Protein AF-A0A7X6WVZ7-F1 (afdb_monomer)

Foldseek 3Di:
DVVLVVVLVVLVVVLVVVLVVVLVVVVVVVVVVVVVVVQVLQVLLQVLLQVVQVVLQVVFQVVLVVCQVPVVCQVVCCVPPVLVPDDQDVQAKKKFKDFQQFTPDIPPPPLCVLRHGDRCVLVVVCVVVVVVQLVVQGKDKDFFDQDQSASATWMKIWHWHAHPPPGTGIIIIMIYHPQSSSVSSVDDPVPDQWDKWKFKPAPVDGGDTRDDDVVVCVPWDWGDWRQHPRRMIITMTIDGDPPVVPVVVSVVSVVVSVVVSVVVSVVSCVVVCVVVCPPDDDDDPDVPVVVVCVVVVVVVVVVVVVVVVVVVVVVVVVVVVVVVPPVVVVVVVVVVVVLVPCVVVLVVVLVVCVVVVVADPVCQQSNQLVQQVSCSVRQSDAKDKDADPQQKIWIWGWDNDGSRSFIWIWIQDVVLVQWIWIFHADPSRGGDPDTDTDHGHGGNCPDQVNVCCVVPVDDDDTDDD

Sequence (465 aa):
MIKALLRITLLLLLGTGLILLVEHFDAQRQARLQSEQIALQLDEIQGNLQQQFDQLVSNSEQLAGELAATPDLLHLLHWHPIIQSLSDDPAELTLSFTREYKIEAAFPVVGSEAVMGIDYFLSPEFMTSIRRAIASRGTIIDSKVTLRQTNRQGIILRTPYFSLKDGYAGLVNSAADLQIMLRKAGWVPEEAGFDLLIEAHSPQQTGLDILGDPERFRRSPEGPRVSVPENGYWELRAQPHDSAYSTARSDFIRLSGAALLALLIFYRLYKSGILAGIRSNRHGMALRTSVVLMVILPIVLLVGAVAWLSYSATQQAAERLMQQQASELAWQLRARIEAFFDVPRQAAFAVELFRNGVISPAKPEHMLSILLSQLRVQPQLTFLSMANTQGEYYAASRPPAGSDRNVRLQFATQETGRAMQVHWVGEGNQPSEQFVKGNPYFDARHTTWYQQAIKQDGMRWYPVY

Radius of gyration: 36.05 Å; Cα contacts (8 Å, |Δi|>4): 636; chains: 1; bounding box: 80×62×109 Å

Structure (mmCIF, N/CA/C/O backbone):
data_AF-A0A7X6WVZ7-F1
#
_entry.id   AF-A0A7X6WVZ7-F1
#
loop_
_atom_site.group_PDB
_atom_site.id
_atom_site.type_symbol
_atom_site.label_atom_id
_atom_site.label_alt_id
_atom_site.label_comp_id
_atom_site.label_asym_id
_atom_site.label_entity_id
_atom_site.label_seq_id
_atom_site.pdbx_PDB_ins_code
_atom_site.Cartn_x
_atom_site.Cartn_y
_atom_site.Cartn_z
_atom_site.occupancy
_atom_site.B_iso_or_equiv
_atom_site.auth_seq_id
_atom_site.auth_comp_id
_atom_site.auth_asym_id
_atom_site.auth_atom_id
_atom_site.pdbx_PDB_model_num
ATOM 1 N N . MET A 1 1 ? 45.528 -2.857 -60.763 1.00 59.94 1 MET A N 1
ATOM 2 C CA . MET A 1 1 ? 44.916 -3.766 -59.766 1.00 59.94 1 MET A CA 1
ATOM 3 C C . MET A 1 1 ? 44.960 -3.196 -58.343 1.00 59.94 1 MET A C 1
ATOM 5 O O . MET A 1 1 ? 43.898 -2.958 -57.789 1.00 59.94 1 MET A O 1
ATOM 9 N N . ILE A 1 2 ? 46.136 -2.855 -57.792 1.00 65.88 2 ILE A N 1
ATOM 10 C CA . ILE A 1 2 ? 46.304 -2.319 -56.416 1.00 65.88 2 ILE A CA 1
ATOM 11 C C . ILE A 1 2 ? 45.426 -1.086 -56.121 1.00 65.88 2 ILE A C 1
ATOM 13 O O . ILE A 1 2 ? 44.701 -1.066 -55.132 1.00 65.88 2 ILE A O 1
ATOM 17 N N . LYS A 1 3 ? 45.397 -0.089 -57.020 1.00 71.19 3 LYS A N 1
ATOM 18 C CA . LYS A 1 3 ? 44.553 1.118 -56.864 1.00 71.19 3 LYS A CA 1
ATOM 19 C C . LYS A 1 3 ? 43.045 0.819 -56.830 1.00 71.19 3 LYS A C 1
ATOM 21 O O . LYS A 1 3 ? 42.293 1.563 -56.212 1.00 71.19 3 LYS A O 1
ATOM 26 N N . ALA A 1 4 ? 42.590 -0.238 -57.509 1.00 69.12 4 ALA A N 1
ATOM 27 C CA . ALA A 1 4 ? 41.183 -0.648 -57.486 1.00 69.12 4 ALA A CA 1
ATOM 28 C C . ALA A 1 4 ? 40.841 -1.372 -56.176 1.00 69.12 4 ALA A C 1
ATOM 30 O O . ALA A 1 4 ? 39.771 -1.151 -55.622 1.00 69.12 4 ALA A O 1
ATOM 31 N N . LEU A 1 5 ? 41.785 -2.159 -55.659 1.00 65.81 5 LEU A N 1
ATOM 32 C CA . LEU A 1 5 ? 41.660 -2.896 -54.405 1.00 65.81 5 LEU A CA 1
ATOM 33 C C . LEU A 1 5 ? 41.603 -1.942 -53.205 1.00 65.81 5 LEU A C 1
ATOM 35 O O . LEU A 1 5 ? 40.654 -2.001 -52.438 1.00 65.81 5 LEU A O 1
ATOM 39 N N . LEU A 1 6 ? 42.511 -0.961 -53.145 1.00 75.31 6 LEU A N 1
ATOM 40 C CA . LEU A 1 6 ? 42.477 0.127 -52.156 1.00 75.31 6 LEU A CA 1
ATOM 41 C C . LEU A 1 6 ? 41.129 0.860 -52.131 1.00 75.31 6 LEU A C 1
ATOM 43 O O . LEU A 1 6 ? 40.607 1.157 -51.063 1.00 75.31 6 LEU A O 1
ATOM 47 N N . ARG A 1 7 ? 40.533 1.120 -53.303 1.00 78.56 7 ARG A N 1
ATOM 48 C CA . ARG A 1 7 ? 39.218 1.774 -53.401 1.00 78.56 7 ARG A CA 1
ATOM 49 C C . ARG A 1 7 ? 38.077 0.892 -52.885 1.00 78.56 7 ARG A C 1
ATOM 51 O O . ARG A 1 7 ? 37.135 1.434 -52.323 1.00 78.56 7 ARG A O 1
ATOM 58 N N . ILE A 1 8 ? 38.140 -0.428 -53.077 1.00 77.00 8 ILE A N 1
ATOM 59 C CA . ILE A 1 8 ? 37.126 -1.372 -52.577 1.00 77.00 8 ILE A CA 1
ATOM 60 C C . ILE A 1 8 ? 37.258 -1.539 -51.063 1.00 77.00 8 ILE A C 1
ATOM 62 O O . ILE A 1 8 ? 36.251 -1.468 -50.369 1.00 77.00 8 ILE A O 1
ATOM 66 N N . THR A 1 9 ? 38.480 -1.684 -50.546 1.00 76.69 9 THR A N 1
ATOM 67 C CA . THR A 1 9 ? 38.730 -1.756 -49.100 1.00 76.69 9 THR A CA 1
ATOM 68 C C . THR A 1 9 ? 38.279 -0.476 -48.402 1.00 76.69 9 THR A C 1
ATOM 70 O O . THR A 1 9 ? 37.599 -0.542 -47.384 1.00 76.69 9 THR A O 1
ATOM 73 N N . LEU A 1 10 ? 38.578 0.691 -48.984 1.00 82.69 10 LEU A N 1
ATOM 74 C CA . LEU A 1 10 ? 38.107 1.976 -48.469 1.00 82.69 10 LEU A CA 1
ATOM 75 C C . LEU A 1 10 ? 36.573 2.070 -48.487 1.00 82.69 10 LEU A C 1
ATOM 77 O O . LEU A 1 10 ? 35.982 2.534 -47.520 1.00 82.69 10 LEU A O 1
ATOM 81 N N . LEU A 1 11 ? 35.925 1.608 -49.560 1.00 83.50 11 LEU A N 1
ATOM 82 C CA . LEU A 1 11 ? 34.464 1.601 -49.676 1.00 83.50 11 LEU A CA 1
ATOM 83 C C . LEU A 1 11 ? 33.816 0.655 -48.659 1.00 83.50 11 LEU A C 1
ATOM 85 O O . LEU A 1 11 ? 32.793 1.005 -48.082 1.00 83.50 11 LEU A O 1
ATOM 89 N N . LEU A 1 12 ? 34.423 -0.505 -48.404 1.00 81.19 12 LEU A N 1
ATOM 90 C CA . LEU A 1 12 ? 33.963 -1.451 -47.391 1.00 81.19 12 LEU A CA 1
ATOM 91 C C . LEU A 1 12 ? 34.102 -0.871 -45.979 1.00 81.19 12 LEU A C 1
ATOM 93 O O . LEU A 1 12 ? 33.151 -0.945 -45.205 1.00 81.19 12 LEU A O 1
ATOM 97 N N . LEU A 1 13 ? 35.236 -0.239 -45.659 1.00 83.44 13 LEU A N 1
ATOM 98 C CA . LEU A 1 13 ? 35.447 0.413 -44.362 1.00 83.44 13 LEU A CA 1
ATOM 99 C C . LEU A 1 13 ? 34.476 1.579 -44.143 1.00 83.44 13 LEU A C 1
ATOM 101 O O . LEU A 1 13 ? 33.807 1.628 -43.114 1.00 83.44 13 LEU A O 1
ATOM 105 N N . LEU A 1 14 ? 34.347 2.481 -45.120 1.00 86.94 14 LEU A N 1
ATOM 106 C CA . LEU A 1 14 ? 33.433 3.625 -45.031 1.00 86.94 14 LEU A CA 1
ATOM 107 C C . LEU A 1 14 ? 31.967 3.188 -44.989 1.00 86.94 14 LEU A C 1
ATOM 109 O O . LEU A 1 14 ? 31.189 3.737 -44.218 1.00 86.94 14 LEU A O 1
ATOM 113 N N . GLY A 1 15 ? 31.591 2.190 -45.791 1.00 82.19 15 GLY A N 1
ATOM 114 C CA . GLY A 1 15 ? 30.233 1.659 -45.815 1.00 82.19 15 GLY A CA 1
ATOM 115 C C . GLY A 1 15 ? 29.853 0.974 -44.507 1.00 82.19 15 GLY A C 1
ATOM 116 O O . GLY A 1 15 ? 28.784 1.239 -43.972 1.00 82.19 15 GLY A O 1
ATOM 117 N N . THR A 1 16 ? 30.752 0.161 -43.947 1.00 83.75 16 THR A N 1
ATOM 118 C CA . THR A 1 16 ? 30.534 -0.478 -42.638 1.00 83.75 16 THR A CA 1
ATOM 119 C C . THR A 1 16 ? 30.442 0.571 -41.530 1.00 83.75 16 THR A C 1
ATOM 121 O O . THR A 1 16 ? 29.528 0.515 -40.712 1.00 83.75 16 THR A O 1
ATOM 124 N N . GLY A 1 17 ? 31.330 1.572 -41.536 1.00 87.06 17 GLY A N 1
ATOM 125 C CA . GLY A 1 17 ? 31.279 2.683 -40.583 1.00 87.06 17 GLY A CA 1
ATOM 126 C C . GLY A 1 17 ? 29.972 3.477 -40.663 1.00 87.06 17 GLY A C 1
ATOM 127 O O . GLY A 1 17 ? 29.396 3.807 -39.631 1.00 87.06 17 GLY A O 1
ATOM 128 N N . LEU A 1 18 ? 29.464 3.727 -41.875 1.00 89.94 18 LEU A N 1
ATOM 129 C CA . LEU A 1 18 ? 28.184 4.407 -42.077 1.00 89.94 18 LEU A CA 1
ATOM 130 C C . LEU A 1 18 ? 27.003 3.586 -41.539 1.00 89.94 18 LEU A C 1
ATOM 132 O O . LEU A 1 18 ? 26.125 4.157 -40.900 1.00 89.94 18 LEU A O 1
ATOM 136 N N . ILE A 1 19 ? 26.990 2.266 -41.757 1.00 85.88 19 ILE A N 1
ATOM 137 C CA . ILE A 1 19 ? 25.941 1.373 -41.234 1.00 85.88 19 ILE A CA 1
ATOM 138 C C . ILE A 1 19 ? 25.920 1.412 -39.702 1.00 85.88 19 ILE A C 1
ATOM 140 O O . ILE A 1 19 ? 24.859 1.616 -39.119 1.00 85.88 19 ILE A O 1
ATOM 144 N N . LEU A 1 20 ? 27.088 1.297 -39.059 1.00 86.00 20 LEU A N 1
ATOM 145 C CA . LEU A 1 20 ? 27.203 1.370 -37.597 1.00 86.00 20 LEU A CA 1
ATOM 146 C C . LEU A 1 20 ? 26.761 2.734 -37.047 1.00 86.00 20 LEU A C 1
ATOM 148 O O . LEU A 1 20 ? 26.133 2.798 -35.994 1.00 86.00 20 LEU A O 1
ATOM 152 N N . LEU A 1 21 ? 27.054 3.826 -37.762 1.00 89.69 21 LEU A N 1
ATOM 153 C CA . LEU A 1 21 ? 26.638 5.175 -37.371 1.00 89.69 21 LEU A CA 1
ATOM 154 C C . LEU A 1 21 ? 25.114 5.338 -37.462 1.00 89.69 21 LEU A C 1
ATOM 156 O O . LEU A 1 21 ? 24.499 5.844 -36.525 1.00 89.69 21 LEU A O 1
ATOM 160 N N . VAL A 1 22 ? 24.495 4.877 -38.554 1.00 87.88 22 VAL A N 1
ATOM 161 C CA . VAL A 1 22 ? 23.032 4.910 -38.727 1.00 87.88 22 VAL A CA 1
ATOM 162 C C . VAL A 1 22 ? 22.336 4.066 -37.663 1.00 87.88 22 VAL A C 1
ATOM 164 O O . VAL A 1 22 ? 21.358 4.524 -37.078 1.00 87.88 22 VAL A O 1
ATOM 167 N N . GLU A 1 23 ? 22.854 2.870 -37.377 1.00 86.44 23 GLU A N 1
ATOM 168 C CA . GLU A 1 23 ? 22.336 2.008 -36.312 1.00 86.44 23 GLU A CA 1
ATOM 169 C C . GLU A 1 23 ? 22.418 2.699 -34.944 1.00 86.44 23 GLU A C 1
ATOM 171 O O . GLU A 1 23 ? 21.427 2.750 -34.218 1.00 86.44 23 GLU A O 1
ATOM 176 N N . HIS A 1 24 ? 23.565 3.300 -34.611 1.00 86.25 24 HIS A N 1
ATOM 177 C CA . HIS A 1 24 ? 23.744 4.019 -33.351 1.00 86.25 24 HIS A CA 1
ATOM 178 C C . HIS A 1 24 ? 22.786 5.211 -33.218 1.00 86.25 24 HIS A C 1
ATOM 180 O O . HIS A 1 24 ? 22.196 5.416 -32.158 1.00 86.25 24 HIS A O 1
ATOM 186 N N . PHE A 1 25 ? 22.596 5.979 -34.294 1.00 87.88 25 PHE A N 1
ATOM 187 C CA . PHE A 1 25 ? 21.690 7.126 -34.295 1.00 87.88 25 PHE A CA 1
ATOM 188 C C . PHE A 1 25 ? 20.214 6.712 -34.199 1.00 87.88 25 PHE A C 1
ATOM 190 O O . PHE A 1 25 ? 19.453 7.348 -33.470 1.00 87.88 25 PHE A O 1
ATOM 197 N N . ASP A 1 26 ? 19.792 5.643 -34.886 1.00 86.94 26 ASP A N 1
ATOM 198 C CA . ASP A 1 26 ? 18.423 5.122 -34.753 1.00 86.94 26 ASP A CA 1
ATOM 199 C C . ASP A 1 26 ? 18.179 4.567 -33.343 1.00 86.94 26 ASP A C 1
ATOM 201 O O . ASP A 1 26 ? 17.140 4.862 -32.755 1.00 86.94 26 ASP A O 1
ATOM 205 N N . ALA A 1 27 ? 19.151 3.855 -32.762 1.00 84.31 27 ALA A N 1
ATOM 206 C CA . ALA A 1 27 ? 19.075 3.371 -31.384 1.00 84.31 27 ALA A CA 1
ATOM 207 C C . ALA A 1 27 ? 18.948 4.519 -30.370 1.00 84.31 27 ALA A C 1
ATOM 209 O O . ALA A 1 27 ? 18.058 4.490 -29.521 1.00 84.31 27 ALA A O 1
ATOM 210 N N . GLN A 1 28 ? 19.763 5.573 -30.495 1.00 85.69 28 GLN A N 1
ATOM 211 C CA . GLN A 1 28 ? 19.648 6.768 -29.652 1.00 85.69 28 GLN A CA 1
ATOM 212 C C . GLN A 1 28 ? 18.299 7.473 -29.824 1.00 85.69 28 GLN A C 1
ATOM 214 O O . GLN A 1 28 ? 17.684 7.887 -28.841 1.00 85.69 28 GLN A O 1
ATOM 219 N N . ARG A 1 29 ? 17.819 7.606 -31.066 1.00 86.88 29 ARG A N 1
ATOM 220 C CA . ARG A 1 29 ? 16.525 8.233 -31.352 1.00 86.88 29 ARG A CA 1
ATOM 221 C C . ARG A 1 29 ? 15.375 7.448 -30.727 1.00 86.88 29 ARG A C 1
ATOM 223 O O . ARG A 1 29 ? 14.475 8.066 -30.170 1.00 86.88 29 ARG A O 1
ATOM 230 N N . GLN A 1 30 ? 15.398 6.120 -30.812 1.00 84.31 30 GLN A N 1
ATOM 231 C CA . GLN A 1 30 ? 14.372 5.282 -30.192 1.00 84.31 30 GLN A CA 1
ATOM 232 C C . GLN A 1 30 ? 14.409 5.360 -28.673 1.00 84.31 30 GLN A C 1
ATOM 234 O O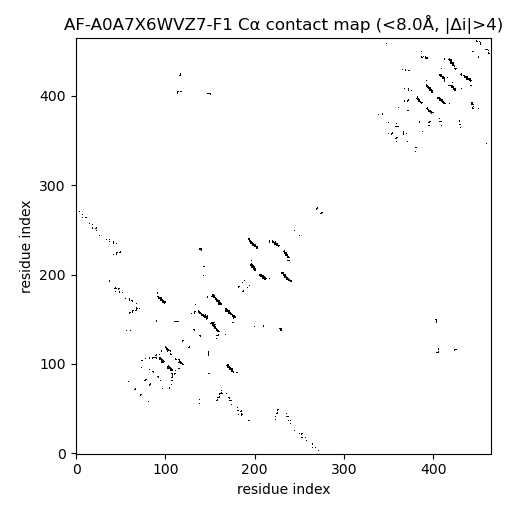 . GLN A 1 30 ? 13.361 5.576 -28.074 1.00 84.31 30 GLN A O 1
ATOM 239 N N . ALA A 1 31 ? 15.597 5.270 -28.069 1.00 83.12 31 ALA A N 1
ATOM 240 C CA . ALA A 1 31 ? 15.747 5.421 -26.625 1.00 83.12 31 ALA A CA 1
ATOM 241 C C . ALA A 1 31 ? 15.166 6.760 -26.148 1.00 83.12 31 ALA A C 1
ATOM 243 O O . ALA A 1 31 ? 14.417 6.798 -25.179 1.00 83.12 31 ALA A O 1
ATOM 244 N N . ARG A 1 32 ? 15.426 7.849 -26.885 1.00 85.31 32 ARG A N 1
ATOM 245 C CA . ARG A 1 32 ? 14.868 9.170 -26.577 1.00 85.31 32 ARG A CA 1
ATOM 246 C C . ARG A 1 32 ? 13.342 9.206 -26.669 1.00 85.31 32 ARG A C 1
ATOM 248 O O . ARG A 1 32 ? 12.706 9.694 -25.744 1.00 85.31 32 ARG A O 1
ATOM 255 N N . LEU A 1 33 ? 12.765 8.682 -27.752 1.00 86.94 33 LEU A N 1
ATOM 256 C CA . LEU A 1 33 ? 11.309 8.641 -27.930 1.00 86.94 33 LEU A CA 1
ATOM 257 C C . LEU A 1 33 ? 10.628 7.813 -26.834 1.00 86.94 33 LEU A C 1
ATOM 259 O O . LEU A 1 33 ? 9.588 8.211 -26.323 1.00 86.94 33 LEU A O 1
ATOM 263 N N . GLN A 1 34 ? 11.230 6.689 -26.448 1.00 85.56 34 GLN A N 1
ATOM 264 C CA . GLN A 1 34 ? 10.727 5.845 -25.370 1.00 85.56 34 GLN A CA 1
ATOM 265 C C . GLN A 1 34 ? 10.823 6.551 -24.013 1.00 85.56 34 GLN A C 1
ATOM 267 O O . GLN A 1 34 ? 9.859 6.534 -23.256 1.00 85.56 34 GLN A O 1
ATOM 272 N N . SER A 1 35 ? 11.940 7.223 -23.711 1.00 86.69 35 SER A N 1
ATOM 273 C CA . SER A 1 35 ? 12.065 8.028 -22.489 1.00 86.69 35 SER A CA 1
ATOM 274 C C . SER A 1 35 ? 11.058 9.180 -22.441 1.00 86.69 35 SER A C 1
ATOM 276 O O . SER A 1 35 ? 10.494 9.433 -21.384 1.00 86.69 35 SER A O 1
ATOM 278 N N . GLU A 1 36 ? 10.799 9.852 -23.566 1.00 89.19 36 GLU A N 1
ATOM 279 C CA . GLU A 1 36 ? 9.781 10.909 -23.660 1.00 89.19 36 GLU A CA 1
ATOM 280 C C . GLU A 1 36 ? 8.366 10.351 -23.422 1.00 89.19 36 GLU A C 1
ATOM 282 O O . GLU A 1 36 ? 7.591 10.947 -22.680 1.00 89.19 36 GLU A O 1
ATOM 287 N N . GLN A 1 37 ? 8.038 9.182 -23.982 1.00 90.06 37 GLN A N 1
ATOM 288 C CA . GLN A 1 37 ? 6.756 8.508 -23.731 1.00 90.06 37 GLN A CA 1
ATOM 289 C C . GLN A 1 37 ? 6.588 8.097 -22.266 1.00 90.06 37 GLN A C 1
ATOM 291 O O . GLN A 1 37 ? 5.532 8.331 -21.684 1.00 90.06 37 GLN A O 1
ATOM 296 N N . ILE A 1 38 ? 7.630 7.522 -21.663 1.00 91.75 38 ILE A N 1
ATOM 297 C CA . ILE A 1 38 ? 7.630 7.141 -20.248 1.00 91.75 38 ILE A CA 1
ATOM 298 C C . ILE A 1 38 ? 7.468 8.377 -19.359 1.00 91.75 38 ILE A C 1
ATOM 300 O O . ILE A 1 38 ? 6.709 8.327 -18.399 1.00 91.75 38 ILE A O 1
ATOM 304 N N . ALA A 1 39 ? 8.129 9.493 -19.680 1.00 92.00 39 ALA A N 1
ATOM 305 C CA . ALA A 1 39 ? 7.989 10.735 -18.922 1.00 92.00 39 ALA A CA 1
ATOM 306 C C . ALA A 1 39 ? 6.543 11.259 -18.939 1.00 92.00 39 ALA A C 1
ATOM 308 O O . ALA A 1 39 ? 6.012 11.594 -17.887 1.00 92.00 39 ALA A O 1
ATOM 309 N N . LEU A 1 40 ? 5.875 11.243 -20.100 1.00 92.88 40 LEU A N 1
ATOM 310 C CA . LEU A 1 40 ? 4.463 11.632 -20.201 1.00 92.88 40 LEU A CA 1
ATOM 311 C C . LEU A 1 40 ? 3.545 10.716 -19.378 1.00 92.88 40 LEU A C 1
ATOM 313 O O . LEU A 1 40 ? 2.637 11.203 -18.709 1.00 92.88 40 LEU A O 1
ATOM 317 N N . GLN A 1 41 ? 3.791 9.402 -19.398 1.00 93.94 41 GLN A N 1
ATOM 318 C CA . GLN A 1 41 ? 3.042 8.453 -18.567 1.00 93.94 41 GLN A CA 1
ATOM 319 C C . GLN A 1 41 ? 3.308 8.670 -17.072 1.00 93.94 41 GLN A C 1
ATOM 3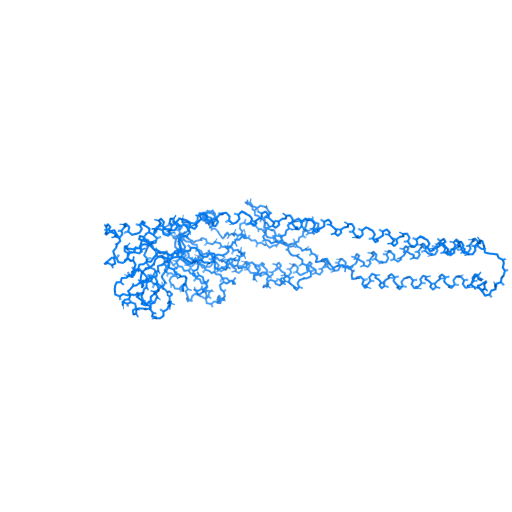21 O O . GLN A 1 41 ? 2.383 8.580 -16.270 1.00 93.94 41 GLN A O 1
ATOM 326 N N . LEU A 1 42 ? 4.548 8.980 -16.682 1.00 95.69 42 LEU A N 1
ATOM 327 C CA . LEU A 1 42 ? 4.886 9.314 -15.298 1.00 95.69 42 LEU A CA 1
ATOM 328 C C . LEU A 1 42 ? 4.202 10.598 -14.824 1.00 95.69 42 LEU A C 1
ATOM 330 O O . LEU A 1 42 ? 3.751 10.632 -13.682 1.00 95.69 42 LEU A 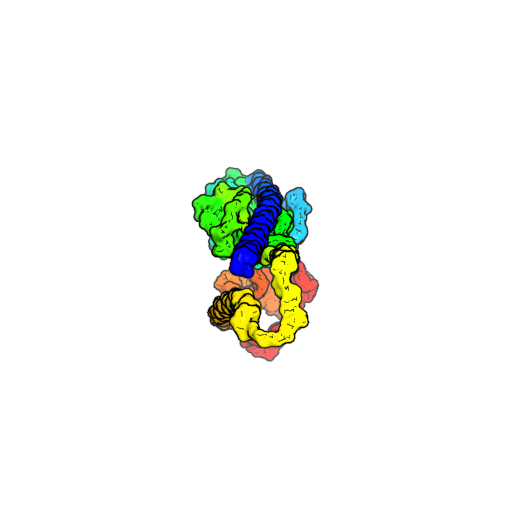O 1
ATOM 334 N N . ASP A 1 43 ? 4.102 11.622 -15.671 1.00 95.94 43 ASP A N 1
ATOM 335 C CA . ASP A 1 43 ? 3.385 12.860 -15.345 1.00 95.94 43 ASP A CA 1
ATOM 336 C C . ASP A 1 43 ? 1.880 12.601 -15.155 1.00 95.94 43 ASP A C 1
ATOM 338 O O . ASP A 1 43 ? 1.274 13.121 -14.219 1.00 95.94 43 ASP A O 1
ATOM 342 N N . GLU A 1 44 ? 1.275 11.744 -15.985 1.00 96.00 44 GLU A N 1
ATOM 343 C CA . GLU A 1 44 ? -0.121 11.316 -15.818 1.00 96.00 44 GLU A CA 1
ATOM 344 C C . GLU A 1 44 ? -0.324 10.542 -14.504 1.00 96.00 44 GLU A C 1
ATOM 346 O O . GLU A 1 44 ? -1.226 10.861 -13.723 1.00 96.00 44 GLU A O 1
ATOM 351 N N . ILE A 1 45 ? 0.554 9.575 -14.212 1.00 97.06 45 ILE A N 1
ATOM 352 C CA . ILE A 1 45 ? 0.541 8.821 -12.950 1.00 97.06 45 ILE A CA 1
ATOM 353 C C . ILE A 1 45 ? 0.708 9.768 -11.758 1.00 97.06 45 ILE A C 1
ATOM 355 O O . ILE A 1 45 ? -0.016 9.639 -10.771 1.00 97.06 45 ILE A O 1
ATOM 359 N N . GLN A 1 46 ? 1.628 10.734 -11.841 1.00 97.56 46 GLN A N 1
ATOM 360 C CA . GLN A 1 46 ? 1.850 11.728 -10.793 1.00 97.56 46 GLN A CA 1
ATOM 361 C C . GLN A 1 46 ? 0.590 12.561 -10.548 1.00 97.56 46 GLN A C 1
ATOM 363 O O . GLN A 1 46 ? 0.185 12.693 -9.393 1.00 97.56 46 GLN A O 1
ATOM 368 N N . GLY A 1 47 ? -0.054 13.070 -11.601 1.00 97.94 47 GLY A N 1
ATOM 369 C CA . GLY A 1 47 ? -1.274 13.868 -11.481 1.00 97.94 47 GLY A CA 1
ATOM 370 C C . GLY A 1 47 ? -2.424 13.081 -10.852 1.00 97.94 47 GLY A C 1
ATOM 371 O O . GLY A 1 47 ? -3.075 13.557 -9.919 1.00 97.94 47 GLY A O 1
ATOM 372 N N . ASN A 1 48 ? -2.623 11.836 -11.292 1.00 97.94 48 ASN A N 1
ATOM 373 C CA . ASN A 1 48 ? -3.660 10.960 -10.749 1.00 97.94 48 ASN A CA 1
ATOM 374 C C . ASN A 1 48 ? -3.384 10.559 -9.291 1.00 97.94 48 ASN A C 1
ATOM 376 O O . ASN A 1 48 ? -4.317 10.473 -8.490 1.00 97.94 48 ASN A O 1
ATOM 380 N N . LEU A 1 49 ? -2.123 10.307 -8.922 1.00 97.25 49 LEU A N 1
ATOM 381 C CA . LEU A 1 49 ? -1.745 10.048 -7.530 1.00 97.25 49 LEU A CA 1
ATOM 382 C C . LEU A 1 49 ? -1.942 11.288 -6.661 1.00 97.25 49 LEU A C 1
ATOM 384 O O . LEU A 1 49 ? -2.489 11.161 -5.568 1.00 97.25 49 LEU A O 1
ATOM 388 N N . GLN A 1 50 ? -1.550 12.473 -7.139 1.00 97.88 50 GLN A N 1
ATOM 389 C CA . GLN A 1 50 ? -1.735 13.726 -6.407 1.00 97.88 50 GLN A CA 1
ATOM 390 C C . GLN A 1 50 ? -3.215 13.957 -6.097 1.00 97.88 50 GLN A C 1
ATOM 392 O O . GLN A 1 50 ? -3.570 14.162 -4.940 1.00 97.88 50 GLN A O 1
ATOM 397 N N . GLN A 1 51 ? -4.090 13.814 -7.097 1.00 97.56 51 GLN A N 1
ATOM 398 C CA . GLN A 1 51 ? -5.532 13.950 -6.903 1.00 97.56 51 GLN A CA 1
ATOM 399 C C . GLN A 1 51 ? -6.079 12.934 -5.885 1.00 97.56 51 GLN A C 1
ATOM 401 O O . GLN A 1 51 ? -6.909 13.286 -5.046 1.00 97.56 51 GLN A O 1
ATOM 406 N N . GLN A 1 52 ? -5.621 11.677 -5.935 1.00 95.69 52 GLN A N 1
ATOM 407 C CA . GLN A 1 52 ? -6.018 10.659 -4.958 1.00 95.69 52 GLN A CA 1
ATOM 408 C C . GLN A 1 52 ? -5.576 11.031 -3.536 1.00 95.69 52 GLN A C 1
ATOM 410 O O . GLN A 1 52 ? -6.375 10.925 -2.606 1.00 95.69 52 GLN A O 1
ATOM 415 N N . PHE A 1 53 ? -4.334 11.489 -3.353 1.00 95.62 53 PHE A N 1
ATOM 416 C CA . PHE A 1 53 ? -3.834 11.932 -2.050 1.00 95.62 53 PHE A CA 1
ATOM 417 C C . PHE A 1 53 ? -4.606 13.133 -1.513 1.00 95.62 53 PHE A C 1
ATOM 419 O O . PHE A 1 53 ? -5.044 13.098 -0.363 1.00 95.62 53 PHE A O 1
ATOM 426 N N . ASP A 1 54 ? -4.822 14.152 -2.342 1.00 96.31 54 ASP A N 1
ATOM 427 C CA . ASP A 1 54 ? -5.542 15.367 -1.959 1.00 96.31 54 ASP A CA 1
ATOM 428 C C . ASP A 1 54 ? -6.971 15.033 -1.512 1.00 96.31 54 ASP A C 1
ATOM 430 O O . ASP A 1 54 ? -7.435 15.519 -0.478 1.00 96.31 54 ASP A O 1
ATOM 434 N N . GLN A 1 55 ? -7.647 14.130 -2.232 1.00 95.31 55 GLN A N 1
ATOM 435 C CA . GLN A 1 55 ? -8.983 13.665 -1.865 1.00 95.31 55 GLN A CA 1
ATOM 436 C C . GLN A 1 55 ? -8.987 12.902 -0.534 1.00 95.31 55 GLN A C 1
ATOM 438 O O . GLN A 1 55 ? -9.864 13.128 0.301 1.00 95.31 55 GLN A O 1
ATOM 443 N N . LEU A 1 56 ? -8.023 11.999 -0.318 1.00 95.19 56 LEU A N 1
ATOM 444 C CA . LEU A 1 56 ? -7.919 11.235 0.927 1.00 95.19 56 LEU A CA 1
ATOM 445 C C . LEU A 1 56 ? -7.641 12.142 2.129 1.00 95.19 56 LEU A C 1
ATOM 447 O O . LEU A 1 56 ? -8.275 11.977 3.173 1.00 95.19 56 LEU A O 1
ATOM 451 N N . VAL A 1 57 ? -6.726 13.104 1.987 1.00 96.44 57 VAL A N 1
ATOM 452 C CA . VAL A 1 57 ? -6.404 14.078 3.038 1.00 96.44 57 VAL A CA 1
ATOM 453 C C . VAL A 1 57 ? -7.620 14.952 3.330 1.00 96.44 57 VAL A C 1
ATOM 455 O O . VAL A 1 57 ? -8.051 15.014 4.479 1.00 96.44 57 VAL A O 1
ATOM 458 N N . SER A 1 58 ? -8.238 15.537 2.300 1.00 96.69 58 SER A N 1
ATOM 459 C CA . SER A 1 58 ? -9.406 16.408 2.458 1.00 96.69 58 SER A CA 1
ATOM 460 C C . SER A 1 58 ? -10.581 15.692 3.133 1.00 96.69 58 SER A C 1
ATOM 462 O O . SER A 1 58 ? -11.159 16.228 4.078 1.00 96.69 58 SER A O 1
ATOM 464 N N . ASN A 1 59 ? -10.886 14.453 2.726 1.00 96.50 59 ASN A N 1
ATOM 465 C CA . ASN A 1 59 ? -11.938 13.648 3.353 1.00 96.50 59 ASN A CA 1
ATOM 466 C C . ASN A 1 59 ? -11.637 13.355 4.829 1.00 96.50 59 ASN A C 1
ATOM 468 O O . ASN A 1 59 ? -12.529 13.437 5.674 1.00 96.50 59 ASN A O 1
ATOM 472 N N . SER A 1 60 ? -10.384 13.010 5.142 1.00 96.19 60 SER A N 1
ATOM 473 C CA . SER A 1 60 ? -9.964 12.680 6.510 1.00 96.19 60 SER A CA 1
ATOM 474 C C . SER A 1 60 ? -10.039 13.902 7.429 1.00 96.19 60 SER A C 1
ATOM 476 O O . SER A 1 60 ? -10.504 13.795 8.562 1.00 96.19 60 SER A O 1
ATOM 478 N N . GLU A 1 61 ? -9.635 15.072 6.931 1.00 96.38 61 GLU A N 1
ATOM 479 C CA . GLU A 1 61 ? -9.690 16.345 7.656 1.00 96.38 61 GLU A CA 1
ATOM 480 C C . GLU A 1 61 ? -11.117 16.839 7.870 1.00 96.38 61 GLU A C 1
ATOM 482 O O . GLU A 1 61 ? -11.440 17.292 8.970 1.00 96.38 61 GLU A O 1
ATOM 487 N N . GLN A 1 62 ? -11.990 16.685 6.872 1.00 96.56 62 GLN A N 1
ATOM 488 C CA . GLN A 1 62 ? -13.408 16.992 7.031 1.00 96.56 62 GLN A CA 1
ATOM 489 C C . GLN A 1 62 ? -14.030 16.135 8.143 1.00 96.56 62 GLN A C 1
ATOM 491 O O . GLN A 1 62 ? -14.612 16.674 9.085 1.00 96.56 62 GLN A O 1
ATOM 496 N N . LEU A 1 63 ? -13.853 14.812 8.080 1.00 96.50 63 LEU A N 1
ATOM 497 C CA . LEU A 1 63 ? -14.382 13.885 9.084 1.00 96.50 63 LEU A CA 1
ATOM 498 C C . LEU A 1 63 ? -13.827 14.174 10.485 1.00 96.50 63 LEU A C 1
ATOM 500 O O . LEU A 1 63 ? -14.572 14.162 11.463 1.00 96.50 63 LEU A O 1
ATOM 504 N N . ALA A 1 64 ? -12.529 14.469 10.589 1.00 95.50 64 ALA A N 1
ATOM 505 C CA . ALA A 1 64 ? -11.890 14.843 11.847 1.00 95.50 64 ALA A CA 1
ATOM 506 C C . ALA A 1 64 ? -12.484 16.138 12.430 1.00 95.50 64 ALA A C 1
ATOM 508 O O . ALA A 1 64 ? -12.736 16.212 13.633 1.00 95.50 64 ALA A O 1
ATOM 509 N N . GLY A 1 65 ? -12.745 17.143 11.588 1.00 94.94 65 GLY A N 1
ATOM 510 C CA . GLY A 1 65 ? -13.382 18.396 11.996 1.00 94.94 65 GLY A CA 1
ATOM 511 C C . GLY A 1 65 ? -14.814 18.202 12.499 1.00 94.94 65 GLY A C 1
ATOM 512 O O . GLY A 1 65 ? -15.190 18.759 13.532 1.00 94.94 65 GLY A O 1
ATOM 513 N N . GLU A 1 66 ? -15.602 17.373 11.817 1.00 94.81 66 GLU A N 1
ATOM 514 C CA . GLU A 1 66 ? -16.976 17.060 12.222 1.00 94.81 66 GLU A CA 1
ATOM 515 C C . GLU A 1 66 ? -17.025 16.260 13.536 1.00 94.81 66 GLU A C 1
ATOM 517 O O . GLU A 1 66 ? -17.813 16.585 14.429 1.00 94.81 66 GLU A O 1
ATOM 522 N N . LEU A 1 67 ? -16.128 15.282 13.712 1.00 93.56 67 LEU A N 1
ATOM 523 C CA . LEU A 1 67 ? -15.994 14.505 14.952 1.00 93.56 67 LEU A CA 1
ATOM 524 C C . LEU A 1 67 ? -15.511 15.354 16.134 1.00 93.56 67 LEU A C 1
ATOM 526 O O . LEU A 1 67 ? -15.957 15.146 17.263 1.00 93.56 67 LEU A O 1
ATOM 530 N N . ALA A 1 68 ? -14.635 16.334 15.892 1.00 92.12 68 ALA A N 1
ATOM 531 C CA . ALA A 1 68 ? -14.216 17.292 16.915 1.00 92.12 68 ALA A CA 1
ATOM 532 C C . ALA A 1 68 ? -15.389 18.152 17.417 1.00 92.12 68 ALA A C 1
ATOM 534 O O . ALA A 1 68 ? -15.449 18.488 18.602 1.00 92.12 68 ALA A O 1
ATOM 535 N N . ALA A 1 69 ? -16.322 18.503 16.525 1.00 90.94 69 ALA A N 1
ATOM 536 C CA . ALA A 1 69 ? -17.504 19.290 16.864 1.00 90.94 69 ALA A CA 1
ATOM 537 C C . ALA A 1 69 ? -18.601 18.449 17.536 1.00 90.94 69 ALA A C 1
ATOM 539 O O . ALA A 1 69 ? -19.255 18.926 18.463 1.00 90.94 69 ALA A O 1
ATOM 540 N N . THR A 1 70 ? -18.810 17.212 17.074 1.00 90.00 70 THR A N 1
ATOM 541 C CA . THR A 1 70 ? -19.871 16.314 17.556 1.00 90.00 70 THR A CA 1
ATOM 542 C C . THR A 1 70 ? -19.322 14.897 17.773 1.00 90.00 70 THR A C 1
ATOM 544 O O . THR A 1 70 ? -19.395 14.073 16.864 1.00 90.00 70 THR A O 1
ATOM 547 N N . PRO A 1 71 ? -18.809 14.564 18.974 1.00 81.81 71 PRO A N 1
ATOM 548 C CA . PRO A 1 71 ? -18.235 13.240 19.247 1.00 81.81 71 PRO A CA 1
ATOM 549 C C . PRO A 1 71 ? -19.212 12.072 19.038 1.00 81.81 71 PRO A C 1
ATOM 551 O O . PRO A 1 71 ? -18.811 10.999 18.589 1.00 81.81 71 PRO A O 1
ATOM 554 N N . ASP A 1 72 ? -20.506 12.289 19.291 1.00 85.38 72 ASP A N 1
ATOM 555 C CA . ASP A 1 72 ? -21.554 11.273 19.106 1.00 85.38 72 ASP A CA 1
ATOM 556 C C . ASP A 1 72 ? -21.783 10.903 17.628 1.00 85.38 72 ASP A C 1
ATOM 558 O O . ASP A 1 72 ? -22.392 9.870 17.332 1.00 85.38 72 ASP A O 1
ATOM 562 N N . LEU A 1 73 ? -21.248 11.698 16.687 1.00 89.31 73 LEU A N 1
ATOM 563 C CA . LEU A 1 73 ? -21.289 11.413 15.250 1.00 89.31 73 LEU A CA 1
ATOM 564 C C . LEU A 1 73 ? -20.656 10.058 14.919 1.00 89.31 73 LEU A C 1
ATOM 566 O O . LEU A 1 73 ? -21.081 9.415 13.962 1.00 89.31 73 LEU A O 1
ATOM 570 N N . LEU A 1 74 ? -19.700 9.588 15.727 1.00 86.94 74 LEU A N 1
ATOM 571 C CA . LEU A 1 74 ? -19.008 8.312 15.543 1.00 86.94 74 LEU A CA 1
ATOM 572 C C . LEU A 1 74 ? -19.975 7.128 15.356 1.00 86.94 74 LEU A C 1
ATOM 574 O O . LEU A 1 74 ? -19.761 6.285 14.487 1.00 86.94 74 LEU A O 1
ATOM 578 N N . HIS A 1 75 ? -21.083 7.098 16.104 1.00 85.88 75 HIS A N 1
ATOM 579 C CA . HIS A 1 75 ? -22.099 6.041 16.001 1.00 85.88 75 HIS A CA 1
ATOM 580 C C . HIS A 1 75 ? -23.003 6.190 14.762 1.00 85.88 75 HIS A C 1
ATOM 582 O O . HIS A 1 75 ? -23.635 5.227 14.323 1.00 85.88 75 HIS A O 1
ATOM 588 N N . LEU A 1 76 ? -23.049 7.383 14.168 1.00 88.19 76 LEU A N 1
ATOM 589 C CA . LEU A 1 76 ? -23.883 7.738 13.017 1.00 88.19 76 LEU A CA 1
ATOM 590 C C . LEU A 1 76 ? -23.102 7.789 11.693 1.00 88.19 76 LEU A C 1
ATOM 592 O O . LEU A 1 76 ? -23.707 8.006 10.644 1.00 88.19 76 LEU A O 1
ATOM 596 N N . LEU A 1 77 ? -21.788 7.529 11.711 1.00 90.69 77 LEU A N 1
ATOM 597 C CA . LEU A 1 77 ? -20.912 7.604 10.531 1.00 90.69 77 LEU A CA 1
ATOM 598 C C . LEU A 1 77 ? -21.360 6.729 9.355 1.00 90.69 77 LEU A C 1
ATOM 600 O O . LEU A 1 77 ? -21.091 7.068 8.210 1.00 90.69 77 LEU A O 1
ATOM 604 N N . HIS A 1 78 ? -22.088 5.642 9.606 1.00 87.88 78 HIS A N 1
ATOM 605 C CA . HIS A 1 78 ? -22.629 4.779 8.552 1.00 87.88 78 HIS A CA 1
ATOM 606 C C . HIS A 1 78 ? -23.605 5.499 7.595 1.00 87.88 78 HIS A C 1
ATOM 608 O O . HIS A 1 78 ? -23.810 5.040 6.473 1.00 87.88 78 HIS A O 1
ATOM 614 N N . TRP A 1 79 ? -24.179 6.638 8.004 1.00 89.06 79 TRP A N 1
ATOM 615 C CA . TRP A 1 79 ? -25.005 7.501 7.148 1.00 89.06 79 TRP A CA 1
ATOM 616 C C . TRP A 1 79 ? -24.242 8.681 6.538 1.00 89.06 79 TRP A C 1
ATOM 618 O O . TRP A 1 79 ? -24.827 9.477 5.806 1.00 89.06 79 TRP A O 1
ATOM 628 N N . HIS A 1 80 ? -22.954 8.834 6.846 1.00 94.62 80 HIS A N 1
ATOM 629 C CA . HIS A 1 80 ? -22.180 9.975 6.385 1.00 94.62 80 HIS A CA 1
ATOM 630 C C . HIS A 1 80 ? -21.893 9.865 4.872 1.00 94.62 80 HIS A C 1
ATOM 632 O O . HIS A 1 80 ? -21.458 8.800 4.426 1.00 94.62 80 HIS A O 1
ATOM 638 N N . PRO A 1 81 ? -22.055 10.935 4.065 1.00 94.12 81 PRO A N 1
ATOM 639 C CA . PRO A 1 81 ? -21.896 10.868 2.608 1.00 94.12 81 PRO A CA 1
ATOM 640 C C . PRO A 1 81 ? -20.537 10.332 2.143 1.00 94.12 81 PRO A C 1
ATOM 642 O O . PRO A 1 81 ? -20.481 9.529 1.216 1.00 94.12 81 PRO A O 1
ATOM 645 N N . ILE A 1 82 ? -19.445 10.717 2.820 1.00 95.19 82 ILE A N 1
ATOM 646 C CA . ILE A 1 82 ? -18.099 10.194 2.515 1.00 95.19 82 ILE A CA 1
ATOM 647 C C . ILE A 1 82 ? -18.057 8.677 2.721 1.00 95.19 82 ILE A C 1
ATOM 649 O O . ILE A 1 82 ? -17.538 7.971 1.862 1.00 95.19 82 ILE A O 1
ATOM 653 N N . ILE A 1 83 ? -18.647 8.170 3.810 1.00 94.81 83 ILE A N 1
ATOM 654 C CA . ILE A 1 83 ? -18.680 6.734 4.115 1.00 94.81 83 ILE A CA 1
ATOM 655 C C . ILE A 1 83 ? -19.545 5.982 3.103 1.00 94.81 83 ILE A C 1
ATOM 657 O O . ILE A 1 83 ? -19.144 4.926 2.632 1.00 94.81 83 ILE A O 1
ATOM 661 N N . GLN A 1 84 ? -20.689 6.545 2.713 1.00 92.44 84 GLN A N 1
ATOM 662 C CA . GLN A 1 84 ? -21.571 5.943 1.708 1.00 92.44 84 GLN A CA 1
ATOM 663 C C . GLN A 1 84 ? -20.983 5.943 0.293 1.00 92.44 84 GLN A C 1
ATOM 665 O O . GLN A 1 84 ? -21.406 5.148 -0.539 1.00 92.44 84 GLN A O 1
ATOM 670 N N . SER A 1 85 ? -20.032 6.835 0.011 1.00 91.19 85 SER A N 1
ATOM 671 C CA . SER A 1 85 ? -19.322 6.877 -1.271 1.00 91.19 85 SER A CA 1
ATOM 672 C C . SER A 1 85 ? -18.143 5.903 -1.358 1.00 91.19 85 SER A C 1
ATOM 674 O O . SER A 1 85 ? -17.557 5.765 -2.432 1.00 91.19 85 SER A O 1
ATOM 676 N N . LEU A 1 86 ? -17.772 5.258 -0.245 1.00 90.31 86 LEU A N 1
ATOM 677 C CA . LEU A 1 86 ? -16.692 4.278 -0.233 1.00 90.31 86 LEU A CA 1
ATOM 678 C C . LEU A 1 86 ? -17.066 3.051 -1.065 1.00 90.31 86 LEU A C 1
ATOM 680 O O . LEU A 1 86 ? -18.218 2.625 -1.108 1.00 90.31 86 LEU A O 1
ATOM 684 N N . SER A 1 87 ? -16.051 2.468 -1.693 1.00 86.88 87 SER A N 1
ATOM 685 C CA . SER A 1 87 ? -16.147 1.143 -2.293 1.00 86.88 87 SER A CA 1
ATOM 686 C C . SER A 1 87 ? -16.391 0.088 -1.212 1.00 86.88 87 SER A C 1
ATOM 688 O O . SER A 1 87 ? -15.845 0.180 -0.111 1.00 86.88 87 SER A O 1
ATOM 690 N N . ASP A 1 88 ? -17.164 -0.945 -1.549 1.00 84.94 88 ASP A N 1
ATOM 691 C CA . ASP A 1 88 ? -17.354 -2.114 -0.684 1.00 84.94 88 ASP A CA 1
ATOM 692 C C . ASP A 1 88 ? -16.080 -2.978 -0.581 1.00 84.94 88 ASP A C 1
ATOM 694 O O . ASP A 1 88 ? -16.016 -3.884 0.250 1.00 84.94 88 ASP A O 1
ATOM 698 N N . ASP A 1 89 ? -15.062 -2.724 -1.416 1.00 84.88 89 ASP A N 1
ATOM 699 C CA . ASP A 1 89 ? -13.776 -3.416 -1.342 1.00 84.88 89 ASP A CA 1
ATOM 700 C C . ASP A 1 89 ? -12.866 -2.787 -0.261 1.00 84.88 89 ASP A C 1
ATOM 702 O O . ASP A 1 89 ? -12.302 -1.707 -0.478 1.00 84.88 89 ASP A O 1
ATOM 706 N N . PRO A 1 90 ? -12.629 -3.464 0.883 1.00 79.50 90 PRO A N 1
ATOM 707 C CA . PRO A 1 90 ? -11.748 -2.966 1.946 1.00 79.50 90 PRO A CA 1
ATOM 708 C C . PRO A 1 90 ? -10.286 -2.831 1.497 1.00 79.50 90 PRO A C 1
ATOM 710 O O . PRO A 1 90 ? -9.497 -2.154 2.165 1.00 79.50 90 PRO A O 1
ATOM 713 N N . ALA A 1 91 ? -9.894 -3.499 0.403 1.00 81.44 91 ALA A N 1
ATOM 714 C CA . ALA A 1 91 ? -8.562 -3.370 -0.165 1.00 81.44 91 ALA A CA 1
ATOM 715 C C . ALA A 1 91 ? -8.365 -2.002 -0.821 1.00 81.44 91 ALA A C 1
ATOM 717 O O . ALA A 1 91 ? -7.252 -1.486 -0.825 1.00 81.44 91 ALA A O 1
ATOM 718 N N . GLU A 1 92 ? -9.426 -1.404 -1.354 1.00 89.12 92 GLU A N 1
ATOM 719 C CA . GLU A 1 92 ? -9.350 -0.113 -2.022 1.00 89.12 92 GLU A CA 1
ATOM 720 C C . GLU A 1 92 ? -9.102 1.019 -1.024 1.00 89.12 92 GLU A C 1
ATOM 722 O O . GLU A 1 92 ? -8.149 1.786 -1.172 1.00 89.12 92 GLU A O 1
ATOM 727 N N . LEU A 1 93 ? -9.947 1.105 0.003 1.00 92.56 93 LEU A N 1
ATOM 728 C CA . LEU A 1 93 ? -9.837 2.096 1.062 1.00 92.56 93 LEU A CA 1
ATOM 729 C C . LEU A 1 93 ? -10.592 1.616 2.301 1.00 92.56 93 LEU A C 1
ATOM 731 O O . LEU A 1 93 ? -11.770 1.284 2.234 1.00 92.56 93 LEU A O 1
ATOM 735 N N . THR A 1 94 ? -9.924 1.639 3.449 1.00 93.81 94 THR A N 1
ATOM 736 C CA . THR A 1 94 ? -10.555 1.472 4.758 1.00 93.81 94 THR A CA 1
ATOM 737 C C . THR A 1 94 ? -10.431 2.773 5.543 1.00 93.81 94 THR A C 1
ATOM 739 O O . THR A 1 94 ? -9.316 3.230 5.806 1.00 93.81 94 THR A O 1
ATOM 742 N N . LEU A 1 95 ? -11.560 3.342 5.966 1.00 95.75 95 LEU A N 1
ATOM 743 C CA . LEU A 1 95 ? -11.599 4.443 6.929 1.00 95.75 95 LEU A CA 1
ATOM 744 C C . LEU A 1 95 ? -11.889 3.880 8.314 1.00 95.75 95 LEU A C 1
ATOM 746 O O . LEU A 1 95 ? -12.912 3.235 8.511 1.00 95.75 95 LEU A O 1
ATOM 750 N N . SER A 1 96 ? -11.006 4.121 9.279 1.00 94.81 96 SER A N 1
ATOM 751 C CA . SER A 1 96 ? -11.192 3.693 10.667 1.00 94.81 96 SER A CA 1
ATOM 752 C C . SER A 1 96 ? -11.081 4.862 11.630 1.00 94.81 96 SER A C 1
ATOM 754 O O . SER A 1 96 ? -10.307 5.792 11.422 1.00 94.81 96 SER A O 1
ATOM 756 N N . PHE A 1 97 ? -11.867 4.799 12.692 1.00 95.50 97 PHE A N 1
ATOM 757 C CA . PHE A 1 97 ? -12.101 5.893 13.615 1.00 95.50 97 PHE A CA 1
ATOM 758 C C . PHE A 1 97 ? -11.811 5.416 15.022 1.00 95.50 97 PHE A C 1
ATOM 760 O O . PHE A 1 97 ? -12.311 4.365 15.444 1.00 95.50 97 PHE A O 1
ATOM 767 N N . THR A 1 98 ? -10.993 6.175 15.742 1.00 93.25 98 THR A N 1
ATOM 768 C CA . THR A 1 98 ? -10.639 5.835 17.117 1.00 93.25 98 THR A CA 1
ATOM 769 C C . THR A 1 98 ? -11.303 6.768 18.099 1.00 93.25 98 THR A C 1
ATOM 771 O O . THR A 1 98 ? -11.304 7.970 17.878 1.00 93.25 98 THR A O 1
ATOM 774 N N . ARG A 1 99 ? -11.771 6.233 19.226 1.00 90.88 99 ARG A N 1
ATOM 775 C CA . ARG A 1 99 ? -11.936 7.020 20.446 1.00 90.88 99 ARG A CA 1
ATOM 776 C C . ARG A 1 99 ? -10.669 6.843 21.261 1.00 90.88 99 ARG A C 1
ATOM 778 O O . ARG A 1 99 ? -10.248 5.718 21.530 1.00 90.88 99 ARG A O 1
ATOM 785 N N . GLU A 1 100 ? -10.007 7.951 21.557 1.00 89.25 100 GLU A N 1
ATOM 786 C CA . GLU A 1 100 ? -8.649 7.966 22.090 1.00 89.25 100 GLU A CA 1
ATOM 787 C C . GLU A 1 100 ? -7.712 7.071 21.250 1.00 89.25 100 GLU A C 1
ATOM 789 O O . GLU A 1 100 ? -7.390 7.398 20.105 1.00 89.25 100 GLU A O 1
ATOM 794 N N . TYR A 1 101 ? -7.285 5.926 21.784 1.00 87.25 101 TYR A N 1
ATOM 795 C CA . TYR A 1 101 ? -6.336 5.004 21.151 1.00 87.25 101 TYR A CA 1
ATOM 796 C C . TYR A 1 101 ? -6.979 3.715 20.643 1.00 87.25 101 TYR A C 1
ATOM 798 O O . TYR A 1 101 ? -6.270 2.828 20.165 1.00 87.25 101 TYR A O 1
ATOM 806 N N . LYS A 1 102 ? -8.306 3.600 20.721 1.00 88.62 102 LYS A N 1
ATOM 807 C CA . LYS A 1 102 ? -9.022 2.385 20.362 1.00 88.62 102 LYS A CA 1
ATOM 808 C C . LYS A 1 102 ? -9.919 2.589 19.153 1.00 88.62 102 LYS A C 1
ATOM 810 O O . LYS A 1 102 ? -10.708 3.524 19.122 1.00 88.62 102 LYS A O 1
ATOM 815 N N . ILE A 1 103 ? -9.835 1.685 18.181 1.00 90.62 103 ILE A N 1
ATOM 816 C CA . ILE A 1 103 ? -10.684 1.702 16.986 1.00 90.62 103 ILE A CA 1
ATOM 817 C C . ILE A 1 103 ? -12.106 1.264 17.354 1.00 90.62 103 ILE A C 1
ATOM 819 O O . ILE A 1 103 ? -12.324 0.106 17.723 1.00 90.62 103 ILE A O 1
ATOM 823 N N . GLU A 1 104 ? -13.063 2.185 17.231 1.00 89.69 104 GLU A N 1
ATOM 824 C CA . GLU A 1 104 ? -14.485 1.964 17.537 1.00 89.69 104 GLU A CA 1
ATOM 825 C C . GLU A 1 104 ? -15.345 1.763 16.289 1.00 89.69 104 GLU A C 1
ATOM 827 O O . GLU A 1 104 ? -16.369 1.088 16.366 1.00 89.69 104 GLU A O 1
ATOM 832 N N . ALA A 1 105 ? -14.932 2.312 15.144 1.00 91.25 105 ALA A N 1
ATOM 833 C CA . ALA A 1 105 ? -15.629 2.145 13.873 1.00 91.25 105 ALA A CA 1
ATOM 834 C C . ALA A 1 105 ? -14.634 1.990 12.718 1.00 91.25 105 ALA A C 1
ATOM 836 O O . ALA A 1 105 ? -13.558 2.589 12.730 1.00 91.25 105 ALA A O 1
ATOM 837 N N . ALA A 1 106 ? -14.993 1.197 11.711 1.00 92.19 106 ALA A N 1
ATOM 838 C CA . ALA A 1 106 ? -14.236 1.042 10.477 1.00 92.19 106 ALA A CA 1
ATOM 839 C C . ALA A 1 106 ? -15.186 0.731 9.321 1.00 92.19 106 ALA A C 1
ATOM 841 O O . ALA A 1 106 ? -16.167 0.006 9.499 1.00 92.19 106 ALA A O 1
ATOM 842 N N . PHE A 1 107 ? -14.887 1.294 8.155 1.00 92.06 107 PHE A N 1
ATOM 843 C CA . PHE A 1 107 ? -15.704 1.199 6.956 1.00 92.06 107 PHE A CA 1
ATOM 844 C C . PHE A 1 107 ? -14.838 0.896 5.722 1.00 92.06 107 PHE A C 1
ATOM 846 O O . PHE A 1 107 ? -13.760 1.490 5.609 1.00 92.06 107 PHE A O 1
ATOM 853 N N . PRO A 1 108 ? -15.312 0.037 4.797 1.00 90.50 108 PRO A N 1
ATOM 854 C CA . PRO A 1 108 ? -16.545 -0.758 4.899 1.00 90.50 108 PRO A CA 1
ATOM 855 C C . PRO A 1 108 ? -16.496 -1.750 6.078 1.00 90.50 108 PRO A C 1
ATOM 857 O O . PRO A 1 108 ? -15.432 -2.194 6.486 1.00 90.50 108 PRO A O 1
ATOM 860 N N . VAL A 1 109 ? -17.643 -2.051 6.700 1.00 84.50 109 VAL A N 1
ATOM 861 C CA . VAL A 1 109 ? -17.658 -2.902 7.913 1.00 84.50 109 VAL A CA 1
ATOM 862 C C . VAL A 1 109 ? -17.214 -4.328 7.578 1.00 84.50 109 VAL A C 1
ATOM 864 O O . VAL A 1 109 ? -16.457 -4.946 8.327 1.00 84.50 109 VAL A O 1
ATOM 867 N N . VAL A 1 110 ? -17.680 -4.837 6.436 1.00 79.81 110 VAL A N 1
ATOM 868 C CA . VAL A 1 110 ? -17.288 -6.144 5.906 1.00 79.81 110 VAL A CA 1
ATOM 869 C C . VAL A 1 110 ? -15.883 -6.033 5.322 1.00 79.81 110 VAL A C 1
ATOM 871 O O . VAL A 1 110 ? -15.623 -5.185 4.476 1.00 79.81 110 VAL A O 1
ATOM 874 N N . GLY A 1 111 ? -14.978 -6.898 5.771 1.00 76.12 111 GLY A N 1
ATOM 875 C CA . GLY A 1 111 ? -13.583 -6.932 5.337 1.00 76.12 111 GLY A CA 1
ATOM 876 C C . GLY A 1 111 ? -12.611 -6.060 6.146 1.00 76.12 111 GLY A C 1
ATOM 877 O O . GLY A 1 111 ? -11.397 -6.258 6.055 1.00 76.12 111 GLY A O 1
ATOM 878 N N . SER A 1 112 ? -13.106 -5.147 6.989 1.00 83.00 112 SER A N 1
ATOM 879 C CA . SER A 1 112 ? -12.286 -4.362 7.929 1.00 83.00 112 SER A CA 1
ATOM 880 C C . SER A 1 112 ? -12.315 -4.914 9.365 1.00 83.00 112 SER A C 1
ATOM 882 O O . SER A 1 112 ? -11.854 -4.261 10.307 1.00 83.00 112 SER A O 1
ATOM 884 N N . GLU A 1 113 ? -12.783 -6.150 9.567 1.00 78.12 113 GLU A N 1
ATOM 885 C CA . GLU A 1 113 ? -12.926 -6.775 10.891 1.00 78.12 113 GLU A CA 1
ATOM 886 C C . GLU A 1 113 ? -11.582 -6.943 11.610 1.00 78.12 113 GLU A C 1
ATOM 888 O O . GLU A 1 113 ? -11.535 -6.969 12.841 1.00 78.12 113 GLU A O 1
ATOM 893 N N . ALA A 1 114 ? -10.499 -7.037 10.835 1.00 78.19 114 ALA A N 1
ATOM 894 C CA . ALA A 1 114 ? -9.119 -7.135 11.301 1.00 78.19 114 ALA A CA 1
ATOM 895 C C . ALA A 1 114 ? -8.557 -5.844 11.907 1.00 78.19 114 ALA A C 1
ATOM 897 O O . ALA A 1 114 ? -7.458 -5.839 12.464 1.00 78.19 114 ALA A O 1
ATOM 898 N N . VAL A 1 115 ? -9.279 -4.735 11.766 1.00 82.88 115 VAL A N 1
ATOM 899 C CA . VAL A 1 115 ? -8.881 -3.420 12.274 1.00 82.88 115 VAL A CA 1
ATOM 900 C C . VAL A 1 115 ? -9.786 -3.006 13.438 1.00 82.88 115 VAL A C 1
ATOM 902 O O . VAL A 1 115 ? -9.333 -2.383 14.392 1.00 82.88 115 VAL A O 1
ATOM 905 N N . MET A 1 116 ? -11.045 -3.438 13.437 1.00 84.00 116 MET A N 1
ATOM 906 C CA . MET A 1 116 ? -12.001 -3.158 14.509 1.00 84.00 116 MET A CA 1
ATOM 907 C C . MET A 1 116 ? -11.535 -3.635 15.894 1.00 84.00 116 MET A C 1
ATOM 909 O O . MET A 1 116 ? -11.071 -4.765 16.065 1.00 84.00 116 MET A O 1
ATOM 913 N N . GLY A 1 117 ? -11.694 -2.772 16.904 1.00 80.56 117 GLY A N 1
ATOM 914 C CA . GLY A 1 117 ? -11.375 -3.075 18.301 1.00 80.56 117 GLY A CA 1
ATOM 915 C C . GLY A 1 117 ? -9.883 -3.084 18.644 1.00 80.56 117 GLY A C 1
ATOM 916 O O . GLY A 1 117 ? -9.539 -3.410 19.784 1.00 80.56 117 GLY A O 1
ATOM 917 N N . ILE A 1 118 ? -8.994 -2.733 17.704 1.00 82.75 118 ILE A N 1
ATOM 918 C CA . ILE A 1 118 ? -7.569 -2.547 18.002 1.00 82.75 118 ILE A CA 1
ATOM 919 C C . ILE A 1 118 ? -7.421 -1.458 19.055 1.00 82.75 118 ILE A C 1
ATOM 921 O O . ILE A 1 118 ? -7.908 -0.346 18.879 1.00 82.75 118 ILE A O 1
ATOM 925 N N . ASP A 1 119 ? -6.689 -1.790 20.111 1.00 82.81 119 ASP A N 1
ATOM 926 C CA . ASP A 1 119 ? -6.168 -0.832 21.073 1.00 82.81 119 ASP A CA 1
ATOM 927 C C . ASP A 1 119 ? -4.695 -0.567 20.745 1.00 82.81 119 ASP A C 1
ATOM 929 O O . ASP A 1 119 ? -3.841 -1.462 20.836 1.00 82.81 119 ASP A O 1
ATOM 933 N N . TYR A 1 120 ? -4.399 0.660 20.322 1.00 83.19 120 TYR A N 1
ATOM 934 C CA . TYR A 1 120 ? -3.055 1.057 19.933 1.00 83.19 120 TYR A CA 1
ATOM 935 C C . TYR A 1 120 ? -2.078 1.119 21.110 1.00 83.19 120 TYR A C 1
ATOM 937 O O . TYR A 1 120 ? -0.879 0.957 20.878 1.00 83.19 120 TYR A O 1
ATOM 945 N N . PHE A 1 121 ? -2.538 1.222 22.366 1.00 74.94 121 PHE A N 1
ATOM 946 C CA . PHE A 1 121 ? -1.639 1.078 23.520 1.00 74.94 121 PHE A CA 1
ATOM 947 C C . PHE A 1 121 ? -0.975 -0.297 23.572 1.00 74.94 121 PHE A C 1
ATOM 949 O O . PHE A 1 121 ? 0.151 -0.431 24.050 1.00 74.94 121 PHE A O 1
ATOM 956 N N . LEU A 1 122 ? -1.657 -1.319 23.053 1.00 76.00 122 LEU A N 1
ATOM 957 C CA . LEU A 1 122 ? -1.162 -2.691 23.004 1.00 76.00 122 LEU A CA 1
ATOM 958 C C . LEU A 1 122 ? -0.394 -3.002 21.712 1.00 76.00 122 LEU A C 1
ATOM 960 O O . LEU A 1 122 ? 0.044 -4.136 21.530 1.00 76.00 122 LEU A O 1
ATOM 964 N N . SER A 1 123 ? -0.231 -2.015 20.823 1.00 72.00 123 SER A N 1
ATOM 965 C CA . SER A 1 123 ? 0.440 -2.150 19.523 1.00 72.00 123 SER A CA 1
ATOM 966 C C . SER A 1 123 ? 1.536 -1.080 19.372 1.00 72.00 123 SER A C 1
ATOM 968 O O . SER A 1 123 ? 1.329 -0.063 18.694 1.00 72.00 123 SER A O 1
ATOM 970 N N . PRO A 1 124 ? 2.708 -1.265 20.020 1.00 69.31 124 PRO A N 1
ATOM 971 C CA . PRO A 1 124 ? 3.781 -0.269 20.053 1.00 69.31 124 PRO A CA 1
ATOM 972 C C . PRO A 1 124 ? 4.259 0.186 18.669 1.00 69.31 124 PRO A C 1
ATOM 974 O O . PRO A 1 124 ? 4.734 1.314 18.534 1.00 69.31 124 PRO A O 1
ATOM 977 N N . GLU A 1 125 ? 4.109 -0.656 17.644 1.00 71.44 125 GLU A N 1
ATOM 978 C CA . GLU A 1 125 ? 4.494 -0.366 16.264 1.00 71.44 125 GLU A CA 1
ATOM 979 C C . GLU A 1 125 ? 3.761 0.847 15.663 1.00 71.44 125 GLU A C 1
ATOM 981 O O . GLU A 1 125 ? 4.333 1.547 14.832 1.00 71.44 125 GLU A O 1
ATOM 986 N N . PHE A 1 126 ? 2.539 1.154 16.119 1.00 80.50 126 PHE A N 1
ATOM 987 C CA . PHE A 1 126 ? 1.757 2.302 15.635 1.00 80.50 126 PHE A CA 1
ATOM 988 C C . PHE A 1 126 ? 1.906 3.548 16.515 1.00 80.50 126 PHE A C 1
ATOM 990 O O . PHE A 1 126 ? 1.576 4.660 16.104 1.00 80.50 126 PHE A O 1
ATOM 997 N N . MET A 1 127 ? 2.420 3.408 17.737 1.00 83.19 127 MET A N 1
ATOM 998 C CA . MET A 1 127 ? 2.456 4.520 18.690 1.00 83.19 127 MET A CA 1
ATOM 999 C C . MET A 1 127 ? 3.410 5.642 18.279 1.00 83.19 127 MET A C 1
ATOM 1001 O O . MET A 1 127 ? 3.211 6.796 18.661 1.00 83.19 127 MET A O 1
ATOM 100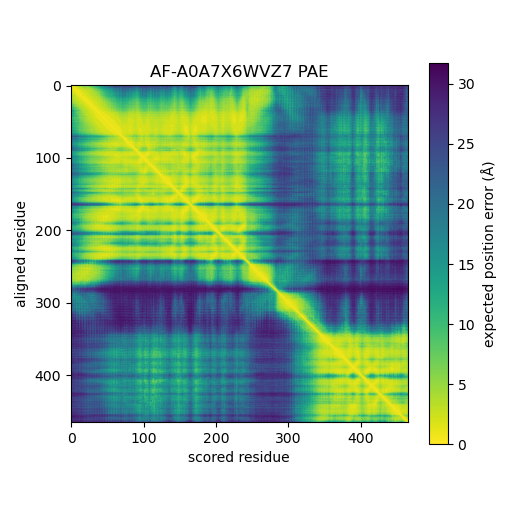5 N N . THR A 1 128 ? 4.449 5.341 17.501 1.00 83.94 128 THR A N 1
ATOM 1006 C CA . THR A 1 128 ? 5.363 6.365 16.976 1.00 83.94 128 THR A CA 1
ATOM 1007 C C . THR A 1 128 ? 4.652 7.289 15.989 1.00 83.94 128 THR A C 1
ATOM 1009 O O . THR A 1 128 ? 4.704 8.507 16.160 1.00 83.94 128 THR A O 1
ATOM 1012 N N . SER A 1 129 ? 3.921 6.734 15.018 1.00 85.62 129 SER A N 1
ATOM 1013 C CA . SER A 1 129 ? 3.154 7.521 14.048 1.00 85.62 129 SER A CA 1
ATOM 1014 C C . SER A 1 129 ? 1.993 8.264 14.712 1.00 85.62 129 SER A C 1
ATOM 1016 O O . SER A 1 129 ? 1.768 9.433 14.421 1.00 85.62 129 SER A O 1
ATOM 1018 N N . ILE A 1 130 ? 1.297 7.634 15.664 1.00 89.75 130 ILE A N 1
ATOM 1019 C CA . ILE A 1 130 ? 0.183 8.262 16.390 1.00 89.75 130 ILE A CA 1
ATOM 1020 C C . ILE A 1 130 ? 0.663 9.466 17.203 1.00 89.75 130 ILE A C 1
ATOM 1022 O O . ILE A 1 130 ? 0.094 10.548 17.095 1.00 89.75 130 ILE A O 1
ATOM 1026 N N . ARG A 1 131 ? 1.755 9.329 17.968 1.00 89.25 131 ARG A N 1
ATOM 1027 C CA . ARG A 1 131 ? 2.323 10.460 18.723 1.00 89.25 131 ARG A CA 1
ATOM 1028 C C . ARG A 1 131 ? 2.733 11.612 17.811 1.00 89.25 131 ARG A C 1
ATOM 1030 O O . ARG A 1 131 ? 2.541 12.767 18.177 1.00 89.25 131 ARG A O 1
ATOM 1037 N N . ARG A 1 132 ? 3.265 11.301 16.629 1.00 88.75 132 ARG A N 1
ATOM 1038 C CA . ARG A 1 132 ? 3.639 12.288 15.610 1.00 88.75 132 ARG A CA 1
ATOM 1039 C C . ARG A 1 132 ? 2.418 13.022 15.047 1.00 88.75 132 ARG A C 1
ATOM 1041 O O . ARG A 1 132 ? 2.452 14.247 14.945 1.00 88.75 132 ARG A O 1
ATOM 1048 N N . ALA A 1 133 ? 1.323 12.305 14.786 1.00 92.19 133 ALA A N 1
ATOM 1049 C CA . ALA A 1 133 ? 0.035 12.896 14.418 1.00 92.19 133 ALA A CA 1
ATOM 1050 C C . ALA A 1 133 ? -0.439 13.881 15.498 1.00 92.19 133 ALA A C 1
ATOM 1052 O O . ALA A 1 133 ? -0.635 15.064 15.241 1.00 92.19 133 ALA A O 1
ATOM 1053 N N . ILE A 1 134 ? -0.516 13.417 16.748 1.00 91.81 134 ILE A N 1
ATOM 1054 C CA . ILE A 1 134 ? -0.994 14.215 17.885 1.00 91.81 134 ILE A CA 1
ATOM 1055 C C . ILE A 1 134 ? -0.126 15.464 18.099 1.00 91.81 134 ILE A C 1
ATOM 1057 O O . ILE A 1 134 ? -0.658 16.551 18.327 1.00 91.81 134 ILE A O 1
ATOM 1061 N N . ALA A 1 135 ? 1.201 15.325 18.013 1.00 89.94 135 ALA A N 1
ATOM 1062 C CA . ALA A 1 135 ? 2.140 16.426 18.214 1.00 89.94 135 ALA A CA 1
ATOM 1063 C C . ALA A 1 135 ? 2.067 17.479 17.100 1.00 89.94 135 ALA A C 1
ATOM 1065 O O . ALA A 1 135 ? 2.125 18.673 17.388 1.00 89.94 135 ALA A O 1
ATOM 1066 N N . SER A 1 136 ? 1.929 17.048 15.843 1.00 90.62 136 SER A N 1
ATOM 1067 C CA . SER A 1 136 ? 1.805 17.958 14.697 1.00 90.62 136 SER A CA 1
ATOM 1068 C C . SER A 1 136 ? 0.420 18.598 14.587 1.00 90.62 136 SER A C 1
ATOM 1070 O O . SER A 1 136 ? 0.295 19.644 13.956 1.00 90.62 136 SER A O 1
ATOM 1072 N N . ARG A 1 137 ? -0.610 17.993 15.205 1.00 92.00 137 ARG A N 1
ATOM 1073 C CA . ARG A 1 137 ? -2.031 18.364 15.056 1.00 92.00 137 ARG A CA 1
ATOM 1074 C C . ARG A 1 137 ? -2.495 18.419 13.598 1.00 92.00 137 ARG A C 1
ATOM 1076 O O . ARG A 1 137 ? -3.455 19.114 13.284 1.00 92.00 137 ARG A O 1
ATOM 1083 N N . GLY A 1 138 ? -1.803 17.702 12.724 1.00 90.31 138 GLY A N 1
ATOM 1084 C CA . GLY A 1 138 ? -2.075 17.662 11.300 1.00 90.31 138 GLY A CA 1
ATOM 1085 C C . GLY A 1 138 ? -2.098 16.232 10.795 1.00 90.31 138 GLY A C 1
ATOM 1086 O O . GLY A 1 138 ? -1.747 15.288 11.511 1.00 90.31 138 GLY A O 1
ATOM 1087 N N . THR A 1 139 ? -2.522 16.087 9.547 1.00 95.19 139 THR A N 1
ATOM 1088 C CA . THR A 1 139 ? -2.475 14.805 8.857 1.00 95.19 139 THR A CA 1
ATOM 1089 C C . THR A 1 139 ? -1.020 14.376 8.671 1.00 95.19 139 THR A C 1
ATOM 1091 O O . THR A 1 139 ? -0.180 15.158 8.225 1.00 95.19 139 THR A O 1
ATOM 1094 N N . ILE A 1 140 ? -0.719 13.128 9.015 1.00 93.56 140 ILE A N 1
ATOM 1095 C CA . ILE A 1 140 ? 0.587 12.498 8.777 1.00 93.56 140 ILE A CA 1
ATOM 1096 C C . ILE A 1 140 ? 0.438 11.284 7.867 1.00 93.56 140 ILE A C 1
ATOM 1098 O O . ILE A 1 140 ? -0.666 10.757 7.707 1.00 93.56 140 ILE A O 1
ATOM 1102 N N . ILE A 1 141 ? 1.556 10.803 7.326 1.00 92.38 141 ILE A N 1
ATOM 1103 C CA . ILE A 1 141 ? 1.591 9.614 6.474 1.00 92.38 141 ILE A CA 1
ATOM 1104 C C . ILE A 1 141 ? 2.614 8.602 6.993 1.00 92.38 141 ILE A C 1
ATOM 1106 O O . ILE A 1 141 ? 3.769 8.928 7.271 1.00 92.38 141 ILE A O 1
ATOM 1110 N N . ASP A 1 142 ? 2.198 7.340 7.071 1.00 89.88 142 ASP A N 1
ATOM 1111 C CA . ASP A 1 142 ? 3.133 6.220 7.076 1.00 89.88 142 ASP A CA 1
ATOM 1112 C C . ASP A 1 142 ? 3.140 5.591 5.686 1.00 89.88 142 ASP A C 1
ATOM 1114 O O . ASP A 1 142 ? 2.165 4.972 5.245 1.00 89.88 142 ASP A O 1
ATOM 1118 N N . SER A 1 143 ? 4.261 5.781 4.996 1.00 82.94 143 SER A N 1
ATOM 1119 C CA . SER A 1 143 ? 4.517 5.192 3.687 1.00 82.94 143 SER A CA 1
ATOM 1120 C C . SER A 1 143 ? 5.117 3.797 3.884 1.00 82.94 143 SER A C 1
ATOM 1122 O O . SER A 1 143 ? 6.035 3.652 4.686 1.00 82.94 143 SER A O 1
ATOM 1124 N N . LYS A 1 144 ? 4.611 2.779 3.172 1.00 85.06 144 LYS A N 1
ATOM 1125 C CA . LYS A 1 144 ? 5.048 1.368 3.262 1.00 85.06 144 LYS A CA 1
ATOM 1126 C C . LYS A 1 144 ? 4.714 0.691 4.595 1.00 85.06 144 LYS A C 1
ATOM 1128 O O . LYS A 1 144 ? 5.580 0.331 5.393 1.00 85.06 144 LYS A O 1
ATOM 1133 N N . VAL A 1 145 ? 3.425 0.464 4.810 1.00 86.19 145 VAL A N 1
ATOM 1134 C CA . VAL A 1 145 ? 2.925 -0.350 5.921 1.00 86.19 145 VAL A CA 1
ATOM 1135 C C . VAL A 1 145 ? 2.291 -1.636 5.414 1.00 86.19 145 VAL A C 1
ATOM 1137 O O . VAL A 1 145 ? 1.690 -1.674 4.344 1.00 86.19 145 VAL A O 1
ATOM 1140 N N . THR A 1 146 ? 2.378 -2.703 6.206 1.00 85.38 146 THR A N 1
ATOM 1141 C CA . THR A 1 146 ? 1.573 -3.902 5.945 1.00 85.38 146 THR A CA 1
ATOM 1142 C C . THR A 1 146 ? 0.189 -3.699 6.543 1.00 85.38 146 THR A C 1
ATOM 1144 O O . THR A 1 146 ? 0.029 -3.634 7.762 1.00 85.38 146 THR A O 1
ATOM 1147 N N . LEU A 1 147 ? -0.806 -3.574 5.672 1.00 84.19 147 LEU A N 1
ATOM 1148 C CA . LEU A 1 147 ? -2.197 -3.370 6.044 1.00 84.19 147 LEU A CA 1
ATOM 1149 C C . LEU A 1 147 ? -2.744 -4.618 6.736 1.00 84.19 147 LEU A C 1
ATOM 1151 O O . LEU A 1 147 ? -2.674 -5.719 6.189 1.00 84.19 147 LEU A O 1
ATOM 1155 N N . ARG A 1 148 ? -3.313 -4.468 7.937 1.00 78.75 148 ARG A N 1
ATOM 1156 C CA . ARG A 1 148 ? -3.827 -5.618 8.700 1.00 78.75 148 ARG A CA 1
ATOM 1157 C C . ARG A 1 148 ? -5.054 -6.258 8.055 1.00 78.75 148 ARG A C 1
ATOM 1159 O O . ARG A 1 148 ? -5.243 -7.458 8.228 1.00 78.75 148 ARG A O 1
ATOM 1166 N N . GLN A 1 149 ? -5.834 -5.491 7.301 1.00 72.06 149 GLN A N 1
ATOM 1167 C CA . GLN A 1 149 ? -7.031 -5.963 6.611 1.00 72.06 149 GLN A CA 1
ATOM 1168 C C . GLN A 1 149 ? -6.721 -6.870 5.410 1.00 72.06 149 GLN A C 1
ATOM 1170 O O . GLN A 1 149 ? -7.374 -7.892 5.234 1.00 72.06 149 GLN A O 1
ATOM 1175 N N . THR A 1 150 ? -5.693 -6.552 4.617 1.00 75.81 150 THR A N 1
ATOM 1176 C CA . THR A 1 150 ? -5.381 -7.277 3.369 1.00 75.81 150 THR A CA 1
ATOM 1177 C C . THR A 1 150 ? -4.071 -8.057 3.404 1.00 75.81 150 THR A C 1
ATOM 1179 O O . THR A 1 150 ? -3.816 -8.851 2.500 1.00 75.81 150 THR A O 1
ATOM 1182 N N . ASN A 1 151 ? -3.222 -7.836 4.412 1.00 78.62 151 ASN A N 1
ATOM 1183 C CA . ASN A 1 151 ? -1.836 -8.309 4.469 1.00 78.62 151 ASN A CA 1
ATOM 1184 C C . ASN A 1 151 ? -0.974 -7.842 3.276 1.00 78.62 151 ASN A C 1
ATOM 1186 O O . ASN A 1 151 ? 0.008 -8.492 2.915 1.00 78.62 151 ASN A O 1
ATOM 1190 N N . ARG A 1 152 ? -1.360 -6.736 2.631 1.00 84.62 152 ARG A N 1
ATOM 1191 C CA . ARG A 1 152 ? -0.648 -6.138 1.495 1.00 84.62 152 ARG A CA 1
ATOM 1192 C C . ARG A 1 152 ? 0.070 -4.863 1.916 1.00 84.62 152 ARG A C 1
ATOM 1194 O O . ARG A 1 152 ? -0.206 -4.299 2.974 1.00 84.62 152 ARG A O 1
ATOM 1201 N N . GLN A 1 153 ? 1.015 -4.431 1.087 1.00 88.25 153 GLN A N 1
ATOM 1202 C CA . GLN A 1 153 ? 1.675 -3.143 1.268 1.00 88.25 153 GLN A CA 1
ATOM 1203 C C . GLN A 1 153 ? 0.699 -2.015 0.940 1.00 88.25 153 GLN A C 1
ATOM 1205 O O . GLN A 1 153 ? 0.011 -2.043 -0.079 1.00 88.25 153 GLN A O 1
ATOM 1210 N N . GLY A 1 154 ? 0.669 -1.012 1.798 1.00 91.75 154 GLY A N 1
ATOM 1211 C CA . GLY A 1 154 ? -0.190 0.141 1.638 1.00 91.75 154 GLY A CA 1
ATOM 1212 C C . GLY A 1 154 ? 0.356 1.360 2.347 1.00 91.75 154 GLY A C 1
ATOM 1213 O O . GLY A 1 154 ? 1.502 1.397 2.811 1.00 91.75 154 GLY A O 1
ATOM 1214 N N . ILE A 1 155 ? -0.507 2.355 2.424 1.00 93.25 155 ILE A N 1
ATOM 1215 C CA . ILE A 1 155 ? -0.277 3.594 3.148 1.00 93.25 155 ILE A CA 1
ATOM 1216 C C . ILE A 1 155 ? -1.346 3.776 4.209 1.00 93.25 155 ILE A C 1
ATOM 1218 O O . ILE A 1 155 ? -2.477 3.312 4.048 1.00 93.25 155 ILE A O 1
ATOM 1222 N N . ILE A 1 156 ? -0.988 4.470 5.286 1.00 93.62 156 ILE A N 1
ATOM 1223 C CA . ILE A 1 156 ? -1.955 4.927 6.283 1.00 93.62 156 ILE A CA 1
ATOM 1224 C C . ILE A 1 156 ? -1.759 6.422 6.496 1.00 93.62 156 ILE A C 1
ATOM 1226 O O . ILE A 1 156 ? -0.700 6.856 6.957 1.00 93.62 156 ILE A O 1
ATOM 1230 N N . LEU A 1 157 ? -2.802 7.194 6.201 1.00 95.88 157 LEU A N 1
ATOM 1231 C CA . LEU A 1 157 ? -2.925 8.577 6.645 1.00 95.88 157 LEU A CA 1
ATOM 1232 C C . LEU A 1 157 ? -3.562 8.600 8.027 1.00 95.88 157 LEU A C 1
ATOM 1234 O O . LEU A 1 157 ? -4.472 7.814 8.296 1.00 95.88 157 LEU A O 1
ATOM 1238 N N . ARG A 1 158 ? -3.092 9.488 8.904 1.00 95.69 158 ARG A N 1
ATOM 1239 C CA . ARG A 1 158 ? -3.696 9.677 10.229 1.00 95.69 158 ARG A CA 1
ATOM 1240 C C . ARG A 1 158 ? -3.946 11.141 10.487 1.00 95.69 158 ARG A C 1
ATOM 1242 O O . ARG A 1 158 ? -2.998 11.922 10.541 1.00 95.69 158 ARG A O 1
ATOM 1249 N N . THR A 1 159 ? -5.207 11.467 10.703 1.00 97.56 159 THR A N 1
ATOM 1250 C CA . THR A 1 159 ? -5.659 12.817 11.006 1.00 97.56 159 THR A CA 1
ATOM 1251 C C . THR A 1 159 ? -6.208 12.831 12.430 1.00 97.56 159 THR A C 1
ATOM 1253 O O . THR A 1 159 ? -7.237 12.204 12.695 1.00 97.56 159 THR A O 1
ATOM 1256 N N . PRO A 1 160 ? -5.517 13.475 13.386 1.00 96.69 160 PRO A N 1
ATOM 1257 C CA . PRO A 1 160 ? -5.987 13.555 14.760 1.00 96.69 160 PRO A CA 1
ATOM 1258 C C . PRO A 1 160 ? -7.136 14.555 14.870 1.00 96.69 160 PRO A C 1
ATOM 1260 O O . PRO A 1 160 ? -7.135 15.590 14.205 1.00 96.69 160 PRO A O 1
ATOM 1263 N N . TYR A 1 161 ? -8.071 14.290 15.773 1.00 95.19 161 TYR A N 1
ATOM 1264 C CA . TYR A 1 161 ? -9.090 15.254 16.159 1.00 95.19 161 TYR A CA 1
ATOM 1265 C C . TYR A 1 161 ? -9.095 15.466 17.673 1.00 95.19 161 TYR A C 1
ATOM 1267 O O . TYR A 1 161 ? -8.739 14.591 18.470 1.00 95.19 161 TYR A O 1
ATOM 1275 N N . PHE A 1 162 ? -9.458 16.682 18.068 1.00 92.75 162 PHE A N 1
ATOM 1276 C CA . PHE A 1 162 ? -9.355 17.151 19.444 1.00 92.75 162 PHE A CA 1
ATOM 1277 C C . PHE A 1 162 ? -10.718 17.649 19.918 1.00 92.75 162 PHE A C 1
ATOM 1279 O O . PHE A 1 162 ? -11.351 18.463 19.250 1.00 92.75 162 PHE A O 1
ATOM 1286 N N . SER A 1 163 ? -11.152 17.177 21.084 1.00 85.19 163 SER A N 1
ATOM 1287 C CA . SER A 1 163 ? -12.314 17.706 21.792 1.00 85.19 163 SER A CA 1
ATOM 1288 C C . SER A 1 163 ? -11.955 19.047 22.431 1.00 85.19 163 SER A C 1
ATOM 1290 O O . SER A 1 163 ? -10.871 19.218 22.994 1.00 85.19 163 SER A O 1
ATOM 1292 N N . LEU A 1 164 ? -12.898 19.990 22.405 1.00 76.12 164 LEU A N 1
ATOM 1293 C CA . LEU A 1 164 ? -12.754 21.295 23.059 1.00 76.12 164 LEU A CA 1
ATOM 1294 C C . LEU A 1 164 ? -12.612 21.193 24.589 1.00 76.12 164 LEU A C 1
ATOM 1296 O O . LEU A 1 164 ? -12.100 22.124 25.206 1.00 76.12 164 LEU A O 1
ATOM 1300 N N . LYS A 1 165 ? -13.074 20.093 25.201 1.00 72.94 165 LYS A N 1
ATOM 1301 C CA . LYS A 1 165 ? -13.024 19.880 26.657 1.00 72.94 165 LYS A CA 1
ATOM 1302 C C . LYS A 1 165 ? -11.820 19.059 27.108 1.00 72.94 165 LYS A C 1
ATOM 1304 O O . LYS A 1 165 ? -11.162 19.442 28.069 1.00 72.94 165 LYS A O 1
ATOM 1309 N N . ASP A 1 166 ? -11.529 17.969 26.403 1.00 70.38 166 ASP A N 1
ATOM 1310 C CA . ASP A 1 166 ? -10.676 16.892 26.929 1.00 70.38 166 ASP A CA 1
ATOM 1311 C C . ASP A 1 166 ? -9.335 16.757 26.185 1.00 70.38 166 ASP A C 1
ATOM 1313 O O . ASP A 1 166 ? -8.508 15.905 26.505 1.00 70.38 166 ASP A O 1
ATOM 1317 N N . GLY A 1 167 ? -9.072 17.628 25.204 1.00 85.19 167 GLY A N 1
ATOM 1318 C CA . GLY A 1 167 ? -7.852 17.573 24.405 1.00 85.19 167 GLY A CA 1
ATOM 1319 C C . GLY A 1 167 ? -7.944 16.509 23.315 1.00 85.19 167 GLY A C 1
ATOM 1320 O O . GLY A 1 167 ? -8.887 16.513 22.531 1.00 85.19 167 GLY A O 1
ATOM 1321 N N . TYR A 1 168 ? -6.937 15.644 23.187 1.00 91.25 168 TYR A N 1
ATOM 1322 C CA . TYR A 1 168 ? -6.932 14.608 22.147 1.00 91.25 168 TYR A CA 1
ATOM 1323 C C . TYR A 1 168 ? -8.130 13.666 22.317 1.00 91.25 168 TYR A C 1
ATOM 1325 O O . TYR A 1 168 ? -8.277 13.057 23.370 1.00 91.25 168 TYR A O 1
ATOM 1333 N N . ALA A 1 169 ? -8.965 13.554 21.283 1.00 91.12 169 ALA A N 1
ATOM 1334 C CA . ALA A 1 169 ? -10.194 12.764 21.331 1.00 91.12 169 ALA A CA 1
ATOM 1335 C C . ALA A 1 169 ? -10.127 11.502 20.462 1.00 91.12 169 ALA A C 1
ATOM 1337 O O . ALA A 1 169 ? -10.823 10.532 20.757 1.00 91.12 169 ALA A O 1
ATOM 1338 N N . GLY A 1 170 ? -9.288 11.488 19.423 1.00 93.44 170 GLY A N 1
ATOM 1339 C CA . GLY A 1 170 ? -9.145 10.331 18.546 1.00 93.44 170 GLY A CA 1
ATOM 1340 C C . GLY A 1 170 ? -8.453 10.634 17.221 1.00 93.44 170 GLY A C 1
ATOM 1341 O O . GLY A 1 170 ? -7.861 11.699 17.029 1.00 93.44 170 GLY A O 1
ATOM 1342 N N . LEU A 1 171 ? -8.528 9.673 16.301 1.00 95.50 171 LEU A N 1
ATOM 1343 C CA . LEU A 1 171 ? -7.941 9.716 14.963 1.00 95.50 171 LEU A CA 1
ATOM 1344 C C . LEU A 1 171 ? -8.950 9.246 13.920 1.00 95.50 171 LEU A C 1
ATOM 1346 O O . LEU A 1 171 ? -9.686 8.281 14.134 1.00 95.50 171 LEU A O 1
ATOM 1350 N N . VAL A 1 172 ? -8.884 9.874 12.753 1.00 97.19 172 VAL A N 1
ATOM 1351 C CA . VAL A 1 172 ? -9.370 9.315 11.494 1.00 97.19 172 VAL A CA 1
ATOM 1352 C C . VAL A 1 172 ? -8.167 8.703 10.784 1.00 97.19 172 VAL A C 1
ATOM 1354 O O . VAL A 1 172 ? -7.202 9.405 10.477 1.00 97.19 172 VAL A O 1
ATOM 1357 N N . ASN A 1 173 ? -8.193 7.391 10.559 1.00 96.00 173 ASN A N 1
ATOM 1358 C CA . ASN A 1 173 ? -7.153 6.684 9.822 1.00 96.00 173 ASN A CA 1
ATOM 1359 C C . ASN A 1 173 ? -7.688 6.233 8.466 1.00 96.00 173 ASN A C 1
ATOM 1361 O O . ASN A 1 173 ? -8.684 5.509 8.403 1.00 96.00 173 ASN A O 1
ATOM 1365 N N . SER A 1 174 ? -6.964 6.582 7.410 1.00 95.62 174 SER A N 1
ATOM 1366 C CA . SER A 1 174 ? -7.298 6.226 6.032 1.00 95.62 174 SER A CA 1
ATOM 1367 C C . SER A 1 174 ? -6.235 5.283 5.501 1.00 95.62 174 SER A C 1
ATOM 1369 O O . SER A 1 174 ? -5.089 5.683 5.300 1.00 95.62 174 SER A O 1
ATOM 1371 N N . ALA A 1 175 ? -6.602 4.016 5.334 1.00 94.44 175 ALA A N 1
ATOM 1372 C CA . ALA A 1 175 ? -5.703 2.949 4.925 1.00 94.44 175 ALA A CA 1
ATOM 1373 C C . ALA A 1 175 ? -6.018 2.505 3.494 1.00 94.44 175 ALA A C 1
ATOM 1375 O O . ALA A 1 175 ? -7.115 2.012 3.241 1.00 94.44 175 ALA A O 1
ATOM 1376 N N . ALA A 1 176 ? -5.059 2.651 2.582 1.00 94.12 176 ALA A N 1
ATOM 1377 C CA . ALA A 1 176 ? -5.234 2.337 1.164 1.00 94.12 176 ALA A CA 1
ATOM 1378 C C . ALA A 1 176 ? -4.131 1.397 0.662 1.00 94.12 176 ALA A C 1
ATOM 1380 O O . ALA A 1 176 ? -2.960 1.535 1.036 1.00 94.12 176 ALA A O 1
ATOM 1381 N N . ASP A 1 177 ? -4.504 0.426 -0.172 1.00 93.56 177 ASP A N 1
ATOM 1382 C CA . ASP A 1 177 ? -3.561 -0.502 -0.798 1.00 93.56 177 ASP A CA 1
ATOM 1383 C C . ASP A 1 177 ? -2.768 0.201 -1.902 1.00 93.56 177 ASP A C 1
ATOM 1385 O O . ASP A 1 177 ? -3.328 0.789 -2.832 1.00 93.56 177 ASP A O 1
ATOM 1389 N N . LEU A 1 178 ? -1.441 0.105 -1.815 1.00 93.56 178 LEU A N 1
ATOM 1390 C CA . LEU A 1 178 ? -0.539 0.800 -2.725 1.00 93.56 178 LEU A CA 1
ATOM 1391 C C . LEU A 1 178 ? -0.712 0.318 -4.171 1.00 93.56 178 LEU A C 1
ATOM 1393 O O . LEU A 1 178 ? -0.692 1.122 -5.096 1.00 93.56 178 LEU A O 1
ATOM 1397 N N . GLN A 1 179 ? -0.889 -0.986 -4.384 1.00 92.31 179 GLN A N 1
ATOM 1398 C CA . GLN A 1 179 ? -1.013 -1.547 -5.729 1.00 92.31 179 GLN A CA 1
ATOM 1399 C C . GLN A 1 179 ? -2.326 -1.124 -6.384 1.00 92.31 179 GLN A C 1
ATOM 1401 O O . GLN A 1 179 ? -2.349 -0.842 -7.579 1.00 92.31 179 GLN A O 1
ATOM 1406 N N . ILE A 1 180 ? -3.417 -1.052 -5.619 1.00 93.62 180 ILE A N 1
ATOM 1407 C CA . ILE A 1 180 ? -4.704 -0.574 -6.139 1.00 93.62 180 ILE A CA 1
ATOM 1408 C C . ILE A 1 180 ? -4.628 0.919 -6.473 1.00 93.62 180 ILE A C 1
ATOM 1410 O O . ILE A 1 180 ? -5.063 1.311 -7.557 1.00 93.62 180 ILE A O 1
ATOM 1414 N N . MET A 1 181 ? -4.020 1.734 -5.605 1.00 94.56 181 MET A N 1
ATOM 1415 C CA . MET A 1 181 ? -3.793 3.159 -5.878 1.00 94.56 181 MET A CA 1
ATOM 1416 C C . MET A 1 181 ? -2.985 3.380 -7.161 1.00 94.56 181 MET A C 1
ATOM 1418 O O . MET A 1 181 ? -3.352 4.217 -7.986 1.00 94.56 181 MET A O 1
ATOM 1422 N N . LEU A 1 182 ? -1.917 2.602 -7.364 1.00 95.12 182 LEU A N 1
ATOM 1423 C CA . LEU A 1 182 ? -1.076 2.710 -8.558 1.00 95.12 182 LEU A CA 1
ATOM 1424 C C . LEU A 1 182 ? -1.808 2.285 -9.833 1.00 95.12 182 LEU A C 1
ATOM 1426 O O . LEU A 1 182 ? -1.709 2.980 -10.843 1.00 95.12 182 LEU A O 1
ATOM 1430 N N . ARG A 1 183 ? -2.613 1.216 -9.784 1.00 94.94 183 ARG A N 1
ATOM 1431 C CA . ARG A 1 183 ? -3.454 0.821 -10.927 1.00 94.94 183 ARG A CA 1
ATOM 1432 C C . ARG A 1 183 ? -4.461 1.900 -11.288 1.00 94.94 183 ARG A C 1
ATOM 1434 O O . ARG A 1 183 ? -4.607 2.221 -12.461 1.00 94.94 183 ARG A O 1
ATOM 1441 N N . LYS A 1 184 ? -5.121 2.494 -10.290 1.00 94.38 184 LYS A N 1
ATOM 1442 C CA . LYS A 1 184 ? -6.037 3.626 -10.496 1.00 94.38 184 LYS A CA 1
ATOM 1443 C C . LYS A 1 184 ? -5.332 4.863 -11.037 1.00 94.38 184 LYS A C 1
ATOM 1445 O O . LYS A 1 184 ? -5.947 5.632 -11.766 1.00 94.38 184 LYS A O 1
ATOM 1450 N N . ALA A 1 185 ? -4.057 5.041 -10.702 1.00 95.94 185 ALA A N 1
ATOM 1451 C CA . ALA A 1 185 ? -3.238 6.107 -11.255 1.00 95.94 185 ALA A CA 1
ATOM 1452 C C . ALA A 1 185 ? -2.785 5.854 -12.704 1.00 95.94 185 ALA A C 1
ATOM 1454 O O . ALA A 1 185 ? -2.248 6.767 -13.323 1.00 95.94 185 ALA A O 1
ATOM 1455 N N . GLY A 1 186 ? -3.021 4.656 -13.250 1.00 93.62 186 GLY A N 1
ATOM 1456 C CA . GLY A 1 186 ? -2.667 4.288 -14.622 1.00 93.62 186 GLY A CA 1
ATOM 1457 C C . GLY A 1 186 ? -1.422 3.408 -14.741 1.00 93.62 186 GLY A C 1
ATOM 1458 O O . GLY A 1 186 ? -1.000 3.108 -15.854 1.00 93.62 186 GLY A O 1
ATOM 1459 N N . TRP A 1 187 ? -0.833 2.957 -13.627 1.00 95.25 187 TRP A N 1
ATOM 1460 C CA . TRP A 1 187 ? 0.302 2.035 -13.655 1.00 95.25 187 TRP A CA 1
ATOM 1461 C C . TRP A 1 187 ? -0.121 0.597 -13.348 1.00 95.25 187 TRP A C 1
ATOM 1463 O O . TRP A 1 187 ? -0.458 0.245 -12.215 1.00 95.25 187 TRP A O 1
ATOM 1473 N N . VAL A 1 188 ? -0.056 -0.256 -14.369 1.00 93.00 188 VAL A N 1
ATOM 1474 C CA . VAL A 1 188 ? -0.276 -1.702 -14.264 1.00 93.00 188 VAL A CA 1
ATOM 1475 C C . VAL A 1 188 ? 1.035 -2.402 -14.644 1.00 93.00 188 VAL A C 1
ATOM 1477 O O . VAL A 1 188 ? 1.424 -2.313 -15.806 1.00 93.00 188 VAL A O 1
ATOM 1480 N N . PRO A 1 189 ? 1.725 -3.100 -13.718 1.00 86.75 189 PRO A N 1
ATOM 1481 C CA . PRO A 1 189 ? 3.068 -3.640 -13.966 1.00 86.75 189 PRO A CA 1
ATOM 1482 C C . PRO A 1 189 ? 3.182 -4.521 -15.220 1.00 86.75 189 PRO A C 1
ATOM 1484 O O . PRO A 1 189 ? 4.193 -4.490 -15.909 1.00 86.75 189 PRO A O 1
ATOM 1487 N N . GLU A 1 190 ? 2.143 -5.308 -15.513 1.00 86.25 190 GLU A N 1
ATOM 1488 C CA . GLU A 1 190 ? 2.115 -6.255 -16.639 1.00 86.25 190 GLU A CA 1
ATOM 1489 C C . GLU A 1 190 ? 1.927 -5.568 -18.002 1.00 86.25 190 GLU A C 1
ATOM 1491 O O . GLU A 1 190 ? 2.333 -6.107 -19.030 1.00 86.25 190 GLU A O 1
ATOM 1496 N N . GLU A 1 191 ? 1.318 -4.382 -18.013 1.00 87.25 191 GLU A N 1
ATOM 1497 C CA . GLU A 1 191 ? 1.009 -3.616 -19.226 1.00 87.25 191 GLU A CA 1
ATOM 1498 C C . GLU A 1 191 ? 2.000 -2.465 -19.441 1.00 87.25 191 GLU A C 1
ATOM 1500 O O . GLU A 1 191 ? 2.205 -2.004 -20.566 1.00 87.25 191 GLU A O 1
ATOM 1505 N N . ALA A 1 192 ? 2.636 -2.002 -18.363 1.00 86.00 192 ALA A N 1
ATOM 1506 C CA . ALA A 1 192 ? 3.612 -0.933 -18.403 1.00 86.00 192 ALA A CA 1
ATOM 1507 C C . ALA A 1 192 ? 4.869 -1.375 -19.168 1.00 86.00 192 ALA A C 1
ATOM 1509 O O . ALA A 1 192 ? 5.454 -2.429 -18.929 1.00 86.00 192 ALA A O 1
ATOM 1510 N N . GLY A 1 193 ? 5.354 -0.519 -20.068 1.00 86.81 193 GLY A N 1
ATOM 1511 C CA . GLY A 1 193 ? 6.630 -0.723 -20.765 1.00 86.81 193 GLY A CA 1
ATOM 1512 C C . GLY A 1 193 ? 7.869 -0.461 -19.896 1.00 86.81 193 GLY A C 1
ATOM 1513 O O . GLY A 1 193 ? 8.975 -0.366 -20.434 1.00 86.81 193 GLY A O 1
ATOM 1514 N N . PHE A 1 194 ? 7.699 -0.282 -18.584 1.00 90.44 194 PHE A N 1
ATOM 1515 C CA . PHE A 1 194 ? 8.737 0.146 -17.654 1.00 90.44 194 PHE A CA 1
ATOM 1516 C C . PHE A 1 194 ? 8.489 -0.351 -16.223 1.00 90.44 194 PHE A C 1
ATOM 1518 O O . PHE A 1 194 ? 7.348 -0.442 -15.767 1.00 90.44 194 PHE A O 1
ATOM 1525 N N . ASP A 1 195 ? 9.586 -0.582 -15.505 1.00 91.88 195 ASP A N 1
ATOM 1526 C CA . ASP A 1 195 ? 9.615 -0.775 -14.059 1.00 91.88 195 ASP A CA 1
ATOM 1527 C C . ASP A 1 195 ? 9.493 0.590 -13.355 1.00 91.88 195 ASP A C 1
ATOM 1529 O O . ASP A 1 195 ? 10.119 1.570 -13.774 1.00 91.88 195 ASP A O 1
ATOM 1533 N N . LEU A 1 196 ? 8.728 0.655 -12.260 1.00 94.25 196 LEU A N 1
ATOM 1534 C CA . LEU A 1 196 ? 8.519 1.864 -11.454 1.00 94.25 196 LEU A CA 1
ATOM 1535 C C . LEU A 1 196 ? 9.226 1.751 -10.095 1.00 94.25 196 LEU A C 1
ATOM 1537 O O . LEU A 1 196 ? 9.082 0.753 -9.386 1.00 94.25 196 LEU A O 1
ATOM 1541 N N . LEU A 1 197 ? 9.941 2.809 -9.722 1.00 94.69 197 LEU A N 1
ATOM 1542 C CA . LEU A 1 197 ? 10.485 3.047 -8.390 1.00 94.69 197 LEU A CA 1
ATOM 1543 C C . LEU A 1 197 ? 9.739 4.223 -7.755 1.00 94.69 197 LEU A C 1
ATOM 1545 O O . LEU A 1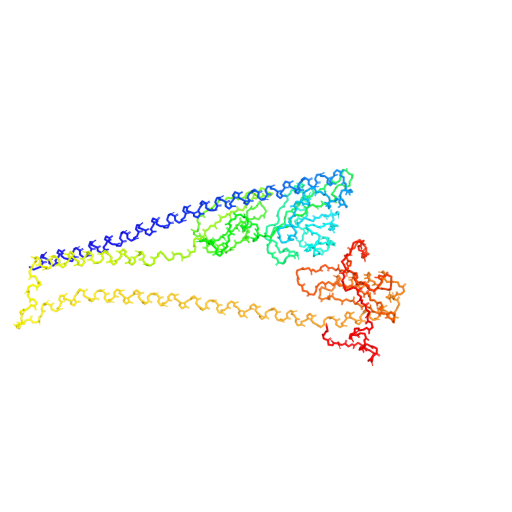 197 ? 9.502 5.239 -8.411 1.00 94.69 197 LEU A O 1
ATOM 1549 N N . ILE A 1 198 ? 9.398 4.080 -6.477 1.00 94.88 198 ILE A N 1
ATOM 1550 C CA . ILE A 1 198 ? 8.804 5.144 -5.667 1.00 94.88 198 ILE A CA 1
ATOM 1551 C C . ILE A 1 198 ? 9.640 5.303 -4.405 1.00 94.88 198 ILE A C 1
ATOM 1553 O O . ILE A 1 198 ? 9.686 4.393 -3.574 1.00 94.88 198 ILE A O 1
ATOM 1557 N N . GLU A 1 199 ? 10.256 6.469 -4.250 1.00 92.94 199 GLU A N 1
ATOM 1558 C CA . GLU A 1 199 ? 11.057 6.824 -3.077 1.00 92.94 199 GLU A CA 1
ATOM 1559 C C . GLU A 1 199 ? 10.339 7.912 -2.273 1.00 92.94 199 GLU A C 1
ATOM 1561 O O . GLU A 1 199 ? 9.973 8.960 -2.805 1.00 92.94 199 GLU A O 1
ATOM 1566 N N . ALA A 1 200 ? 10.123 7.679 -0.979 1.00 91.69 200 ALA A N 1
ATOM 1567 C CA . ALA A 1 200 ? 9.590 8.685 -0.069 1.00 91.69 200 ALA A CA 1
ATOM 1568 C C . ALA A 1 200 ? 10.708 9.531 0.544 1.00 91.69 200 ALA A C 1
ATOM 1570 O O . ALA A 1 200 ? 11.681 9.022 1.110 1.00 91.69 200 ALA A O 1
ATOM 1571 N N . HIS A 1 201 ? 10.500 10.843 0.508 1.00 89.69 201 HIS A N 1
ATOM 1572 C CA . HIS A 1 201 ? 11.345 11.842 1.137 1.00 89.69 201 HIS A CA 1
ATOM 1573 C C . HIS A 1 201 ? 10.508 12.667 2.110 1.00 89.69 201 HIS A C 1
ATOM 1575 O O . HIS A 1 201 ? 9.506 13.270 1.740 1.00 89.69 201 HIS A O 1
ATOM 1581 N N . SER A 1 202 ? 10.930 12.714 3.366 1.00 83.56 202 SER A N 1
ATOM 1582 C CA . SER A 1 202 ? 10.339 13.541 4.416 1.00 83.56 202 SER A CA 1
ATOM 1583 C C . SER A 1 202 ? 11.444 14.143 5.289 1.00 83.56 202 SER A C 1
ATOM 1585 O O . SER A 1 202 ? 12.568 13.631 5.296 1.00 83.56 202 SER A O 1
ATOM 1587 N N . PRO A 1 203 ? 11.158 15.199 6.069 1.00 75.25 203 PRO A N 1
ATOM 1588 C CA . PRO A 1 203 ? 12.143 15.783 6.979 1.00 75.25 203 PRO A CA 1
ATOM 1589 C C . PRO A 1 203 ? 12.708 14.788 8.009 1.00 75.25 203 PRO A C 1
ATOM 1591 O O . PRO A 1 203 ? 13.817 14.975 8.502 1.00 75.25 203 PRO A O 1
ATOM 1594 N N . GLN A 1 204 ? 11.947 13.744 8.353 1.00 66.38 204 GLN A N 1
ATOM 1595 C CA . GLN A 1 204 ? 12.313 12.731 9.345 1.00 66.38 204 GLN A CA 1
ATOM 1596 C C . GLN A 1 204 ? 12.941 11.475 8.722 1.00 66.38 204 GLN A C 1
ATOM 1598 O O . GLN A 1 204 ? 13.672 10.761 9.407 1.00 66.38 204 GLN A O 1
ATOM 1603 N N . GLN A 1 205 ? 12.657 11.193 7.449 1.00 67.06 205 GLN A N 1
ATOM 1604 C CA . GLN A 1 205 ? 13.141 10.024 6.715 1.00 67.06 205 GLN A CA 1
ATOM 1605 C C . GLN A 1 205 ? 13.395 10.381 5.251 1.00 67.06 205 GLN A C 1
ATOM 1607 O O . GLN A 1 205 ? 12.461 10.705 4.519 1.00 67.06 205 GLN A O 1
ATOM 1612 N N . THR A 1 206 ? 14.648 10.263 4.820 1.00 71.25 206 THR A N 1
ATOM 1613 C CA . THR A 1 206 ? 15.064 10.493 3.431 1.00 71.25 206 THR A CA 1
ATOM 1614 C C . THR A 1 206 ? 15.334 9.157 2.745 1.00 71.25 206 THR A C 1
ATOM 1616 O O . THR A 1 206 ? 16.118 8.370 3.273 1.00 71.25 206 THR A O 1
ATOM 1619 N N . GLY A 1 207 ? 14.739 8.929 1.570 1.00 73.00 207 GLY A N 1
ATOM 1620 C CA . GLY A 1 207 ? 15.032 7.758 0.736 1.00 73.00 207 GLY A CA 1
ATOM 1621 C C . GLY A 1 207 ? 14.419 6.464 1.269 1.00 73.00 207 GLY A C 1
ATOM 1622 O O . GLY A 1 207 ? 15.096 5.444 1.349 1.00 73.00 207 GLY A O 1
ATOM 1623 N N . LEU A 1 208 ? 13.156 6.508 1.706 1.00 83.56 208 LEU A N 1
ATOM 1624 C CA . LEU A 1 208 ? 12.414 5.290 2.025 1.00 83.56 208 LEU A CA 1
ATOM 1625 C C . LEU A 1 208 ? 11.867 4.680 0.730 1.00 83.56 208 LEU A C 1
ATOM 1627 O O . LEU A 1 208 ? 10.924 5.213 0.149 1.00 83.56 208 LEU A O 1
ATOM 1631 N N . ASP A 1 209 ? 12.403 3.533 0.325 1.00 88.94 209 ASP A N 1
ATOM 1632 C CA . ASP A 1 209 ? 11.931 2.817 -0.863 1.00 88.94 209 ASP A CA 1
ATOM 1633 C C . ASP A 1 209 ? 10.532 2.240 -0.620 1.00 88.94 209 ASP A C 1
ATOM 1635 O O . ASP A 1 209 ? 10.373 1.255 0.110 1.00 88.94 209 ASP A O 1
ATOM 1639 N N . ILE A 1 210 ? 9.502 2.830 -1.221 1.00 90.25 210 ILE A N 1
ATOM 1640 C CA . ILE A 1 210 ? 8.117 2.356 -1.116 1.00 90.25 210 ILE A CA 1
ATOM 1641 C C . ILE A 1 210 ? 7.890 1.189 -2.076 1.00 90.25 210 ILE A C 1
ATOM 1643 O O . ILE A 1 210 ? 7.307 0.170 -1.696 1.00 90.25 210 ILE A O 1
ATOM 1647 N N . LEU A 1 211 ? 8.373 1.339 -3.308 1.00 91.12 211 LEU A N 1
ATOM 1648 C CA . LEU A 1 211 ? 8.243 0.373 -4.392 1.00 91.12 211 LEU A CA 1
ATOM 1649 C C . LEU A 1 211 ? 9.535 0.347 -5.206 1.00 91.12 211 LEU A C 1
ATOM 1651 O O . LEU A 1 211 ? 10.085 1.405 -5.487 1.00 91.12 211 LEU A O 1
ATOM 1655 N N . GLY A 1 212 ? 9.948 -0.845 -5.638 1.00 87.56 212 GLY A N 1
ATOM 1656 C CA . GLY A 1 212 ? 11.126 -1.052 -6.481 1.00 87.56 212 GLY A CA 1
ATOM 1657 C C . GLY A 1 212 ? 12.418 -1.250 -5.684 1.00 87.56 212 GLY A C 1
ATOM 1658 O O . GLY A 1 212 ? 12.427 -1.193 -4.456 1.00 87.56 212 GLY A O 1
ATOM 1659 N N . ASP A 1 213 ? 13.499 -1.549 -6.405 1.00 85.25 213 ASP A N 1
ATOM 1660 C CA . ASP A 1 213 ? 14.853 -1.687 -5.859 1.00 85.25 213 ASP A CA 1
ATOM 1661 C C . ASP A 1 213 ? 15.699 -0.500 -6.345 1.00 85.25 213 ASP A C 1
ATOM 1663 O O . ASP A 1 213 ? 15.967 -0.427 -7.552 1.00 85.25 213 ASP A O 1
ATOM 1667 N N . PRO A 1 214 ? 16.138 0.414 -5.461 1.00 84.75 214 PRO A N 1
ATOM 1668 C CA . PRO A 1 214 ? 16.871 1.618 -5.858 1.00 84.75 214 PRO A CA 1
ATOM 1669 C C . PRO A 1 214 ? 18.164 1.294 -6.615 1.00 84.75 214 PRO A C 1
ATOM 1671 O O . PRO A 1 214 ? 18.602 2.066 -7.475 1.00 84.75 214 PRO A O 1
ATOM 1674 N N . GLU A 1 215 ? 18.757 0.117 -6.388 1.00 85.94 215 GLU A N 1
ATOM 1675 C CA . GLU A 1 215 ? 20.018 -0.256 -7.022 1.00 85.94 215 GLU A CA 1
ATOM 1676 C C . GLU A 1 215 ? 19.890 -0.466 -8.533 1.00 85.94 215 GLU A C 1
ATOM 1678 O O . GLU A 1 215 ? 20.856 -0.210 -9.265 1.00 85.94 215 GLU A O 1
ATOM 1683 N N . ARG A 1 216 ? 18.701 -0.857 -9.013 1.00 84.56 216 ARG A N 1
ATOM 1684 C CA . ARG A 1 216 ? 18.392 -0.986 -10.448 1.00 84.56 216 ARG A CA 1
ATOM 1685 C C . ARG A 1 216 ? 18.221 0.376 -11.128 1.00 84.56 216 ARG A C 1
ATOM 1687 O O . ARG A 1 216 ? 18.557 0.525 -12.304 1.00 84.56 216 ARG A O 1
ATOM 1694 N N . PHE A 1 217 ? 17.811 1.384 -10.361 1.00 87.12 217 PHE A N 1
ATOM 1695 C CA . PHE A 1 217 ? 17.444 2.719 -10.835 1.00 87.12 217 PHE A CA 1
ATOM 1696 C C . PHE A 1 217 ? 18.546 3.768 -10.643 1.00 87.12 217 PHE A C 1
ATOM 1698 O O . PHE A 1 217 ? 18.342 4.929 -10.985 1.00 87.12 217 PHE A O 1
ATOM 1705 N N . ARG A 1 218 ? 19.750 3.387 -10.189 1.00 81.56 218 ARG A N 1
ATOM 1706 C CA . ARG A 1 218 ? 20.885 4.318 -9.989 1.00 81.56 218 ARG A CA 1
ATOM 1707 C C . ARG A 1 218 ? 21.253 5.179 -11.202 1.00 81.56 218 ARG A C 1
ATOM 1709 O O . ARG A 1 218 ? 21.916 6.199 -11.046 1.00 81.56 218 ARG A O 1
ATOM 1716 N N . ARG A 1 219 ? 20.911 4.735 -12.415 1.00 81.00 219 ARG A N 1
ATOM 1717 C CA . ARG A 1 219 ? 21.175 5.454 -13.676 1.00 81.00 219 ARG A CA 1
ATOM 1718 C C . ARG A 1 219 ? 19.925 6.087 -14.284 1.00 81.00 219 ARG A C 1
ATOM 1720 O O . ARG A 1 219 ? 20.036 6.718 -15.333 1.00 81.00 219 ARG A O 1
ATOM 1727 N N . SER A 1 220 ? 18.763 5.875 -13.676 1.00 83.12 220 SER A N 1
ATOM 1728 C CA . SER A 1 220 ? 17.514 6.469 -14.133 1.00 83.12 220 SER A CA 1
ATOM 1729 C C . SER A 1 220 ? 17.509 7.965 -13.806 1.00 83.12 220 SER A C 1
ATOM 1731 O O . SER A 1 220 ? 18.068 8.366 -12.784 1.00 83.12 220 SER A O 1
ATOM 1733 N N . PRO A 1 221 ? 16.920 8.806 -14.671 1.00 84.94 221 PRO A N 1
ATOM 1734 C CA . PRO A 1 221 ? 16.770 10.228 -14.388 1.00 84.94 221 PRO A CA 1
ATOM 1735 C C . PRO A 1 221 ? 15.847 10.452 -13.182 1.00 84.94 221 PRO A C 1
ATOM 1737 O O . PRO A 1 221 ? 14.994 9.612 -12.882 1.00 84.94 221 PRO A O 1
ATOM 1740 N N . GLU A 1 222 ? 16.005 11.602 -12.521 1.00 87.44 222 GLU A N 1
ATOM 1741 C CA . GLU A 1 222 ? 14.996 12.102 -11.582 1.00 87.44 222 GLU A CA 1
ATOM 1742 C C . GLU A 1 222 ? 13.659 12.251 -12.310 1.00 87.44 222 GLU A C 1
ATOM 1744 O O . GLU A 1 222 ? 13.621 12.640 -13.483 1.00 87.44 222 GLU A O 1
ATOM 1749 N N . GLY A 1 223 ? 12.569 11.937 -11.618 1.00 90.88 223 GLY A N 1
ATOM 1750 C CA . GLY A 1 223 ? 11.231 12.040 -12.184 1.00 90.88 223 GLY A CA 1
ATOM 1751 C C . GLY A 1 223 ? 10.306 12.947 -11.377 1.00 90.88 223 GLY A C 1
ATOM 1752 O O . GLY A 1 223 ? 10.752 13.683 -10.487 1.00 90.88 223 GLY A O 1
ATOM 1753 N N . PRO A 1 224 ? 9.012 12.961 -11.730 1.00 96.12 224 PRO A N 1
ATOM 1754 C CA . PRO A 1 224 ? 8.053 13.874 -11.138 1.00 96.12 224 PRO A CA 1
ATOM 1755 C C . PRO A 1 224 ? 7.775 13.511 -9.672 1.00 96.12 224 PRO A C 1
ATOM 1757 O O . PRO A 1 224 ? 7.985 12.379 -9.225 1.00 96.12 224 PRO A O 1
ATOM 1760 N N . ARG A 1 225 ? 7.330 14.509 -8.900 1.00 96.62 225 ARG A N 1
ATOM 1761 C CA . ARG A 1 225 ? 7.165 14.408 -7.444 1.00 96.62 225 ARG A CA 1
ATOM 1762 C C . ARG A 1 225 ? 5.694 14.543 -7.055 1.00 96.62 225 ARG A C 1
ATOM 1764 O O . ARG A 1 225 ? 5.022 15.469 -7.500 1.00 96.62 225 ARG A O 1
ATOM 1771 N N . VAL A 1 226 ? 5.207 13.643 -6.207 1.00 96.75 226 VAL A N 1
ATOM 1772 C CA . VAL A 1 226 ? 3.876 13.711 -5.581 1.00 96.75 226 VAL A CA 1
ATOM 1773 C C . VAL A 1 226 ? 4.037 14.311 -4.190 1.00 96.75 226 VAL A C 1
ATOM 1775 O O . VAL A 1 226 ? 4.820 13.800 -3.393 1.00 96.75 226 VAL A O 1
ATOM 1778 N N . SER A 1 227 ? 3.325 15.388 -3.879 1.00 95.38 227 SER A N 1
ATOM 1779 C CA . SER A 1 227 ? 3.330 15.982 -2.542 1.00 95.38 227 SER A CA 1
ATOM 1780 C C . SER A 1 227 ? 2.518 15.126 -1.575 1.00 95.38 227 SER A C 1
ATOM 1782 O O . SER A 1 227 ? 1.379 14.764 -1.861 1.00 95.38 227 SER A O 1
ATOM 1784 N N . VAL A 1 228 ? 3.098 14.833 -0.411 1.00 94.00 228 VAL A N 1
ATOM 1785 C CA . VAL A 1 228 ? 2.442 14.090 0.673 1.00 94.00 228 VAL A CA 1
ATOM 1786 C C . VAL A 1 228 ? 2.479 14.908 1.972 1.00 94.00 228 VAL A C 1
ATOM 1788 O O . VAL A 1 228 ? 3.219 15.895 2.053 1.00 94.00 228 VAL A O 1
ATOM 1791 N N . PRO A 1 229 ? 1.685 14.547 3.000 1.00 92.75 229 PRO A N 1
ATOM 1792 C CA . PRO A 1 229 ? 1.698 15.259 4.276 1.00 92.75 229 PRO A CA 1
ATOM 1793 C C . PRO A 1 229 ? 3.090 15.345 4.930 1.00 92.75 229 PRO A C 1
ATOM 1795 O O . PRO A 1 229 ? 4.037 14.673 4.527 1.00 92.75 229 PRO A O 1
ATOM 1798 N N . GLU A 1 230 ? 3.212 16.185 5.962 1.00 86.56 230 GLU A N 1
ATOM 1799 C CA . GLU A 1 230 ? 4.477 16.459 6.676 1.00 86.56 230 GLU A CA 1
ATOM 1800 C C . GLU A 1 230 ? 5.565 17.139 5.822 1.00 86.56 230 GLU A C 1
ATOM 1802 O O . GLU A 1 230 ? 6.758 16.999 6.094 1.00 86.56 230 GLU A O 1
ATOM 1807 N N . ASN A 1 231 ? 5.165 17.911 4.803 1.00 87.31 231 ASN A N 1
ATOM 1808 C CA . ASN A 1 231 ? 6.071 18.519 3.817 1.00 87.31 231 ASN A CA 1
ATOM 1809 C C . ASN A 1 231 ? 6.963 17.478 3.112 1.00 87.31 231 ASN A C 1
ATOM 1811 O O . ASN A 1 231 ? 8.092 17.782 2.718 1.00 87.31 231 ASN A O 1
ATOM 1815 N N . GLY A 1 232 ? 6.472 16.243 2.999 1.00 91.38 232 GLY A N 1
ATOM 1816 C CA . GLY A 1 232 ? 7.138 15.173 2.279 1.00 91.38 232 GLY A CA 1
ATOM 1817 C C . GLY A 1 232 ? 6.770 15.155 0.799 1.00 91.38 232 GLY A C 1
ATOM 1818 O O . GLY A 1 232 ? 5.825 15.804 0.346 1.00 91.38 232 GLY A O 1
ATOM 1819 N N . TYR A 1 233 ? 7.509 14.363 0.033 1.00 94.06 233 TYR A N 1
ATOM 1820 C CA . TYR A 1 233 ? 7.150 14.027 -1.336 1.00 94.06 233 TYR A CA 1
ATOM 1821 C C . TYR A 1 233 ? 7.548 12.594 -1.677 1.00 94.06 233 TYR A C 1
ATOM 1823 O O . TYR A 1 233 ? 8.483 12.035 -1.100 1.00 94.06 233 TYR A O 1
ATOM 1831 N N . TRP A 1 234 ? 6.832 12.001 -2.624 1.00 95.06 234 TRP A N 1
ATOM 1832 C CA . TRP A 1 234 ? 7.234 10.770 -3.289 1.00 95.06 234 TRP A CA 1
ATOM 1833 C C . TRP A 1 234 ? 7.853 11.117 -4.635 1.00 95.06 234 TRP A C 1
ATOM 1835 O O . TRP A 1 234 ? 7.237 11.820 -5.433 1.00 95.06 234 TRP A O 1
ATOM 1845 N N . GLU A 1 235 ? 9.066 10.645 -4.887 1.00 94.94 235 GLU A N 1
ATOM 1846 C CA . GLU A 1 235 ? 9.713 10.748 -6.189 1.00 94.94 235 GLU A CA 1
ATOM 1847 C C . GLU A 1 235 ? 9.409 9.492 -7.008 1.00 94.94 235 GLU A C 1
ATOM 1849 O O . GLU A 1 235 ? 9.623 8.371 -6.540 1.00 94.94 235 GLU A O 1
ATOM 1854 N N . LEU A 1 236 ? 8.897 9.683 -8.225 1.00 95.62 236 LEU A N 1
ATOM 1855 C CA . LEU A 1 236 ? 8.603 8.595 -9.152 1.00 95.62 236 LEU A CA 1
ATOM 1856 C C . LEU A 1 236 ? 9.739 8.480 -10.162 1.00 95.62 236 LEU A C 1
ATOM 1858 O O . LEU A 1 236 ? 10.011 9.433 -10.886 1.00 95.62 236 LEU A O 1
ATOM 1862 N N . ARG A 1 237 ? 10.375 7.313 -10.268 1.00 94.31 237 ARG A N 1
ATOM 1863 C CA . ARG A 1 237 ? 11.363 7.038 -11.322 1.00 94.31 237 ARG A CA 1
ATOM 1864 C C . ARG A 1 237 ? 10.943 5.829 -12.130 1.00 94.31 237 ARG A C 1
ATOM 1866 O O . ARG A 1 237 ? 10.466 4.842 -11.585 1.00 94.31 237 ARG A O 1
ATOM 1873 N N . ALA A 1 238 ? 11.178 5.885 -13.433 1.00 92.62 238 ALA A N 1
ATOM 1874 C CA . ALA A 1 238 ? 10.943 4.758 -14.319 1.00 92.62 238 ALA A CA 1
ATOM 1875 C C . ALA A 1 238 ? 12.254 4.251 -14.907 1.00 92.62 238 ALA A C 1
ATOM 1877 O O . ALA A 1 238 ? 13.168 5.019 -15.218 1.00 92.62 238 ALA A O 1
ATOM 1878 N N . GLN A 1 239 ? 12.319 2.943 -15.096 1.00 89.50 239 GLN A N 1
ATOM 1879 C CA . GLN A 1 239 ? 13.333 2.296 -15.900 1.00 89.50 239 GLN A CA 1
ATOM 1880 C C . GLN A 1 239 ? 12.601 1.533 -16.998 1.00 89.50 239 GLN A C 1
ATOM 1882 O O . GLN A 1 239 ? 11.796 0.665 -16.667 1.00 89.50 239 GLN A O 1
ATOM 1887 N N . PRO A 1 240 ? 12.824 1.839 -18.290 1.00 87.50 240 PRO A N 1
ATOM 1888 C CA . PRO A 1 240 ? 12.231 1.038 -19.350 1.00 87.50 240 PRO A CA 1
ATOM 1889 C C . PRO A 1 240 ? 12.589 -0.424 -19.103 1.00 87.50 240 PRO A C 1
ATOM 1891 O O . PRO A 1 240 ? 13.729 -0.724 -18.729 1.00 87.50 240 PRO A O 1
ATOM 1894 N N . HIS A 1 241 ? 11.636 -1.330 -19.327 1.00 84.88 241 HIS A N 1
ATOM 1895 C CA . HIS A 1 241 ? 11.993 -2.736 -19.459 1.00 84.88 241 HIS A CA 1
ATOM 1896 C C . HIS A 1 241 ? 13.114 -2.832 -20.493 1.00 84.88 241 HIS A C 1
ATOM 1898 O O . HIS A 1 241 ? 13.182 -1.974 -21.377 1.00 84.88 241 HIS A O 1
ATOM 1904 N N . ASP A 1 242 ? 13.990 -3.834 -20.384 1.00 68.00 242 ASP A N 1
ATOM 1905 C CA . ASP A 1 242 ? 15.017 -4.106 -21.393 1.00 68.00 242 ASP A CA 1
ATOM 1906 C C . ASP A 1 242 ? 14.315 -4.412 -22.728 1.00 68.00 242 ASP A C 1
ATOM 1908 O O . ASP A 1 242 ? 14.139 -5.554 -23.153 1.00 68.00 242 ASP A O 1
ATOM 1912 N N . SER A 1 243 ? 13.868 -3.367 -23.418 1.00 54.69 243 SER A N 1
ATOM 1913 C CA . SER A 1 243 ? 13.493 -3.403 -24.803 1.00 54.69 243 SER A CA 1
ATOM 1914 C C . SER A 1 243 ? 14.830 -3.496 -25.488 1.00 54.69 243 SER A C 1
ATOM 1916 O O . SER A 1 243 ? 15.441 -2.482 -25.830 1.00 54.69 243 SER A O 1
ATOM 1918 N N . ALA A 1 244 ? 15.322 -4.731 -25.609 1.00 52.78 244 ALA A N 1
ATOM 1919 C CA . ALA A 1 244 ? 16.321 -5.078 -26.589 1.00 52.78 244 ALA A CA 1
ATOM 1920 C C . ALA A 1 244 ? 15.882 -4.361 -27.861 1.00 52.78 244 ALA A C 1
ATOM 1922 O O . ALA A 1 244 ? 14.855 -4.727 -28.439 1.00 52.78 244 ALA A O 1
ATOM 1923 N N . TYR A 1 245 ? 16.569 -3.262 -28.194 1.00 58.81 245 TYR A N 1
ATOM 1924 C CA . TYR A 1 245 ? 16.320 -2.467 -29.388 1.00 58.81 245 TYR A CA 1
ATOM 1925 C C . TYR A 1 245 ? 16.002 -3.455 -30.495 1.00 58.81 245 TYR A C 1
ATOM 1927 O O . TYR A 1 245 ? 16.841 -4.332 -30.722 1.00 58.81 245 TYR A O 1
ATOM 1935 N N . SER A 1 246 ? 14.769 -3.419 -31.033 1.00 63.19 246 SER A N 1
ATOM 1936 C CA . SER A 1 246 ? 14.186 -4.611 -31.663 1.00 63.19 246 SER A CA 1
ATOM 1937 C C . SER A 1 246 ? 15.223 -5.209 -32.600 1.00 63.19 246 SER A C 1
ATOM 1939 O O . SER A 1 246 ? 15.644 -4.532 -33.547 1.00 63.19 246 SER A O 1
ATOM 1941 N N . THR A 1 247 ? 15.702 -6.417 -32.291 1.00 66.94 247 THR A N 1
ATOM 1942 C CA . THR A 1 247 ? 16.797 -7.036 -33.049 1.00 66.94 247 THR A CA 1
ATOM 1943 C C . THR A 1 247 ? 16.438 -7.045 -34.527 1.00 66.94 247 THR A C 1
ATOM 1945 O O . THR A 1 247 ? 17.254 -6.667 -35.349 1.00 66.94 247 THR A O 1
ATOM 1948 N N . ALA A 1 248 ? 15.155 -7.240 -34.842 1.00 71.62 248 ALA A N 1
ATOM 1949 C CA . ALA A 1 248 ? 14.580 -7.092 -36.172 1.00 71.62 248 ALA A CA 1
ATOM 1950 C C . ALA A 1 248 ? 14.903 -5.764 -36.891 1.00 71.62 248 ALA A C 1
ATOM 1952 O O . ALA A 1 248 ? 15.198 -5.785 -38.082 1.00 71.62 248 ALA A O 1
ATOM 1953 N N . ARG A 1 249 ? 14.857 -4.604 -36.218 1.00 75.81 249 ARG A N 1
ATOM 1954 C CA . ARG A 1 249 ? 15.154 -3.297 -36.836 1.00 75.81 249 ARG A CA 1
ATOM 1955 C C . ARG A 1 249 ? 16.653 -3.038 -36.956 1.00 75.81 249 ARG A C 1
ATOM 1957 O O . ARG A 1 249 ? 17.075 -2.554 -38.004 1.00 75.81 249 ARG A O 1
ATOM 1964 N N . SER A 1 250 ? 17.445 -3.422 -35.950 1.00 78.00 250 SER A N 1
ATOM 1965 C CA . SER A 1 250 ? 18.917 -3.452 -36.058 1.00 78.00 250 SER A CA 1
ATOM 1966 C C . SER A 1 250 ? 19.345 -4.323 -37.238 1.00 78.00 250 SER A C 1
ATOM 1968 O O . SER A 1 250 ? 20.059 -3.873 -38.133 1.00 78.00 250 SER A O 1
ATOM 1970 N N . ASP A 1 251 ? 18.824 -5.546 -37.293 1.00 78.81 251 ASP A N 1
ATOM 1971 C CA . ASP A 1 251 ? 19.115 -6.529 -38.324 1.00 78.81 251 ASP A CA 1
ATOM 1972 C C . ASP A 1 251 ? 18.621 -6.051 -39.685 1.00 78.81 251 ASP A C 1
ATOM 1974 O O . ASP A 1 251 ? 19.328 -6.211 -40.674 1.00 78.81 251 ASP A O 1
ATOM 1978 N N . PHE A 1 252 ? 17.469 -5.381 -39.765 1.00 80.19 252 PHE A N 1
ATOM 1979 C CA . PHE A 1 252 ? 17.003 -4.777 -41.010 1.00 80.19 252 PHE A CA 1
ATOM 1980 C C . PHE A 1 252 ? 17.945 -3.671 -41.505 1.00 80.19 252 PHE A C 1
ATOM 1982 O O . PHE A 1 252 ? 18.292 -3.655 -42.689 1.00 80.19 252 PHE A O 1
ATOM 1989 N N . ILE A 1 253 ? 18.409 -2.772 -40.627 1.00 81.56 253 ILE A N 1
ATOM 1990 C CA . ILE A 1 253 ? 19.396 -1.730 -40.972 1.00 81.56 253 ILE A CA 1
ATOM 1991 C C . ILE A 1 253 ? 20.709 -2.380 -41.433 1.00 81.56 253 ILE A C 1
ATOM 1993 O O . ILE A 1 253 ? 21.257 -2.002 -42.472 1.00 81.56 253 ILE A O 1
ATOM 1997 N N . ARG A 1 254 ? 21.182 -3.408 -40.720 1.00 82.75 254 ARG A N 1
ATOM 1998 C CA . ARG A 1 254 ? 22.407 -4.148 -41.055 1.00 82.75 254 ARG A CA 1
ATOM 1999 C C . ARG A 1 254 ? 22.289 -4.896 -42.380 1.00 82.75 254 ARG A C 1
ATOM 2001 O O . ARG A 1 254 ? 23.183 -4.775 -43.211 1.00 82.75 254 ARG A O 1
ATOM 2008 N N . LEU A 1 255 ? 21.203 -5.635 -42.610 1.00 83.69 255 LEU A N 1
ATOM 2009 C CA . LEU A 1 255 ? 20.979 -6.437 -43.818 1.00 83.69 255 LEU A CA 1
ATOM 2010 C C . LEU A 1 255 ? 20.748 -5.559 -45.047 1.00 83.69 255 LEU A C 1
ATOM 2012 O O . LEU A 1 255 ? 21.350 -5.811 -46.089 1.00 83.69 255 LEU A O 1
ATOM 2016 N N . SER A 1 256 ? 19.927 -4.511 -44.935 1.00 81.88 256 SER A N 1
ATOM 2017 C CA . SER A 1 256 ? 19.703 -3.567 -46.037 1.00 81.88 256 SER A CA 1
ATOM 2018 C C . SER A 1 256 ? 20.979 -2.790 -46.378 1.00 81.88 256 SER A C 1
ATOM 2020 O O . SER A 1 256 ? 21.345 -2.690 -47.553 1.00 81.88 256 SER A O 1
ATOM 2022 N N . GLY A 1 257 ? 21.719 -2.334 -45.362 1.00 81.19 257 GLY A N 1
ATOM 2023 C CA . GLY A 1 257 ? 23.022 -1.694 -45.521 1.00 81.19 257 GLY A CA 1
ATOM 2024 C C . GLY A 1 257 ? 24.067 -2.621 -46.144 1.00 81.19 257 GLY A C 1
ATOM 2025 O O . GLY A 1 257 ? 24.744 -2.237 -47.100 1.00 81.19 257 GLY A O 1
ATOM 2026 N N . ALA A 1 258 ? 24.170 -3.862 -45.662 1.00 81.50 258 ALA A N 1
ATOM 2027 C CA . ALA A 1 258 ? 25.097 -4.865 -46.181 1.00 81.50 258 ALA A CA 1
ATOM 2028 C C . ALA A 1 258 ? 24.748 -5.288 -47.615 1.00 81.50 258 ALA A C 1
ATOM 2030 O O . ALA A 1 258 ? 25.652 -5.422 -48.439 1.00 81.50 258 ALA A O 1
ATOM 2031 N N . ALA A 1 259 ? 23.463 -5.445 -47.948 1.00 77.94 259 ALA A N 1
ATOM 2032 C CA . ALA A 1 259 ? 23.013 -5.749 -49.305 1.00 77.94 259 ALA A CA 1
ATOM 2033 C C . ALA A 1 259 ? 23.366 -4.617 -50.280 1.00 77.94 259 ALA A C 1
ATOM 2035 O O . ALA A 1 259 ? 23.893 -4.870 -51.366 1.00 77.94 259 ALA A O 1
ATOM 2036 N N . LEU A 1 260 ? 23.153 -3.360 -49.878 1.00 82.06 260 LEU A N 1
ATOM 2037 C CA . LEU A 1 260 ? 23.516 -2.192 -50.678 1.00 82.06 260 LEU A CA 1
ATOM 2038 C C . LEU A 1 260 ? 25.040 -2.065 -50.840 1.00 82.06 260 LEU A C 1
ATOM 2040 O O . LEU A 1 260 ? 25.527 -1.799 -51.941 1.00 82.06 260 LEU A O 1
ATOM 2044 N N . LEU A 1 261 ? 25.810 -2.338 -49.783 1.00 84.25 261 LEU A N 1
ATOM 2045 C CA . LEU A 1 261 ? 27.272 -2.383 -49.837 1.00 84.25 261 LEU A CA 1
ATOM 2046 C C . LEU A 1 261 ? 27.771 -3.498 -50.766 1.00 84.25 261 LEU A C 1
ATOM 2048 O O . LEU A 1 261 ? 28.656 -3.263 -51.590 1.00 84.25 261 LEU A O 1
ATOM 2052 N N . ALA A 1 262 ? 27.180 -4.691 -50.679 1.00 76.38 262 ALA A N 1
ATOM 2053 C CA . ALA A 1 262 ? 27.499 -5.825 -51.536 1.00 76.38 262 ALA A CA 1
ATOM 2054 C C . ALA A 1 262 ? 27.196 -5.516 -53.008 1.00 76.38 262 ALA A C 1
ATOM 2056 O O . ALA A 1 262 ? 28.035 -5.792 -53.865 1.00 76.38 262 ALA A O 1
ATOM 2057 N N . LEU A 1 263 ? 26.064 -4.866 -53.305 1.00 80.88 263 LEU A N 1
ATOM 2058 C CA . LEU A 1 263 ? 25.725 -4.388 -54.649 1.00 80.88 263 LEU A CA 1
ATOM 2059 C C . LEU A 1 263 ? 26.747 -3.366 -55.169 1.00 80.88 263 LEU A C 1
ATOM 2061 O O . LEU A 1 263 ? 27.195 -3.472 -56.312 1.00 80.88 263 LEU A O 1
ATOM 2065 N N . LEU A 1 264 ? 27.176 -2.411 -54.337 1.00 82.25 264 LEU A N 1
ATOM 2066 C CA . LEU A 1 264 ? 28.193 -1.417 -54.705 1.00 82.25 264 LEU A CA 1
ATOM 2067 C C . LEU A 1 264 ? 29.569 -2.051 -54.952 1.00 82.25 264 LEU A C 1
ATOM 2069 O O . LEU A 1 264 ? 30.251 -1.694 -55.919 1.00 82.25 264 LEU A O 1
ATOM 2073 N N . ILE A 1 265 ? 29.977 -3.003 -54.110 1.00 81.69 265 ILE A N 1
ATOM 2074 C CA . ILE A 1 265 ? 31.221 -3.761 -54.278 1.00 81.69 265 ILE A CA 1
ATOM 2075 C C . ILE A 1 265 ? 31.140 -4.615 -55.544 1.00 81.69 265 ILE A C 1
ATOM 2077 O O . ILE A 1 265 ? 32.064 -4.574 -56.356 1.00 81.69 265 ILE A O 1
ATOM 2081 N N . PHE A 1 266 ? 30.032 -5.322 -55.770 1.00 77.31 266 PHE A N 1
ATOM 2082 C CA . PHE A 1 266 ? 29.810 -6.129 -56.967 1.00 77.31 266 PHE A CA 1
ATOM 2083 C C . PHE A 1 266 ? 29.872 -5.276 -58.238 1.00 77.31 266 PHE A C 1
ATOM 2085 O O . PHE A 1 266 ? 30.617 -5.600 -59.161 1.00 77.31 266 PHE A O 1
ATOM 2092 N N . TYR A 1 267 ? 29.185 -4.132 -58.263 1.00 80.12 267 TYR A N 1
ATOM 2093 C CA . TYR A 1 267 ? 29.244 -3.185 -59.376 1.00 80.12 267 TYR A CA 1
ATOM 2094 C C . TYR A 1 267 ? 30.676 -2.682 -59.633 1.00 80.12 267 TYR A C 1
ATOM 2096 O O . TYR A 1 267 ? 31.130 -2.618 -60.780 1.00 80.12 267 TYR A O 1
ATOM 2104 N N . ARG A 1 268 ? 31.440 -2.378 -58.574 1.00 81.19 268 ARG A N 1
ATOM 2105 C CA . ARG A 1 268 ? 32.855 -1.977 -58.683 1.00 81.19 268 ARG A CA 1
ATOM 2106 C C . ARG A 1 268 ? 33.756 -3.108 -59.181 1.00 81.19 268 ARG A C 1
ATOM 2108 O O . ARG A 1 268 ? 34.649 -2.852 -59.992 1.00 81.19 268 ARG A O 1
ATOM 2115 N N . LEU A 1 269 ? 33.532 -4.342 -58.739 1.00 76.75 269 LEU A N 1
ATOM 2116 C CA . LEU A 1 269 ? 34.245 -5.532 -59.210 1.00 76.75 269 LEU A CA 1
ATOM 2117 C C . LEU A 1 269 ? 33.916 -5.842 -60.678 1.00 76.75 269 LEU A C 1
ATOM 2119 O O . LEU A 1 269 ? 34.809 -6.216 -61.440 1.00 76.75 269 LEU A O 1
ATOM 2123 N N . TYR A 1 270 ? 32.660 -5.638 -61.090 1.00 74.25 270 TYR A N 1
ATOM 2124 C CA . TYR A 1 270 ? 32.192 -5.863 -62.457 1.00 74.25 270 TYR A CA 1
ATOM 2125 C C . TYR A 1 270 ? 32.838 -4.856 -63.408 1.00 74.25 270 TYR A C 1
ATOM 2127 O O . TYR A 1 270 ? 33.506 -5.233 -64.369 1.00 74.25 270 TYR A O 1
ATOM 2135 N N . LYS A 1 271 ? 32.761 -3.564 -63.063 1.00 78.12 271 LYS A N 1
ATOM 2136 C CA . LYS A 1 271 ? 33.350 -2.473 -63.852 1.00 78.12 271 LYS A CA 1
ATOM 2137 C C . LYS A 1 271 ? 34.883 -2.516 -63.910 1.00 78.12 271 LYS A C 1
ATOM 2139 O O . LYS A 1 271 ? 35.469 -1.991 -64.850 1.00 78.12 271 LYS A O 1
ATOM 2144 N N . SER A 1 272 ? 35.548 -3.118 -62.922 1.00 74.06 272 SER A N 1
ATOM 2145 C CA . SER A 1 272 ? 37.014 -3.263 -62.906 1.00 74.06 272 SER A CA 1
ATOM 2146 C C . SER A 1 272 ? 37.532 -4.511 -63.635 1.00 74.06 272 SER A C 1
ATOM 2148 O O . SER A 1 272 ? 38.745 -4.711 -63.683 1.00 74.06 272 SER A O 1
ATOM 2150 N N . GLY A 1 273 ? 36.648 -5.338 -64.211 1.00 66.75 273 GLY A N 1
ATOM 2151 C CA . GLY A 1 273 ? 37.019 -6.518 -65.004 1.00 66.75 273 GLY A CA 1
ATOM 2152 C C . GLY A 1 273 ? 37.513 -7.717 -64.185 1.00 66.75 273 GLY A C 1
ATOM 2153 O O . GLY A 1 273 ? 37.918 -8.725 -64.758 1.00 66.75 273 GLY A O 1
ATOM 2154 N N . ILE A 1 274 ? 37.460 -7.645 -62.850 1.00 65.50 274 ILE A N 1
ATOM 2155 C CA . ILE A 1 274 ? 37.947 -8.700 -61.943 1.00 65.50 274 ILE A CA 1
ATOM 2156 C C . ILE A 1 274 ? 37.045 -9.947 -62.015 1.00 65.50 274 ILE A C 1
ATOM 2158 O O . ILE A 1 274 ? 37.542 -11.072 -61.979 1.00 65.50 274 ILE A O 1
ATOM 2162 N N . LEU A 1 275 ? 35.733 -9.754 -62.194 1.00 59.94 275 LEU A N 1
ATOM 2163 C CA . LEU A 1 275 ? 34.742 -10.834 -62.331 1.00 59.94 275 LEU A CA 1
ATOM 2164 C C . LEU A 1 275 ? 34.831 -11.589 -63.673 1.00 59.94 275 LEU A C 1
ATOM 2166 O O . LEU A 1 275 ? 34.520 -12.777 -63.725 1.00 59.94 275 LEU A O 1
ATOM 2170 N N . ALA A 1 276 ? 35.314 -10.952 -64.746 1.00 57.78 276 ALA A N 1
ATOM 2171 C CA . ALA A 1 276 ? 35.429 -11.576 -66.072 1.00 57.78 276 ALA A CA 1
ATOM 2172 C C . ALA A 1 276 ? 36.484 -12.704 -66.126 1.00 57.78 276 ALA A C 1
ATOM 2174 O O . ALA A 1 276 ? 36.431 -13.578 -66.988 1.00 57.78 276 ALA A O 1
ATOM 2175 N N . GLY A 1 277 ? 37.428 -12.720 -65.178 1.00 51.91 277 GLY A N 1
ATOM 2176 C CA . GLY A 1 277 ? 38.516 -13.697 -65.104 1.00 51.91 277 GLY A CA 1
ATOM 2177 C C . GLY A 1 277 ? 38.193 -15.004 -64.372 1.00 51.91 277 GLY A C 1
ATOM 2178 O O . GLY A 1 277 ? 39.081 -15.850 -64.285 1.00 51.91 277 GLY A O 1
ATOM 2179 N N . ILE A 1 278 ? 36.977 -15.174 -63.834 1.00 51.72 278 ILE A N 1
ATOM 2180 C CA . ILE A 1 278 ? 36.551 -16.380 -63.088 1.00 51.72 278 ILE A CA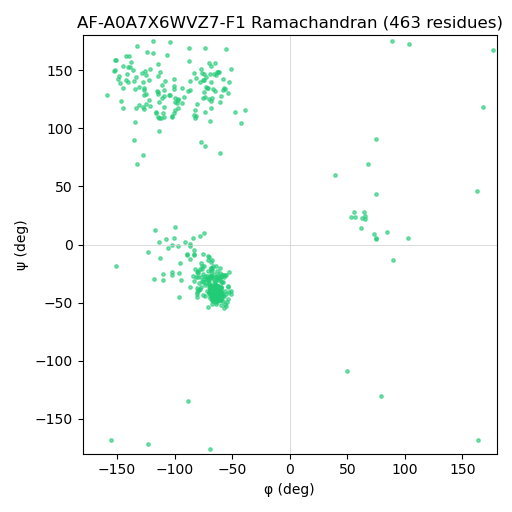 1
ATOM 2181 C C . ILE A 1 278 ? 36.203 -17.543 -64.037 1.00 51.72 278 ILE A C 1
ATOM 2183 O O . ILE A 1 278 ? 36.272 -18.705 -63.650 1.00 51.72 278 ILE A O 1
ATOM 2187 N N . ARG A 1 279 ? 35.901 -17.254 -65.310 1.00 51.25 279 ARG A N 1
ATOM 2188 C CA . ARG A 1 279 ? 35.505 -18.262 -66.310 1.00 51.25 279 ARG A CA 1
ATOM 2189 C C . ARG A 1 279 ? 36.677 -18.883 -67.091 1.00 51.25 279 ARG A C 1
ATOM 2191 O O . ARG A 1 279 ? 36.463 -19.837 -67.830 1.00 51.25 279 ARG A O 1
ATOM 2198 N N . SER A 1 280 ? 37.905 -18.379 -66.938 1.00 48.00 280 SER A N 1
ATOM 2199 C CA . SER A 1 280 ? 39.080 -18.896 -67.656 1.00 48.00 280 SER A CA 1
ATOM 2200 C C . SER A 1 280 ? 40.016 -19.635 -66.705 1.00 48.00 280 SER A C 1
ATOM 2202 O O . SER A 1 280 ? 40.654 -19.039 -65.836 1.00 48.00 280 SER A O 1
ATOM 2204 N N . ASN A 1 281 ? 40.068 -20.954 -66.872 1.00 47.84 281 ASN A N 1
ATOM 2205 C CA . ASN A 1 281 ? 40.941 -21.850 -66.135 1.00 47.84 281 ASN A CA 1
ATOM 2206 C C . ASN A 1 281 ? 42.189 -22.139 -66.978 1.00 47.84 281 ASN A C 1
ATOM 2208 O O . ASN A 1 281 ? 42.043 -22.619 -68.102 1.00 47.84 281 ASN A O 1
ATOM 2212 N N . ARG A 1 282 ? 43.384 -21.899 -66.420 1.00 50.47 282 ARG A N 1
ATOM 2213 C CA . ARG A 1 282 ? 44.496 -22.870 -66.309 1.00 50.47 282 ARG A CA 1
ATOM 2214 C C . ARG A 1 282 ? 45.801 -22.162 -65.894 1.00 50.47 282 ARG A C 1
ATOM 2216 O O . ARG A 1 282 ? 46.340 -21.357 -66.636 1.00 50.47 282 ARG A O 1
ATOM 2223 N N . HIS A 1 283 ? 46.295 -22.572 -64.721 1.00 48.50 283 HIS A N 1
ATOM 2224 C CA . HIS A 1 283 ? 47.654 -22.420 -64.171 1.00 48.50 283 HIS A CA 1
ATOM 2225 C C . HIS A 1 283 ? 48.059 -21.027 -63.645 1.00 48.50 283 HIS A C 1
ATOM 2227 O O . HIS A 1 283 ? 48.609 -20.194 -64.354 1.00 48.50 283 HIS A O 1
ATOM 2233 N N . GLY A 1 284 ? 47.817 -20.814 -62.341 1.00 46.78 284 GLY A N 1
ATOM 2234 C CA . GLY A 1 284 ? 48.299 -19.651 -61.581 1.00 46.78 284 GLY A CA 1
ATOM 2235 C C . GLY A 1 284 ? 47.561 -19.407 -60.254 1.00 46.78 284 GLY A C 1
ATOM 2236 O O . GLY A 1 284 ? 47.131 -18.286 -59.982 1.00 46.78 284 GLY A O 1
ATOM 2237 N N . MET A 1 285 ? 47.345 -20.443 -59.437 1.00 54.62 285 MET A N 1
ATOM 2238 C CA . MET A 1 285 ? 46.788 -20.307 -58.080 1.00 54.62 285 MET A CA 1
ATOM 2239 C C . MET A 1 285 ? 47.879 -19.803 -57.121 1.00 54.62 285 MET A C 1
ATOM 2241 O O . MET A 1 285 ? 48.584 -20.607 -56.531 1.00 54.62 285 MET A O 1
ATOM 2245 N N . ALA A 1 286 ? 48.058 -18.488 -56.969 1.00 56.91 286 ALA A N 1
ATOM 2246 C CA . ALA A 1 286 ? 48.910 -17.958 -55.885 1.00 56.91 286 ALA A CA 1
ATOM 2247 C C . ALA A 1 286 ? 48.522 -16.562 -55.367 1.00 56.91 286 ALA A C 1
ATOM 2249 O O . ALA A 1 286 ? 48.895 -16.198 -54.257 1.00 56.91 286 ALA A O 1
ATOM 2250 N N . LEU A 1 287 ? 47.746 -15.776 -56.124 1.00 52.72 287 LEU A N 1
ATOM 2251 C CA . LEU A 1 287 ? 47.338 -14.428 -55.695 1.00 52.72 287 LEU A CA 1
ATOM 2252 C C . LEU A 1 287 ? 45.819 -14.276 -55.532 1.00 52.72 287 LEU A C 1
ATOM 2254 O O . LEU A 1 287 ? 45.357 -13.489 -54.717 1.00 52.72 287 LEU A O 1
ATOM 2258 N N . ARG A 1 288 ? 45.023 -15.034 -56.297 1.00 53.78 288 ARG A N 1
ATOM 2259 C CA . ARG A 1 288 ? 43.557 -14.880 -56.354 1.00 53.78 288 ARG A CA 1
ATOM 2260 C C . ARG A 1 288 ? 42.820 -15.545 -55.186 1.00 53.78 288 ARG A C 1
ATOM 2262 O O . ARG A 1 288 ? 41.913 -14.935 -54.633 1.00 53.78 288 ARG A O 1
ATOM 2269 N N . THR A 1 289 ? 43.216 -16.754 -54.787 1.00 56.50 289 THR A N 1
ATOM 2270 C CA . THR A 1 289 ? 42.692 -17.448 -53.592 1.00 56.50 289 THR A CA 1
ATOM 2271 C C . THR A 1 289 ? 43.089 -16.726 -52.305 1.00 56.50 289 THR A C 1
ATOM 2273 O O . THR A 1 289 ? 42.269 -16.585 -51.405 1.00 56.50 289 THR A O 1
ATOM 2276 N N . SER A 1 290 ? 44.299 -16.170 -52.265 1.00 55.94 290 SER A N 1
ATOM 2277 C CA . SER A 1 290 ? 44.832 -15.365 -51.159 1.00 55.94 290 SER A CA 1
ATOM 2278 C C . SER A 1 290 ? 43.984 -14.113 -50.889 1.00 55.94 290 SER A C 1
ATOM 2280 O O . SER A 1 290 ? 43.760 -13.756 -49.738 1.00 55.94 290 SER A O 1
ATOM 2282 N N . VAL A 1 291 ? 43.449 -13.479 -51.942 1.00 58.44 291 VAL A N 1
ATOM 2283 C CA . VAL A 1 291 ? 42.583 -12.288 -51.840 1.00 58.44 291 VAL A CA 1
ATOM 2284 C C . VAL A 1 291 ? 41.216 -12.616 -51.241 1.00 58.44 291 VAL A C 1
ATOM 2286 O O . VAL A 1 291 ? 40.724 -11.866 -50.403 1.00 58.44 291 VAL A O 1
ATOM 2289 N N . VAL A 1 292 ? 40.606 -13.735 -51.638 1.00 61.94 292 VAL A N 1
ATOM 2290 C CA . VAL A 1 292 ? 39.321 -14.172 -51.065 1.00 61.94 292 VAL A CA 1
ATOM 2291 C C . VAL A 1 292 ? 39.505 -14.569 -49.599 1.00 61.94 292 VAL A C 1
ATOM 2293 O O . VAL A 1 292 ? 38.718 -14.161 -48.747 1.00 61.94 292 VAL A O 1
ATOM 2296 N N . LEU A 1 293 ? 40.594 -15.277 -49.287 1.00 61.81 293 LEU A N 1
ATOM 2297 C CA . LEU A 1 293 ? 40.936 -15.658 -47.919 1.00 61.81 293 LEU A CA 1
ATOM 2298 C C . LEU A 1 293 ? 41.163 -14.429 -47.018 1.00 61.81 293 LEU A C 1
ATOM 2300 O O . LEU A 1 293 ? 40.674 -14.402 -45.895 1.00 61.81 293 LEU A O 1
ATOM 2304 N N . MET A 1 294 ? 41.833 -13.386 -47.524 1.00 58.25 294 MET A N 1
ATOM 2305 C CA . MET A 1 294 ? 42.110 -12.146 -46.784 1.00 58.25 294 MET A CA 1
ATOM 2306 C C . MET A 1 294 ? 40.842 -11.363 -46.406 1.00 58.25 294 MET A C 1
ATOM 2308 O O . MET A 1 294 ? 40.846 -10.648 -45.409 1.00 58.25 294 MET A O 1
ATOM 2312 N N . VAL A 1 295 ? 39.760 -11.493 -47.178 1.00 61.72 295 VAL A N 1
ATOM 2313 C CA . VAL A 1 295 ? 38.478 -10.832 -46.883 1.00 61.72 295 VAL A CA 1
ATOM 2314 C C . VAL A 1 295 ? 37.609 -11.675 -45.948 1.00 61.72 295 VAL A C 1
ATOM 2316 O O . VAL A 1 295 ? 36.938 -11.123 -45.082 1.00 61.72 295 VAL A O 1
ATOM 2319 N N . ILE A 1 296 ? 37.634 -13.004 -46.079 1.00 67.12 296 ILE A N 1
ATOM 2320 C CA . ILE A 1 296 ? 36.795 -13.906 -45.271 1.00 67.12 296 ILE A CA 1
ATOM 2321 C C . ILE A 1 296 ? 37.354 -14.092 -43.852 1.00 67.12 296 ILE A C 1
ATOM 2323 O O . ILE A 1 296 ? 36.590 -14.120 -42.889 1.00 67.12 296 ILE A O 1
ATOM 2327 N N . LEU A 1 297 ? 38.678 -14.173 -43.702 1.00 66.25 297 LEU A N 1
ATOM 2328 C CA . LEU A 1 297 ? 39.343 -14.390 -42.413 1.00 66.25 297 LEU A CA 1
ATOM 2329 C C . LEU A 1 297 ? 38.951 -13.373 -41.312 1.00 66.25 297 LEU A C 1
ATOM 2331 O O . LEU A 1 297 ? 38.592 -13.813 -40.218 1.00 66.25 297 LEU A O 1
ATOM 2335 N N . PRO A 1 298 ? 38.963 -12.042 -41.546 1.00 64.94 298 PRO A N 1
ATOM 2336 C CA . PRO A 1 298 ? 38.582 -11.078 -40.512 1.00 64.94 298 PRO A CA 1
ATOM 2337 C C . PRO A 1 298 ? 37.099 -11.165 -40.125 1.00 64.94 298 PRO A C 1
ATOM 2339 O O . PRO A 1 298 ? 36.762 -10.898 -38.975 1.00 64.94 298 PRO A O 1
ATOM 2342 N N . ILE A 1 299 ? 36.220 -11.585 -41.043 1.00 69.00 299 ILE A N 1
ATOM 2343 C CA . ILE A 1 299 ? 34.785 -11.754 -40.763 1.00 69.00 299 ILE A CA 1
ATOM 2344 C C . ILE A 1 299 ? 34.575 -12.908 -39.772 1.00 69.00 299 ILE A C 1
ATOM 2346 O O . ILE A 1 299 ? 33.855 -12.754 -38.789 1.00 69.00 299 ILE A O 1
ATOM 2350 N N . VAL A 1 300 ? 35.247 -14.043 -39.986 1.00 71.06 300 VAL A N 1
ATOM 2351 C CA . VAL A 1 300 ? 35.135 -15.226 -39.111 1.00 71.06 300 VAL A CA 1
ATOM 2352 C C . VAL A 1 300 ? 35.674 -14.946 -37.704 1.00 71.06 300 VAL A C 1
ATOM 2354 O O . VAL A 1 300 ? 35.046 -15.329 -36.717 1.00 71.06 300 VAL A O 1
ATOM 2357 N N . LEU A 1 301 ? 36.803 -14.240 -37.597 1.00 69.88 301 LEU A N 1
ATOM 2358 C CA . LEU A 1 301 ? 37.397 -13.875 -36.305 1.00 69.88 301 LEU A CA 1
ATOM 2359 C C . LEU A 1 301 ? 36.481 -12.973 -35.467 1.00 69.88 301 LEU A C 1
ATOM 2361 O O . LEU A 1 301 ? 36.364 -13.164 -34.258 1.00 69.88 301 LEU A O 1
ATOM 2365 N N . LEU A 1 302 ? 35.809 -12.016 -36.108 1.00 64.00 302 LEU A N 1
ATOM 2366 C CA . LEU A 1 302 ? 34.931 -11.069 -35.426 1.00 64.00 302 LEU A CA 1
ATOM 2367 C C . LEU A 1 302 ? 33.663 -11.763 -34.901 1.00 64.00 302 LEU A C 1
ATOM 2369 O O . LEU A 1 302 ? 33.278 -11.548 -33.754 1.00 64.00 302 LEU A O 1
ATOM 2373 N N . VAL A 1 303 ? 33.078 -12.671 -35.692 1.00 70.62 303 VAL A N 1
ATOM 2374 C CA . VAL A 1 303 ? 31.931 -13.495 -35.267 1.00 70.62 303 VAL A CA 1
ATOM 2375 C C . VAL A 1 303 ? 32.293 -14.389 -34.074 1.00 70.62 303 VAL A C 1
ATOM 2377 O O . VAL A 1 303 ? 31.528 -14.467 -33.114 1.00 70.62 303 VAL A O 1
ATOM 2380 N N . GLY A 1 304 ? 33.474 -15.017 -34.091 1.00 73.75 304 GLY A N 1
ATOM 2381 C CA . GLY A 1 304 ? 33.941 -15.855 -32.982 1.00 73.75 304 GLY A CA 1
ATOM 2382 C C . GLY A 1 304 ? 34.126 -15.085 -31.668 1.00 73.75 304 GLY A C 1
ATOM 2383 O O . GLY A 1 304 ? 33.732 -15.568 -30.608 1.00 73.75 304 GLY A O 1
ATOM 2384 N N . ALA A 1 305 ? 34.668 -13.865 -31.730 1.00 71.44 305 ALA A N 1
ATOM 2385 C CA . ALA A 1 305 ? 34.863 -13.022 -30.550 1.00 71.44 305 ALA A CA 1
ATOM 2386 C C . ALA A 1 305 ? 33.533 -12.580 -29.913 1.00 71.44 305 ALA A C 1
ATOM 2388 O O . ALA A 1 305 ? 33.391 -12.612 -28.689 1.00 71.44 305 ALA A O 1
ATOM 2389 N N . VAL A 1 306 ? 32.544 -12.217 -30.740 1.00 65.31 306 VAL A N 1
ATOM 2390 C CA . VAL A 1 306 ? 31.201 -11.830 -30.275 1.00 65.31 306 VAL A CA 1
ATOM 2391 C C . VAL A 1 306 ? 30.495 -13.005 -29.589 1.00 65.31 306 VAL A C 1
ATOM 2393 O O . VAL A 1 306 ? 29.927 -12.831 -28.511 1.00 65.31 306 VAL A O 1
ATOM 2396 N N . ALA A 1 307 ? 30.579 -14.212 -30.159 1.00 66.06 307 ALA A N 1
ATOM 2397 C CA . ALA A 1 307 ? 29.972 -15.410 -29.574 1.00 66.06 307 ALA A CA 1
ATOM 2398 C C . ALA A 1 307 ? 30.573 -15.770 -28.202 1.00 66.06 307 ALA A C 1
ATOM 2400 O O . ALA A 1 307 ? 29.851 -16.151 -27.281 1.00 66.06 307 ALA A O 1
ATOM 2401 N N . TRP A 1 308 ? 31.889 -15.612 -28.042 1.00 77.19 308 TRP A N 1
ATOM 2402 C CA . TRP A 1 308 ? 32.577 -15.932 -26.791 1.00 77.19 308 TRP A CA 1
ATOM 2403 C C . TRP A 1 308 ? 32.205 -14.987 -25.638 1.00 77.19 308 TRP A C 1
ATOM 2405 O O . TRP A 1 308 ? 31.948 -15.448 -24.525 1.00 77.19 308 TRP A O 1
ATOM 2415 N N . LEU A 1 309 ? 32.117 -13.680 -25.907 1.00 68.00 309 LEU A N 1
ATOM 2416 C CA . LEU A 1 309 ? 31.725 -12.674 -24.910 1.00 68.00 309 LEU A CA 1
ATOM 2417 C C . LEU A 1 309 ? 30.280 -12.852 -24.425 1.00 68.00 309 LEU A C 1
ATOM 2419 O O . LEU A 1 309 ? 29.985 -12.613 -23.258 1.00 68.00 309 LEU A O 1
ATOM 2423 N N . SER A 1 310 ? 29.381 -13.295 -25.306 1.00 63.25 310 SER A N 1
ATOM 2424 C CA . SER A 1 310 ? 27.985 -13.547 -24.944 1.00 63.25 310 SER A CA 1
ATOM 2425 C C . SER A 1 310 ? 27.841 -14.721 -23.970 1.00 63.25 310 SER A C 1
ATOM 2427 O O . SER A 1 310 ? 27.058 -14.628 -23.030 1.00 63.25 310 SER A O 1
ATOM 2429 N N . TYR A 1 311 ? 28.614 -15.795 -24.157 1.00 71.69 311 TYR A N 1
ATOM 2430 C CA . TYR A 1 311 ? 28.538 -16.999 -23.323 1.00 71.69 311 TYR A CA 1
ATOM 2431 C C . TYR A 1 311 ? 29.047 -16.775 -21.889 1.00 71.69 311 TYR A C 1
ATOM 2433 O O . TYR A 1 311 ? 28.485 -17.307 -20.930 1.00 71.69 311 TYR A O 1
ATOM 2441 N N . SER A 1 312 ? 30.101 -15.972 -21.718 1.00 66.44 312 SER A N 1
ATOM 2442 C CA . SER A 1 312 ? 30.690 -15.713 -20.398 1.00 66.44 312 SER A CA 1
ATOM 2443 C C . SER A 1 312 ? 29.806 -14.838 -19.500 1.00 66.44 312 SER A C 1
ATOM 2445 O O . SER A 1 312 ? 29.823 -15.008 -18.281 1.00 66.44 312 SER A O 1
ATOM 2447 N N . ALA A 1 313 ? 28.987 -13.958 -20.084 1.00 61.16 313 ALA A N 1
ATOM 2448 C CA . ALA A 1 313 ? 28.057 -13.104 -19.346 1.00 61.16 313 ALA A CA 1
ATOM 2449 C C . ALA A 1 313 ? 26.885 -13.887 -18.716 1.00 61.16 313 ALA A C 1
ATOM 2451 O O . ALA A 1 313 ? 26.396 -13.515 -17.651 1.00 61.16 313 ALA A O 1
ATOM 2452 N N . THR A 1 314 ? 26.445 -14.988 -19.334 1.00 56.09 314 THR A N 1
ATOM 2453 C CA . THR A 1 314 ? 25.248 -15.736 -18.903 1.00 56.09 314 THR A CA 1
ATOM 2454 C C . THR A 1 314 ? 25.488 -16.600 -17.660 1.00 56.09 314 THR A C 1
ATOM 2456 O O . THR A 1 314 ? 24.584 -16.769 -16.845 1.00 56.09 314 THR A O 1
ATOM 2459 N N . GLN A 1 315 ? 26.702 -17.128 -17.467 1.00 59.25 315 GLN A N 1
ATOM 2460 C CA . GLN A 1 315 ? 26.994 -18.029 -16.340 1.00 59.25 315 GLN A CA 1
ATOM 2461 C C . GLN A 1 315 ? 27.055 -17.310 -14.981 1.00 59.25 315 GLN A C 1
ATOM 2463 O O . GLN A 1 315 ? 26.612 -17.856 -13.975 1.00 59.25 315 GLN A O 1
ATOM 2468 N N . GLN A 1 316 ? 27.506 -16.053 -14.949 1.00 54.12 316 GLN A N 1
ATOM 2469 C CA . GLN A 1 316 ? 27.655 -15.282 -13.705 1.00 54.12 316 GLN A CA 1
ATOM 2470 C C . GLN A 1 316 ? 26.314 -14.869 -13.070 1.00 54.12 316 GLN A C 1
ATOM 2472 O O . GLN A 1 316 ? 26.254 -14.603 -11.868 1.00 54.12 316 GLN A O 1
ATOM 2477 N N . ALA A 1 317 ? 25.235 -14.812 -13.857 1.00 53.84 317 ALA A N 1
ATOM 2478 C CA . ALA A 1 317 ? 23.898 -14.464 -13.375 1.00 53.84 317 ALA A CA 1
ATOM 2479 C C . ALA A 1 317 ? 23.195 -15.645 -12.676 1.00 53.84 317 ALA A C 1
ATOM 2481 O O . ALA A 1 317 ? 22.462 -15.443 -11.709 1.00 53.84 317 ALA A O 1
ATOM 2482 N N . ALA A 1 318 ? 23.451 -16.879 -13.123 1.00 54.97 318 ALA A N 1
ATOM 2483 C CA . ALA A 1 318 ? 22.799 -18.080 -12.600 1.00 54.97 318 ALA A CA 1
ATOM 2484 C C . ALA A 1 318 ? 23.314 -18.487 -11.205 1.00 54.97 318 ALA A C 1
ATOM 2486 O O . ALA A 1 318 ? 22.535 -18.927 -10.362 1.00 54.97 318 ALA A O 1
ATOM 2487 N N . GLU A 1 319 ? 24.607 -18.288 -10.929 1.00 57.06 319 GLU A N 1
ATOM 2488 C CA . GLU A 1 319 ? 25.224 -18.669 -9.648 1.00 57.06 319 GLU A CA 1
ATOM 2489 C C . GLU A 1 319 ? 24.754 -17.804 -8.464 1.00 57.06 319 GLU A C 1
ATOM 2491 O O . GLU A 1 319 ? 24.667 -18.290 -7.336 1.00 57.06 319 GLU A O 1
ATOM 2496 N N . ARG A 1 320 ? 24.380 -16.539 -8.707 1.00 55.44 320 ARG A N 1
ATOM 2497 C CA . ARG A 1 320 ? 23.928 -15.602 -7.658 1.00 55.44 320 ARG A CA 1
ATOM 2498 C C . ARG A 1 320 ? 22.506 -15.887 -7.163 1.00 55.44 320 ARG A C 1
ATOM 2500 O O . ARG A 1 320 ? 22.228 -15.708 -5.981 1.00 55.44 320 ARG A O 1
ATOM 2507 N N . LEU A 1 321 ? 21.635 -16.390 -8.037 1.00 56.84 321 LEU A N 1
ATOM 2508 C CA . LEU A 1 321 ? 20.239 -16.721 -7.719 1.00 56.84 321 LEU A CA 1
ATOM 2509 C C . LEU A 1 321 ? 20.105 -17.946 -6.798 1.00 56.84 321 LEU A C 1
ATOM 2511 O O . LEU A 1 321 ? 19.220 -17.983 -5.946 1.00 56.84 321 LEU A O 1
ATOM 2515 N N . MET A 1 322 ? 20.996 -18.935 -6.924 1.00 52.75 322 MET A N 1
ATOM 2516 C CA . MET A 1 322 ? 20.918 -20.178 -6.139 1.00 52.75 322 MET A CA 1
ATOM 2517 C C . MET A 1 322 ? 21.399 -20.024 -4.688 1.00 52.75 322 MET A C 1
ATOM 2519 O O . MET A 1 322 ? 20.922 -20.740 -3.809 1.00 52.75 322 MET A O 1
ATOM 2523 N N . GLN A 1 323 ? 22.314 -19.091 -4.406 1.00 56.44 323 GLN A N 1
ATOM 2524 C CA . GLN A 1 323 ? 22.862 -18.910 -3.055 1.00 56.44 323 GLN A CA 1
ATOM 2525 C C . GLN A 1 323 ? 21.941 -18.118 -2.109 1.00 56.44 323 GLN A C 1
ATOM 2527 O O . GLN A 1 323 ? 22.022 -18.317 -0.899 1.00 56.44 323 GLN A O 1
ATOM 2532 N N . GLN A 1 324 ? 21.040 -17.269 -2.623 1.00 48.38 324 GLN A N 1
ATOM 2533 C CA . GLN A 1 324 ? 20.143 -16.452 -1.787 1.00 48.38 324 GLN A CA 1
ATOM 2534 C C . GLN A 1 324 ? 18.915 -17.212 -1.247 1.00 48.38 324 GLN A C 1
ATOM 2536 O O . GLN A 1 324 ? 18.448 -16.892 -0.161 1.00 48.38 324 GLN A O 1
ATOM 2541 N N . GLN A 1 325 ? 18.416 -18.253 -1.925 1.00 53.28 325 GLN A N 1
ATOM 2542 C CA . GLN A 1 325 ? 17.184 -18.948 -1.500 1.00 53.28 325 GLN A CA 1
ATOM 2543 C C . GLN A 1 325 ? 17.383 -19.971 -0.364 1.00 53.28 325 GLN A C 1
ATOM 2545 O O . GLN A 1 325 ? 16.442 -20.291 0.362 1.00 53.28 325 GLN A O 1
ATOM 2550 N N . ALA A 1 326 ? 18.595 -20.503 -0.186 1.00 56.06 326 ALA A N 1
ATOM 2551 C CA . ALA A 1 326 ? 18.839 -21.612 0.742 1.00 56.06 326 ALA A CA 1
ATOM 2552 C C . ALA A 1 326 ? 18.996 -21.180 2.214 1.00 56.06 326 ALA A C 1
ATOM 2554 O O . ALA A 1 326 ? 18.699 -21.960 3.121 1.00 56.06 326 ALA A O 1
ATOM 2555 N N . SER A 1 327 ? 19.453 -19.952 2.473 1.00 47.31 327 SER A N 1
ATOM 2556 C CA . SER A 1 327 ? 19.713 -19.452 3.831 1.00 47.31 327 SER A CA 1
ATOM 2557 C C . SER A 1 327 ? 18.457 -18.916 4.532 1.00 47.31 327 SER A C 1
ATOM 2559 O O . SER A 1 327 ? 18.335 -19.077 5.747 1.00 47.31 327 SER A O 1
ATOM 2561 N N . GLU A 1 328 ? 17.490 -18.362 3.792 1.00 51.81 328 GLU A N 1
ATOM 2562 C CA . GLU A 1 328 ? 16.223 -17.863 4.357 1.00 51.81 328 GLU A CA 1
ATOM 2563 C C . GLU A 1 328 ? 15.299 -18.989 4.853 1.00 51.81 328 GLU A C 1
ATOM 2565 O O . GLU A 1 328 ? 14.675 -18.868 5.912 1.00 51.81 328 GLU A O 1
ATOM 2570 N N . LEU A 1 329 ? 15.261 -20.129 4.153 1.00 54.69 329 LEU A N 1
ATOM 2571 C CA . LEU A 1 329 ? 14.398 -21.267 4.504 1.00 54.69 329 LEU A CA 1
ATOM 2572 C C . LEU A 1 329 ? 14.783 -21.933 5.839 1.00 54.69 329 LEU A C 1
ATOM 2574 O O . LEU A 1 329 ? 13.919 -22.434 6.562 1.00 54.69 329 LEU A O 1
ATOM 2578 N N . ALA A 1 330 ? 16.068 -21.921 6.204 1.00 56.69 330 ALA A N 1
ATOM 2579 C CA . ALA A 1 330 ? 16.568 -22.599 7.401 1.00 56.69 330 ALA A CA 1
ATOM 2580 C C . ALA A 1 330 ? 16.215 -21.869 8.714 1.00 56.69 330 ALA A C 1
ATOM 2582 O O . ALA A 1 330 ? 16.038 -22.513 9.752 1.00 56.69 330 ALA A O 1
ATOM 2583 N N . TRP A 1 331 ? 16.080 -20.538 8.684 1.00 52.69 331 TRP A N 1
ATOM 2584 C CA . TRP A 1 331 ? 15.777 -19.738 9.878 1.00 52.69 331 TRP A CA 1
ATOM 2585 C C . TRP A 1 331 ? 14.279 -19.766 10.228 1.00 52.69 331 TRP A C 1
ATOM 2587 O O . TRP A 1 331 ? 13.917 -19.896 11.399 1.00 52.69 331 TRP A O 1
ATOM 2597 N N . GLN A 1 332 ? 13.398 -19.768 9.217 1.00 51.38 332 GLN A N 1
ATOM 2598 C CA . GLN A 1 332 ? 11.944 -19.870 9.413 1.00 51.38 332 GLN A CA 1
ATOM 2599 C C . GLN A 1 332 ? 11.500 -21.216 10.009 1.00 51.38 332 GLN A C 1
ATOM 2601 O O . GLN A 1 332 ? 10.531 -21.265 10.771 1.00 51.38 332 GLN A O 1
ATOM 2606 N N . LEU A 1 333 ? 12.206 -22.309 9.705 1.00 53.78 333 LEU A N 1
ATOM 2607 C CA . LEU A 1 333 ? 11.829 -23.643 10.177 1.00 53.78 333 LEU A CA 1
ATOM 2608 C C . LEU A 1 333 ? 12.049 -23.820 11.692 1.00 53.78 333 LEU A C 1
ATOM 2610 O O . LEU A 1 333 ? 11.268 -24.501 12.353 1.00 53.78 333 LEU A O 1
ATOM 2614 N N . ARG A 1 334 ? 13.078 -23.175 12.261 1.00 53.78 334 ARG A N 1
ATOM 2615 C CA . ARG A 1 334 ? 13.470 -23.330 13.676 1.00 53.78 334 ARG A CA 1
ATOM 2616 C C . ARG A 1 334 ? 12.519 -22.602 14.632 1.00 53.78 334 ARG A C 1
ATOM 2618 O O . ARG A 1 334 ? 12.073 -23.193 15.610 1.00 53.78 334 ARG A O 1
ATOM 2625 N N . ALA A 1 335 ? 12.126 -21.372 14.291 1.00 55.44 335 ALA A N 1
ATOM 2626 C CA . ALA A 1 335 ? 11.191 -20.566 15.086 1.00 55.44 335 ALA A CA 1
ATOM 2627 C C . ALA A 1 335 ? 9.785 -21.193 15.186 1.00 55.44 335 ALA A C 1
ATOM 2629 O O . ALA A 1 335 ? 9.070 -20.994 16.166 1.00 55.44 335 ALA A O 1
ATOM 2630 N N . ARG A 1 336 ? 9.382 -21.981 14.180 1.00 57.47 336 ARG A N 1
ATOM 2631 C CA . ARG A 1 336 ? 8.056 -22.612 14.136 1.00 57.47 336 ARG A CA 1
ATOM 2632 C C . ARG A 1 336 ? 7.951 -23.875 15.000 1.00 57.47 336 ARG A C 1
ATOM 2634 O O . ARG A 1 336 ? 6.847 -24.234 15.397 1.00 57.47 336 ARG A O 1
ATOM 2641 N N . ILE A 1 337 ? 9.077 -24.525 15.304 1.00 60.16 337 ILE A N 1
ATOM 2642 C CA . ILE A 1 337 ? 9.127 -25.755 16.110 1.00 60.16 337 ILE A CA 1
ATOM 2643 C C . ILE A 1 337 ? 9.035 -25.441 17.608 1.00 60.16 337 ILE A C 1
ATOM 2645 O O . ILE A 1 337 ? 8.301 -26.121 18.318 1.00 60.16 337 ILE A O 1
ATOM 2649 N N . GLU A 1 338 ? 9.710 -24.394 18.092 1.00 60.31 338 GLU A N 1
ATOM 2650 C CA . GLU A 1 338 ? 9.645 -23.992 19.510 1.00 60.31 338 GLU A CA 1
ATOM 2651 C C . GLU A 1 338 ? 8.235 -23.530 19.907 1.00 60.31 338 GLU A C 1
ATOM 2653 O O . GLU A 1 338 ? 7.726 -23.913 20.959 1.00 60.31 338 GLU A O 1
ATOM 2658 N N . ALA A 1 339 ? 7.559 -22.816 19.003 1.00 60.47 339 ALA A N 1
ATOM 2659 C CA . ALA A 1 339 ? 6.197 -22.325 19.187 1.00 60.47 339 ALA A CA 1
ATOM 2660 C C . ALA A 1 339 ? 5.150 -23.419 19.474 1.00 60.47 339 ALA A C 1
ATOM 2662 O O . ALA A 1 339 ? 4.162 -23.217 20.179 1.00 60.47 339 ALA A O 1
ATOM 2663 N N . PHE A 1 340 ? 5.357 -24.608 18.908 1.00 61.19 340 PHE A N 1
ATOM 2664 C CA . PHE A 1 340 ? 4.413 -25.716 19.005 1.00 61.19 340 PHE A CA 1
ATOM 2665 C C . PHE A 1 340 ? 4.325 -26.298 20.429 1.00 61.19 340 PHE A C 1
ATOM 2667 O O . PHE A 1 340 ? 3.284 -26.824 20.825 1.00 61.19 340 PHE A O 1
ATOM 2674 N N . PHE A 1 341 ? 5.394 -26.180 21.224 1.00 63.16 341 PHE A N 1
ATOM 2675 C CA . PHE A 1 341 ? 5.489 -26.819 22.541 1.00 63.16 341 PHE A CA 1
ATOM 2676 C C . PHE A 1 341 ? 4.952 -25.975 23.708 1.00 63.16 341 PHE A C 1
ATOM 2678 O O . PHE A 1 341 ? 4.769 -26.512 24.803 1.00 63.16 341 PHE A O 1
ATOM 2685 N N . ASP A 1 342 ? 4.623 -24.698 23.496 1.00 66.88 342 ASP A N 1
ATOM 2686 C CA . ASP A 1 342 ? 4.072 -23.828 24.547 1.00 66.88 342 ASP A CA 1
ATOM 2687 C C . ASP A 1 342 ? 2.553 -23.990 24.755 1.00 66.88 342 ASP A C 1
ATOM 2689 O O . ASP A 1 342 ? 2.031 -23.700 25.837 1.00 66.88 342 ASP A O 1
ATOM 2693 N N . VAL A 1 343 ? 1.829 -24.508 23.757 1.00 68.31 343 VAL A N 1
ATOM 2694 C CA . VAL A 1 343 ? 0.358 -24.639 23.782 1.00 68.31 343 VAL A CA 1
ATOM 2695 C C . VAL A 1 343 ? -0.159 -25.586 24.886 1.00 68.31 343 VAL A C 1
ATOM 2697 O O . VAL A 1 343 ? -1.071 -25.188 25.617 1.00 68.31 343 VAL A O 1
ATOM 2700 N N . PRO A 1 344 ? 0.406 -26.793 25.111 1.00 70.50 344 PRO A N 1
ATOM 2701 C CA . PRO A 1 344 ? -0.055 -27.687 26.183 1.00 70.50 344 PRO A CA 1
ATOM 2702 C C . PRO A 1 344 ? 0.048 -27.080 27.588 1.00 70.50 344 PRO A C 1
ATOM 2704 O O . PRO A 1 344 ? -0.784 -27.359 28.453 1.00 70.50 344 PRO A O 1
ATOM 2707 N N . ARG A 1 345 ? 1.046 -26.216 27.821 1.00 75.88 345 ARG A N 1
ATOM 2708 C CA . ARG A 1 345 ? 1.260 -25.558 29.118 1.00 75.88 345 ARG A CA 1
ATOM 2709 C C . ARG A 1 345 ? 0.137 -24.573 29.442 1.00 75.88 345 ARG A C 1
ATOM 2711 O O . ARG A 1 345 ? -0.318 -24.521 30.581 1.00 75.88 345 ARG A O 1
ATOM 2718 N N . GLN A 1 346 ? -0.340 -23.842 28.435 1.00 75.94 346 GLN A N 1
ATOM 2719 C CA . GLN A 1 346 ? -1.475 -22.924 28.566 1.00 75.94 346 GLN A CA 1
ATOM 2720 C C . GLN A 1 346 ? -2.773 -23.676 28.886 1.00 75.94 346 GLN A C 1
ATOM 2722 O O . GLN A 1 346 ? -3.506 -23.297 29.798 1.00 75.94 346 GLN A O 1
ATOM 2727 N N . ALA A 1 347 ? -3.030 -24.794 28.198 1.00 76.94 347 ALA A N 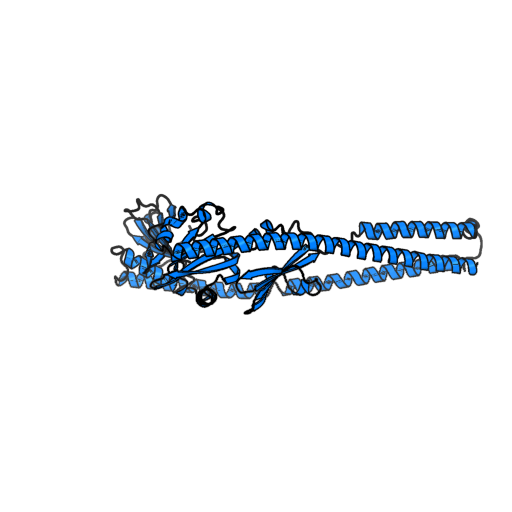1
ATOM 2728 C CA . ALA A 1 347 ? -4.200 -25.624 28.475 1.00 76.94 347 ALA A CA 1
ATOM 2729 C C . ALA A 1 347 ? -4.188 -26.187 29.910 1.00 76.94 347 ALA A C 1
ATOM 2731 O O . ALA A 1 347 ? -5.223 -26.200 30.573 1.00 76.94 347 ALA A O 1
ATOM 2732 N N . ALA A 1 348 ? -3.021 -26.604 30.419 1.00 82.56 348 ALA A N 1
ATOM 2733 C CA . ALA A 1 348 ? -2.876 -27.063 31.803 1.00 82.56 348 ALA A CA 1
ATOM 2734 C C . ALA A 1 348 ? -3.240 -25.973 32.819 1.00 82.56 348 ALA A C 1
ATOM 2736 O O . ALA A 1 348 ? -3.963 -26.234 33.780 1.00 82.56 348 ALA A O 1
ATOM 2737 N N . PHE A 1 349 ? -2.780 -24.744 32.579 1.00 86.00 349 PHE A N 1
ATOM 2738 C CA . PHE A 1 349 ? -3.067 -23.606 33.443 1.00 86.00 349 PHE A CA 1
ATOM 2739 C C . PHE A 1 349 ? -4.565 -23.268 33.483 1.00 86.00 349 PHE A C 1
ATOM 2741 O O . PHE A 1 349 ? -5.126 -23.088 34.562 1.00 86.00 349 PHE A O 1
ATOM 2748 N N . ALA A 1 350 ? -5.247 -23.266 32.334 1.00 85.12 350 ALA A N 1
ATOM 2749 C CA . ALA A 1 350 ? -6.690 -23.030 32.281 1.00 85.12 350 ALA A CA 1
ATOM 2750 C C . ALA A 1 350 ? -7.496 -24.093 33.058 1.00 85.12 350 ALA A C 1
ATOM 2752 O O . ALA A 1 350 ? -8.473 -23.759 33.731 1.00 85.12 350 ALA A O 1
ATOM 2753 N N . VAL A 1 351 ? -7.067 -25.361 33.018 1.00 86.44 351 VAL A N 1
ATOM 2754 C CA . VAL A 1 351 ? -7.682 -26.447 33.804 1.00 86.44 351 VAL A CA 1
ATOM 2755 C C . VAL A 1 351 ? -7.502 -26.222 35.308 1.00 86.44 351 VAL A C 1
ATOM 2757 O O . VAL A 1 351 ? -8.448 -26.425 36.067 1.00 86.44 351 VAL A O 1
ATOM 2760 N N . GLU A 1 352 ? -6.329 -25.766 35.753 1.00 88.94 352 GLU A N 1
ATOM 2761 C CA . GLU A 1 352 ? -6.092 -25.403 37.158 1.00 88.94 352 GLU A CA 1
ATOM 2762 C C . GLU A 1 352 ? -6.981 -24.238 37.611 1.00 88.94 352 GLU A C 1
ATOM 2764 O O . GLU A 1 352 ? -7.598 -24.299 38.676 1.00 88.94 352 GLU A O 1
ATOM 2769 N N . LEU A 1 353 ? -7.125 -23.196 36.789 1.00 90.75 353 LEU A N 1
ATOM 2770 C CA . LEU A 1 353 ? -8.025 -22.078 37.093 1.00 90.75 353 LEU A CA 1
ATOM 2771 C C . LEU A 1 353 ? -9.486 -22.528 37.226 1.00 90.75 353 LEU A C 1
ATOM 2773 O O . LEU A 1 353 ? -10.211 -22.029 38.089 1.00 90.75 353 LEU A O 1
ATOM 2777 N N . PHE A 1 354 ? -9.917 -23.484 36.403 1.00 89.19 354 PHE A N 1
ATOM 2778 C CA . PHE A 1 354 ? -11.248 -24.075 36.500 1.00 89.19 354 PHE A CA 1
ATOM 2779 C C . PHE A 1 354 ? -11.422 -24.900 37.783 1.00 89.19 354 PHE A C 1
ATOM 2781 O O . PHE A 1 354 ? -12.395 -24.715 38.513 1.00 89.19 354 PHE A O 1
ATOM 2788 N N . ARG A 1 355 ? -10.457 -25.773 38.107 1.00 88.69 355 ARG A N 1
ATOM 2789 C CA . ARG A 1 355 ? -10.485 -26.606 39.325 1.00 88.69 355 ARG A CA 1
ATOM 2790 C C . ARG A 1 355 ? -10.531 -25.777 40.605 1.00 88.69 355 ARG A C 1
ATOM 2792 O O . ARG A 1 355 ? -11.223 -26.153 41.545 1.00 88.69 355 ARG A O 1
ATOM 2799 N N . ASN A 1 356 ? -9.844 -24.639 40.615 1.00 92.00 356 ASN A N 1
ATOM 2800 C CA . ASN A 1 356 ? -9.811 -23.717 41.748 1.00 92.00 356 ASN A CA 1
ATOM 2801 C C . ASN A 1 356 ? -11.003 -22.737 41.776 1.00 92.00 356 ASN A C 1
ATOM 2803 O O . ASN A 1 356 ? -11.035 -21.831 42.606 1.00 92.00 356 ASN A O 1
ATOM 2807 N N . GLY A 1 357 ? -11.982 -22.889 40.875 1.00 89.44 357 GLY A N 1
ATOM 2808 C CA . GLY A 1 357 ? -13.202 -22.076 40.837 1.00 89.44 357 GLY A CA 1
ATOM 2809 C C . GLY A 1 357 ? -13.008 -20.637 40.345 1.00 89.44 357 GLY A C 1
ATOM 2810 O O . GLY A 1 357 ? -13.943 -19.841 40.419 1.00 89.44 357 GLY A O 1
ATOM 2811 N N . VAL A 1 358 ? -11.820 -20.297 39.834 1.00 89.19 358 VAL A N 1
ATOM 2812 C CA . VAL A 1 358 ? -11.514 -18.975 39.263 1.00 89.19 358 VAL A CA 1
ATOM 2813 C C . VAL A 1 358 ? -12.251 -18.793 37.937 1.00 89.19 358 VAL A C 1
ATOM 2815 O O . VAL A 1 358 ? -12.831 -17.741 37.680 1.00 89.19 358 VAL A O 1
ATOM 2818 N N . ILE A 1 359 ? -12.273 -19.844 37.115 1.00 89.88 359 ILE A N 1
ATOM 2819 C CA . ILE A 1 359 ? -13.063 -19.905 35.885 1.00 89.88 359 ILE A CA 1
ATOM 2820 C C . ILE A 1 359 ? -14.293 -20.782 36.131 1.00 89.88 359 ILE A C 1
ATOM 2822 O O . ILE A 1 359 ? -14.163 -21.912 36.594 1.00 89.88 359 ILE A O 1
ATOM 2826 N N . SER A 1 360 ? -15.488 -20.284 35.798 1.00 88.19 360 SER A N 1
ATOM 2827 C CA . SER A 1 360 ? -16.740 -21.032 35.958 1.00 88.19 360 SER A CA 1
ATOM 2828 C C . SER A 1 360 ? -17.767 -20.683 34.873 1.00 88.19 360 SER A C 1
ATOM 2830 O O . SER A 1 360 ? -17.958 -19.499 34.587 1.00 88.19 360 SER A O 1
ATOM 2832 N N . PRO A 1 361 ? -18.497 -21.675 34.322 1.00 84.31 361 PRO A N 1
ATOM 2833 C CA . PRO A 1 361 ? -19.567 -21.446 33.353 1.00 84.31 361 PRO A CA 1
ATOM 2834 C C . PRO A 1 361 ? -20.758 -20.702 33.964 1.00 84.31 361 PRO A C 1
ATOM 2836 O O . PRO A 1 361 ? -21.536 -20.112 33.231 1.00 84.31 361 PRO A O 1
ATOM 2839 N N . ALA A 1 362 ? -20.891 -20.681 35.295 1.00 87.06 362 ALA A N 1
ATOM 2840 C CA . ALA A 1 362 ? -21.920 -19.895 35.973 1.00 87.06 362 ALA A CA 1
ATOM 2841 C C . ALA A 1 362 ? -21.659 -18.375 35.908 1.00 87.06 362 ALA A C 1
ATOM 2843 O O . ALA A 1 362 ? -22.539 -17.591 36.249 1.00 87.06 362 ALA A O 1
ATOM 2844 N N . LYS A 1 363 ? -20.445 -17.954 35.518 1.00 89.94 363 LYS A N 1
ATOM 2845 C CA . LYS A 1 363 ? -20.043 -16.548 35.344 1.00 89.94 363 LYS A CA 1
ATOM 2846 C C . LYS A 1 363 ? -19.317 -16.380 33.999 1.00 89.94 363 LYS A C 1
ATOM 2848 O O . LYS A 1 363 ? -18.097 -16.176 33.988 1.00 89.94 363 LYS A O 1
ATOM 2853 N N . PRO A 1 364 ? -20.037 -16.495 32.869 1.00 88.56 364 PRO A N 1
ATOM 2854 C CA . PRO A 1 364 ? -19.429 -16.593 31.544 1.00 88.56 364 PRO A CA 1
ATOM 2855 C C . PRO A 1 364 ? -18.614 -15.354 31.162 1.00 88.56 364 PRO A C 1
ATOM 2857 O O . PRO A 1 364 ? -17.527 -15.506 30.616 1.00 88.56 364 PRO A O 1
ATOM 2860 N N . GLU A 1 365 ? -19.060 -14.148 31.521 1.00 87.56 365 GLU A N 1
ATOM 2861 C CA . GLU A 1 365 ? -18.324 -12.903 31.248 1.00 87.56 365 GLU A CA 1
ATOM 2862 C C . GLU A 1 365 ? -16.939 -12.886 31.911 1.00 87.56 365 GLU A C 1
ATOM 2864 O O . GLU A 1 365 ? -15.926 -12.599 31.271 1.00 87.56 365 GLU A O 1
ATOM 2869 N N . HIS A 1 366 ? -16.867 -13.265 33.191 1.00 89.12 366 HIS A N 1
ATOM 2870 C CA . HIS A 1 366 ? -15.602 -13.311 33.924 1.00 89.12 366 HIS A CA 1
ATOM 2871 C C . HIS A 1 366 ? -14.676 -14.399 33.362 1.00 89.12 366 HIS A C 1
ATOM 2873 O O . HIS A 1 366 ? -13.489 -14.155 33.146 1.00 89.12 366 HIS A O 1
ATOM 2879 N N . MET A 1 367 ? -15.225 -15.580 33.058 1.00 90.75 367 MET A N 1
ATOM 2880 C CA . MET A 1 367 ? -14.488 -16.647 32.380 1.00 90.75 367 MET A CA 1
ATOM 2881 C C . MET A 1 367 ? -13.895 -16.159 31.055 1.00 90.75 367 MET A C 1
ATOM 2883 O O . MET A 1 367 ? -12.694 -16.303 30.833 1.00 90.75 367 MET A O 1
ATOM 2887 N N . LEU A 1 368 ? -14.718 -15.567 30.189 1.00 91.19 368 LEU A N 1
ATOM 2888 C CA . LEU A 1 368 ? -14.306 -15.074 28.879 1.00 91.19 368 LEU A CA 1
ATOM 2889 C C . LEU A 1 368 ? -13.212 -14.006 28.990 1.00 91.19 368 LEU A C 1
ATOM 2891 O O . LEU A 1 368 ? -12.221 -14.093 28.268 1.00 91.19 368 LEU A O 1
ATOM 2895 N N . SER A 1 369 ? -13.323 -13.069 29.936 1.00 88.88 369 SER A N 1
ATOM 2896 C CA . SER A 1 369 ? -12.289 -12.055 30.193 1.00 88.88 369 SER A CA 1
ATOM 2897 C C . SER A 1 369 ? -10.936 -12.671 30.588 1.00 88.88 369 SER A C 1
ATOM 2899 O O . SER A 1 369 ? -9.880 -12.242 30.105 1.00 88.88 369 SER A O 1
ATOM 2901 N N . ILE A 1 370 ? -10.940 -13.737 31.399 1.00 89.62 370 ILE A N 1
ATOM 2902 C CA . ILE A 1 370 ? -9.720 -14.466 31.782 1.00 89.62 370 ILE A CA 1
ATOM 2903 C C . ILE A 1 370 ? -9.125 -15.229 30.590 1.00 89.62 370 ILE A C 1
ATOM 2905 O O . ILE A 1 370 ? -7.913 -15.166 30.365 1.00 89.62 370 ILE A O 1
ATOM 2909 N N . LEU A 1 371 ? -9.950 -15.946 29.817 1.00 90.62 371 LEU A N 1
ATOM 2910 C CA . LEU A 1 371 ? -9.490 -16.662 28.618 1.00 90.62 371 LEU A CA 1
ATOM 2911 C C . LEU A 1 371 ? -8.885 -15.686 27.601 1.00 90.62 371 LEU A C 1
ATOM 2913 O O . LEU A 1 371 ? -7.826 -15.941 27.028 1.00 90.62 371 LEU A O 1
ATOM 2917 N N . LEU A 1 372 ? -9.519 -14.529 27.425 1.00 90.38 372 LEU A N 1
ATOM 2918 C CA . LEU A 1 372 ? -9.046 -13.475 26.543 1.00 90.38 372 LEU A CA 1
ATOM 2919 C C . LEU A 1 372 ? -7.716 -12.875 27.009 1.00 90.38 372 LEU A C 1
ATOM 2921 O O . LEU A 1 372 ? -6.820 -12.650 26.196 1.00 90.38 372 LEU A O 1
ATOM 2925 N N . SER A 1 373 ? -7.561 -12.654 28.316 1.00 87.88 373 SER A N 1
ATOM 2926 C CA . SER A 1 373 ? -6.312 -12.146 28.894 1.00 87.88 373 SER A CA 1
ATOM 2927 C C . SER A 1 373 ? -5.144 -13.106 28.649 1.00 87.88 373 SER A C 1
ATOM 2929 O O . SER A 1 373 ? -4.050 -12.660 28.310 1.00 87.88 373 SER A O 1
ATOM 2931 N N . GLN A 1 374 ? -5.380 -14.420 28.717 1.00 86.88 374 GLN A N 1
ATOM 2932 C CA . GLN A 1 374 ? -4.364 -15.420 28.371 1.00 86.88 374 GLN A CA 1
ATOM 2933 C C . GLN A 1 374 ? -3.945 -15.329 26.894 1.00 86.88 374 GLN A C 1
ATOM 2935 O O . GLN A 1 374 ? -2.749 -15.337 26.599 1.00 86.88 374 GLN A O 1
ATOM 2940 N N . LEU A 1 375 ? -4.896 -15.150 25.967 1.00 86.56 375 LEU A N 1
ATOM 2941 C CA . LEU A 1 375 ? -4.585 -14.943 24.543 1.00 86.56 375 LEU A CA 1
ATOM 2942 C C . LEU A 1 375 ? -3.772 -13.666 24.283 1.00 86.56 375 LEU A C 1
ATOM 2944 O O . LEU A 1 375 ? -2.924 -13.650 23.391 1.00 86.56 375 LEU A O 1
ATOM 2948 N N . ARG A 1 376 ? -4.013 -12.586 25.039 1.00 84.25 376 ARG A N 1
ATOM 2949 C CA . ARG A 1 376 ? -3.240 -11.339 24.900 1.00 84.25 376 ARG A CA 1
ATOM 2950 C C . ARG A 1 376 ? -1.775 -11.524 25.302 1.00 84.25 376 ARG A C 1
ATOM 2952 O O . ARG A 1 376 ? -0.906 -10.913 24.687 1.00 84.25 376 ARG A O 1
ATOM 2959 N N . VAL A 1 377 ? -1.508 -12.367 26.300 1.00 82.56 377 VAL A N 1
ATOM 2960 C CA . VAL A 1 377 ? -0.154 -12.612 26.825 1.00 82.56 377 VAL A CA 1
ATOM 2961 C C . VAL A 1 377 ? 0.611 -13.659 26.009 1.00 82.56 377 VAL A C 1
ATOM 2963 O O . VAL A 1 377 ? 1.836 -13.593 25.961 1.00 82.56 377 VAL A O 1
ATOM 2966 N N . GLN A 1 378 ? -0.073 -14.598 25.343 1.00 80.75 378 GLN A N 1
ATOM 2967 C CA . GLN A 1 378 ? 0.565 -15.648 24.539 1.00 80.75 378 GLN A CA 1
ATOM 2968 C C . GLN A 1 378 ? 0.265 -15.486 23.037 1.00 80.75 378 GLN A C 1
ATOM 2970 O O . GLN A 1 378 ? -0.766 -15.966 22.559 1.00 80.75 378 GLN A O 1
ATOM 2975 N N . PRO A 1 379 ? 1.169 -14.871 22.244 1.00 73.00 379 PRO A N 1
ATOM 2976 C CA . PRO A 1 379 ? 0.897 -14.532 20.852 1.00 73.00 379 PRO A CA 1
ATOM 2977 C C . PRO A 1 379 ? 0.559 -15.715 19.939 1.00 73.00 379 PRO A C 1
ATOM 2979 O O . PRO A 1 379 ? -0.140 -15.528 18.943 1.00 73.00 379 PRO A O 1
ATOM 2982 N N . GLN A 1 380 ? 1.067 -16.905 20.265 1.00 75.88 380 GLN A N 1
ATOM 2983 C CA . GLN A 1 380 ? 0.928 -18.121 19.460 1.00 75.88 380 GLN A CA 1
ATOM 2984 C C . GLN A 1 380 ? -0.362 -18.899 19.745 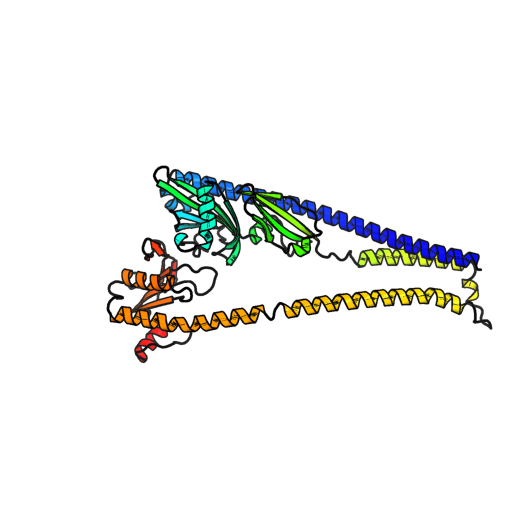1.00 75.88 380 GLN A C 1
ATOM 2986 O O . GLN A 1 380 ? -0.719 -19.801 18.988 1.00 75.88 380 GLN A O 1
ATOM 2991 N N . LEU A 1 381 ? -1.070 -18.558 20.823 1.00 80.00 381 LEU A N 1
ATOM 2992 C CA . LEU A 1 381 ? -2.320 -19.202 21.190 1.00 80.00 381 LEU A CA 1
ATOM 2993 C C . LEU A 1 381 ? -3.462 -18.589 20.378 1.00 80.00 381 LEU A C 1
ATOM 2995 O O . LEU A 1 381 ? -3.755 -17.400 20.489 1.00 80.00 381 LEU A O 1
ATOM 2999 N N . THR A 1 382 ? -4.093 -19.403 19.536 1.00 84.81 382 THR A N 1
ATOM 3000 C CA . THR A 1 382 ? -5.145 -18.935 18.624 1.00 84.81 382 THR A CA 1
ATOM 3001 C C . THR A 1 382 ? -6.542 -19.107 19.198 1.00 84.81 382 THR A C 1
ATOM 3003 O O . THR A 1 382 ? -7.414 -18.300 18.905 1.00 84.81 382 THR A O 1
ATOM 3006 N N . PHE A 1 383 ? -6.761 -20.116 20.040 1.00 88.12 383 PHE A N 1
ATOM 3007 C CA . PHE A 1 383 ? -8.055 -20.397 20.655 1.00 88.12 383 PHE A CA 1
ATOM 3008 C C . PHE A 1 383 ? -7.885 -20.925 22.080 1.00 88.12 383 PHE A C 1
ATOM 3010 O O . PHE A 1 383 ? -7.110 -21.849 22.325 1.00 88.12 383 PHE A O 1
ATOM 3017 N N . LEU A 1 384 ? -8.683 -20.385 22.998 1.00 90.56 384 LEU A N 1
ATOM 3018 C CA . LEU A 1 384 ? -9.018 -21.000 24.277 1.00 90.56 384 LEU A CA 1
ATOM 3019 C C . LEU A 1 384 ? -10.534 -21.072 24.367 1.00 90.56 384 LEU A C 1
ATOM 3021 O O . LEU A 1 384 ? -11.211 -20.049 24.292 1.00 90.56 384 LEU A O 1
ATOM 3025 N N . SER A 1 385 ? -11.065 -22.280 24.520 1.00 91.75 385 SER A N 1
ATOM 3026 C CA . SER A 1 385 ? -12.507 -22.499 24.518 1.00 91.75 385 SER A CA 1
ATOM 3027 C C . SER A 1 385 ? -12.943 -23.481 25.589 1.00 91.75 385 SER A C 1
ATOM 3029 O O . SER A 1 385 ? -12.154 -24.295 26.070 1.00 91.75 385 SER A O 1
ATOM 3031 N N . MET A 1 386 ? -14.211 -23.375 25.956 1.00 91.38 386 MET A N 1
ATOM 3032 C CA . MET A 1 386 ? -14.868 -24.164 26.977 1.00 91.38 386 MET A CA 1
ATOM 3033 C C . MET A 1 386 ? -16.278 -24.501 26.500 1.00 91.38 386 MET A C 1
ATOM 3035 O O . MET A 1 386 ? -16.961 -23.664 25.908 1.00 91.38 386 MET A O 1
ATOM 3039 N N . ALA A 1 387 ? -16.712 -25.731 26.757 1.00 92.62 387 ALA A N 1
ATOM 3040 C CA . ALA A 1 387 ? -18.100 -26.125 26.578 1.00 92.62 387 ALA A CA 1
ATOM 3041 C C . ALA A 1 387 ? -18.641 -26.787 27.830 1.00 92.62 387 ALA A C 1
ATOM 3043 O O . ALA A 1 387 ? -17.919 -27.484 28.546 1.00 92.62 387 ALA A O 1
ATOM 3044 N N . ASN A 1 388 ? -19.933 -26.591 28.059 1.00 91.25 388 ASN A N 1
ATOM 3045 C CA . ASN A 1 388 ? -20.637 -27.177 29.187 1.00 91.25 388 ASN A CA 1
ATOM 3046 C C . ASN A 1 388 ? -21.506 -28.374 28.759 1.00 91.25 388 ASN A C 1
ATOM 3048 O O . ASN A 1 388 ? -21.646 -28.713 27.582 1.00 91.25 388 ASN A O 1
ATOM 3052 N N . THR A 1 389 ? -22.102 -29.051 29.739 1.00 91.62 389 THR A 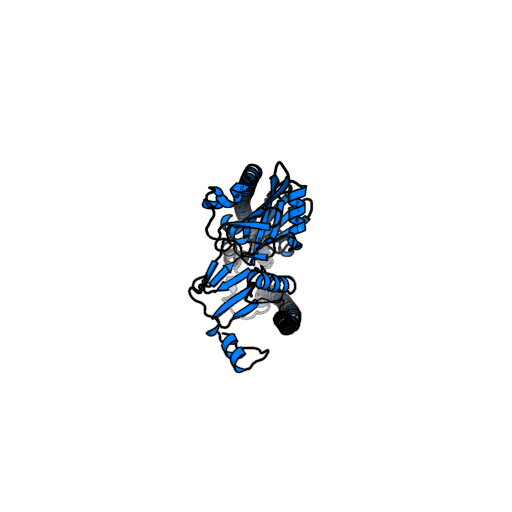N 1
ATOM 3053 C CA . THR A 1 389 ? -22.984 -30.213 29.526 1.00 91.62 389 THR A CA 1
ATOM 3054 C C . THR A 1 389 ? -24.312 -29.861 28.855 1.00 91.62 389 THR A C 1
ATOM 3056 O O . THR A 1 389 ? -24.990 -30.741 28.322 1.00 91.62 389 THR A O 1
ATOM 3059 N N . GLN A 1 390 ? -24.668 -28.577 28.821 1.00 93.12 390 GLN A N 1
ATOM 3060 C CA . GLN A 1 390 ? -25.850 -28.074 28.129 1.00 93.12 390 GLN A CA 1
ATOM 3061 C C . GLN A 1 390 ? -25.607 -27.840 26.629 1.00 93.12 390 GLN A C 1
ATOM 3063 O O . GLN A 1 390 ? -26.552 -27.544 25.897 1.00 93.12 390 GLN A O 1
ATOM 3068 N N . GLY A 1 391 ? -24.369 -28.024 26.155 1.00 92.38 391 GLY A N 1
ATOM 3069 C CA . GLY A 1 391 ? -23.976 -27.835 24.758 1.00 92.38 391 GLY A CA 1
ATOM 3070 C C . GLY A 1 391 ? -23.645 -26.398 24.383 1.00 92.38 391 GLY A C 1
ATOM 3071 O O . GLY A 1 391 ? -23.478 -26.116 23.198 1.00 92.38 391 GLY A O 1
ATOM 3072 N N . GLU A 1 392 ? -23.531 -25.514 25.371 1.00 94.81 392 GLU A N 1
ATOM 3073 C CA . GLU A 1 392 ? -23.100 -24.139 25.156 1.00 94.81 392 GLU A CA 1
ATOM 3074 C C . GLU A 1 392 ? -21.590 -24.075 24.960 1.00 94.81 392 GLU A C 1
ATOM 3076 O O . GLU A 1 392 ? -20.835 -24.896 25.492 1.00 94.81 392 GLU A O 1
ATOM 3081 N N . TYR A 1 393 ? -21.166 -23.080 24.193 1.00 95.06 393 TYR A N 1
ATOM 3082 C CA . TYR A 1 393 ? -19.787 -22.853 23.802 1.00 95.06 393 TYR A CA 1
ATOM 3083 C C . TYR A 1 393 ? -19.368 -21.431 24.138 1.00 95.06 393 TYR A C 1
ATOM 3085 O O . TYR A 1 393 ? -20.086 -20.485 23.817 1.00 95.06 393 TYR A O 1
ATOM 3093 N N . TYR A 1 394 ? -18.178 -21.297 24.717 1.00 94.06 394 TYR A N 1
ATOM 3094 C CA . TYR A 1 394 ? -17.536 -20.028 25.031 1.00 94.06 394 TYR A CA 1
ATOM 3095 C C . TYR A 1 394 ? -16.080 -20.088 24.593 1.00 94.06 394 TYR A C 1
ATOM 3097 O O . TYR A 1 394 ? -15.380 -21.056 24.895 1.00 94.06 394 TYR A O 1
ATOM 3105 N N . ALA A 1 395 ? -15.594 -19.056 23.917 1.00 93.19 395 ALA A N 1
ATOM 3106 C CA . ALA A 1 395 ? -14.212 -18.991 23.488 1.00 93.19 395 ALA A CA 1
ATOM 3107 C C . ALA A 1 395 ? -13.665 -17.570 23.449 1.00 93.19 395 ALA A C 1
ATOM 3109 O O . ALA A 1 395 ? -14.338 -16.619 23.059 1.00 93.19 395 ALA A O 1
ATOM 3110 N N . ALA A 1 396 ? -12.385 -17.468 23.784 1.00 93.00 396 ALA A N 1
ATOM 3111 C CA . ALA A 1 396 ? -11.531 -16.383 23.350 1.00 93.00 396 ALA A CA 1
ATOM 3112 C C . ALA A 1 396 ? -10.679 -16.890 22.186 1.00 93.00 396 ALA A C 1
ATOM 3114 O O . ALA A 1 396 ? -10.121 -17.989 22.227 1.00 93.00 396 ALA A O 1
ATOM 3115 N N . SER A 1 397 ? -10.591 -16.093 21.132 1.00 91.06 397 SER A N 1
ATOM 3116 C CA . SER A 1 397 ? -9.961 -16.507 19.881 1.00 91.06 397 SER A CA 1
ATOM 3117 C C . SER A 1 397 ? -9.180 -15.374 19.239 1.00 91.06 397 SER A C 1
ATOM 3119 O O . SER A 1 397 ? -9.416 -14.205 19.525 1.00 91.06 397 SER A O 1
ATOM 3121 N N . ARG A 1 398 ? -8.284 -15.722 18.327 1.00 87.44 398 ARG A N 1
ATOM 3122 C CA . ARG A 1 398 ? -7.764 -14.845 17.283 1.00 87.44 398 ARG A CA 1
ATOM 3123 C C . ARG A 1 398 ? -7.658 -15.637 15.982 1.00 87.44 398 ARG A C 1
ATOM 3125 O O . ARG A 1 398 ? -7.485 -16.859 16.044 1.00 87.44 398 ARG A O 1
ATOM 3132 N N . PRO A 1 399 ? -7.752 -14.989 14.813 1.00 79.69 399 PRO A N 1
ATOM 3133 C CA . PRO A 1 399 ? -7.615 -15.684 13.540 1.00 79.69 399 PRO A CA 1
ATOM 3134 C C . PRO A 1 399 ? -6.301 -16.487 13.467 1.00 79.69 399 PRO A C 1
ATOM 3136 O O . PRO A 1 399 ? -5.238 -15.957 13.797 1.00 79.69 399 PRO A O 1
ATOM 3139 N N . PRO A 1 400 ? -6.348 -17.776 13.076 1.00 65.38 400 PRO A N 1
ATOM 3140 C CA . PRO A 1 400 ? -5.162 -18.633 13.035 1.00 65.38 400 PRO A CA 1
ATOM 3141 C C . PRO A 1 400 ? -4.257 -18.353 11.826 1.00 65.38 400 PRO A C 1
ATOM 3143 O O . PRO A 1 400 ? -3.105 -18.783 11.805 1.00 65.38 400 PRO A O 1
ATOM 3146 N N . ALA A 1 401 ? -4.777 -17.653 10.817 1.00 56.47 401 ALA A N 1
ATOM 3147 C CA . ALA A 1 401 ? -4.077 -17.260 9.605 1.00 56.47 401 ALA A CA 1
ATOM 3148 C C . ALA A 1 401 ? -4.490 -15.837 9.203 1.00 56.47 401 ALA A C 1
ATOM 3150 O O . ALA A 1 401 ? -5.604 -15.406 9.499 1.00 56.47 401 ALA A O 1
ATOM 3151 N N . GLY A 1 402 ? -3.591 -15.135 8.511 1.00 55.09 402 GLY A N 1
ATOM 3152 C CA . GLY A 1 402 ? -3.760 -13.732 8.130 1.00 55.09 402 GLY A CA 1
ATOM 3153 C C . GLY A 1 402 ? -2.936 -12.771 8.992 1.00 55.09 402 GLY A C 1
ATOM 3154 O O . GLY A 1 402 ? -2.284 -13.163 9.961 1.00 55.09 402 GLY A O 1
ATOM 3155 N N . SER A 1 403 ? -2.934 -11.500 8.600 1.00 51.38 403 SER A N 1
ATOM 3156 C CA . SER A 1 403 ? -2.320 -10.393 9.347 1.00 51.38 403 SER A CA 1
ATOM 3157 C C . SER A 1 403 ? -3.120 -9.982 10.580 1.00 51.38 403 SER A C 1
ATOM 3159 O O . SER A 1 403 ? -2.572 -9.333 11.473 1.00 51.38 403 SER A O 1
ATOM 3161 N N . ASP A 1 404 ? -4.400 -10.354 10.642 1.00 66.62 404 ASP A N 1
ATOM 3162 C CA . ASP A 1 404 ? -5.243 -10.094 11.799 1.00 66.62 404 ASP A CA 1
ATOM 3163 C C . ASP A 1 404 ? -4.790 -10.925 13.003 1.00 66.62 404 ASP A C 1
ATOM 3165 O O . ASP A 1 404 ? -4.843 -12.155 12.997 1.00 66.62 404 ASP A O 1
ATOM 3169 N N . ARG A 1 405 ? -4.367 -10.237 14.064 1.00 70.50 405 ARG A N 1
ATOM 3170 C CA . ARG A 1 405 ? -4.038 -10.851 15.357 1.00 70.50 405 ARG A CA 1
ATOM 3171 C C . ARG A 1 405 ? -4.941 -10.362 16.480 1.00 70.50 405 ARG A C 1
ATOM 3173 O O . ARG A 1 405 ? -4.639 -10.595 17.655 1.00 70.50 405 ARG A O 1
ATOM 3180 N N . ASN A 1 406 ? -6.035 -9.688 16.158 1.00 78.06 406 ASN A N 1
ATOM 3181 C CA . ASN A 1 406 ? -6.940 -9.163 17.160 1.00 78.06 406 ASN A CA 1
ATOM 3182 C C . ASN A 1 406 ? -7.643 -10.308 17.872 1.00 78.06 406 ASN A C 1
ATOM 3184 O O . ASN A 1 406 ? -8.011 -11.329 17.286 1.00 78.06 406 ASN A O 1
ATOM 3188 N N . VAL A 1 407 ? -7.788 -10.129 19.178 1.00 87.44 407 VAL A N 1
ATOM 3189 C CA . VAL A 1 407 ? -8.515 -11.073 20.009 1.00 87.44 407 VAL A CA 1
ATOM 3190 C C . VAL A 1 407 ? -10.015 -10.800 19.892 1.00 87.44 407 VAL A C 1
ATOM 3192 O O . VAL A 1 407 ? -10.440 -9.652 19.774 1.00 87.44 407 VAL A O 1
ATOM 3195 N N . ARG A 1 408 ? -10.810 -11.864 19.896 1.00 90.00 408 ARG A N 1
ATOM 3196 C CA . ARG A 1 408 ? -12.261 -11.871 19.698 1.00 90.00 408 ARG A CA 1
ATOM 3197 C C . ARG A 1 408 ? -12.903 -12.795 20.721 1.00 90.00 408 ARG A C 1
ATOM 3199 O O . ARG A 1 408 ? -12.304 -13.805 21.106 1.00 90.00 408 ARG A O 1
ATOM 3206 N N . LEU A 1 409 ? -14.131 -12.484 21.107 1.00 92.75 409 LEU A N 1
ATOM 3207 C CA . LEU A 1 409 ? -14.962 -13.347 21.938 1.00 92.75 409 LEU A CA 1
ATOM 3208 C C . LEU A 1 409 ? -15.957 -14.084 21.049 1.00 92.75 409 LEU A C 1
ATOM 3210 O O . LEU A 1 409 ? -16.536 -13.495 20.143 1.00 92.75 409 LEU A O 1
ATOM 3214 N N . GLN A 1 410 ? -16.136 -15.378 21.282 1.00 92.75 410 GLN A N 1
ATOM 3215 C CA . GLN A 1 410 ? -17.098 -16.189 20.548 1.00 92.75 410 GLN A CA 1
ATOM 3216 C C . GLN A 1 410 ? -17.945 -16.981 21.523 1.00 92.75 410 GLN A C 1
ATOM 3218 O O . GLN A 1 410 ? -17.414 -17.577 22.462 1.00 92.75 410 GLN A O 1
ATOM 3223 N N . PHE A 1 411 ? -19.249 -17.024 21.295 1.00 94.06 411 PHE A N 1
ATOM 3224 C CA . PHE A 1 411 ? -20.117 -17.896 22.067 1.00 94.06 411 PHE A CA 1
ATOM 3225 C C . PHE A 1 411 ? -21.352 -18.324 21.280 1.00 94.06 411 PHE A C 1
ATOM 3227 O O . PHE A 1 411 ? -21.846 -17.624 20.397 1.00 94.06 411 PHE A O 1
ATOM 3234 N N . ALA A 1 412 ? -21.826 -19.520 21.615 1.00 95.19 412 ALA A N 1
ATOM 3235 C CA . ALA A 1 412 ? -23.082 -20.087 21.151 1.00 95.19 412 ALA A CA 1
ATOM 3236 C C . ALA A 1 412 ? -23.778 -20.691 22.371 1.00 95.19 412 ALA A C 1
ATOM 3238 O O . ALA A 1 412 ? -23.353 -21.726 22.887 1.00 95.19 412 ALA A O 1
ATOM 3239 N N . THR A 1 413 ? -24.810 -20.015 22.863 1.00 94.31 413 THR A N 1
ATOM 3240 C CA . THR A 1 413 ? -25.519 -20.361 24.102 1.00 94.31 413 THR A CA 1
ATOM 3241 C C . THR A 1 413 ? -26.977 -20.678 23.798 1.00 94.31 413 THR A C 1
ATOM 3243 O O . THR A 1 413 ? -27.433 -20.553 22.659 1.00 94.31 413 THR A O 1
ATOM 3246 N N . GLN A 1 414 ? -27.744 -21.104 24.799 1.00 92.56 414 GLN A N 1
ATOM 3247 C CA . GLN A 1 414 ? -29.193 -21.231 24.616 1.00 92.56 414 GLN A CA 1
ATOM 3248 C C . GLN A 1 414 ? -29.851 -19.866 24.356 1.00 92.56 414 GLN A C 1
ATOM 3250 O O . GLN A 1 414 ? -30.761 -19.778 23.534 1.00 92.56 414 GLN A O 1
ATOM 3255 N N . GLU A 1 415 ? -29.340 -18.802 24.983 1.00 90.75 415 GLU A N 1
ATOM 3256 C CA . GLU A 1 415 ? -29.823 -17.423 24.815 1.00 90.75 415 GLU A CA 1
ATOM 3257 C C . GLU A 1 415 ? -29.601 -16.897 23.394 1.00 90.75 415 GLU A C 1
ATOM 3259 O O . GLU A 1 415 ? -30.470 -16.228 22.840 1.00 90.75 415 GLU A O 1
ATOM 3264 N N . THR A 1 416 ? -28.488 -17.265 22.750 1.00 89.38 416 THR A N 1
ATOM 3265 C CA . THR A 1 416 ? -28.243 -16.912 21.342 1.00 89.38 416 THR A CA 1
ATOM 3266 C C . THR A 1 416 ? -29.021 -17.792 20.356 1.00 89.38 416 THR A C 1
ATOM 3268 O O . THR A 1 416 ? -28.772 -17.738 19.150 1.00 89.38 416 THR A O 1
ATOM 3271 N N . GLY A 1 417 ? -29.932 -18.652 20.834 1.00 91.56 417 GLY A N 1
ATOM 3272 C CA . GLY A 1 417 ? -30.607 -19.654 20.007 1.00 91.56 417 GLY A CA 1
ATOM 3273 C C . GLY A 1 417 ? -29.636 -20.681 19.420 1.00 91.56 417 GLY A C 1
ATOM 3274 O O . GLY A 1 417 ? -29.923 -21.281 18.386 1.00 91.56 417 GLY A O 1
ATOM 3275 N N . ARG A 1 418 ? -28.469 -20.858 20.056 1.00 93.00 418 ARG A N 1
ATOM 3276 C CA . ARG A 1 418 ? -27.328 -21.660 19.590 1.00 93.00 418 ARG A CA 1
ATOM 3277 C C . ARG A 1 418 ? -26.705 -21.178 18.283 1.00 93.00 418 ARG A C 1
ATOM 3279 O O . ARG A 1 418 ? -25.893 -21.896 17.704 1.00 93.00 418 ARG A O 1
ATOM 3286 N N . ALA A 1 419 ? -27.019 -19.969 17.831 1.00 93.56 419 ALA A N 1
ATOM 3287 C CA . ALA A 1 419 ? -26.261 -19.337 16.765 1.00 93.56 419 ALA A CA 1
ATOM 3288 C C . ALA A 1 419 ? -24.900 -18.886 17.308 1.00 93.56 419 ALA A C 1
ATOM 3290 O O . ALA A 1 419 ? -24.817 -18.310 18.397 1.00 93.56 419 ALA A O 1
ATOM 3291 N N . MET A 1 420 ? -23.840 -19.142 16.542 1.00 92.75 420 MET A N 1
ATOM 3292 C CA . MET A 1 420 ? -22.502 -18.659 16.866 1.00 92.75 420 MET A CA 1
ATOM 3293 C C . MET A 1 420 ? -22.443 -17.148 16.673 1.00 92.75 420 MET A C 1
ATOM 3295 O O . MET A 1 420 ? -22.725 -16.648 15.581 1.00 92.75 420 MET A O 1
ATOM 3299 N N . GLN A 1 421 ? -22.037 -16.434 17.716 1.00 92.75 421 GLN A N 1
ATOM 3300 C CA . GLN A 1 421 ? -21.806 -14.997 17.677 1.00 92.75 421 GLN A CA 1
ATOM 3301 C C . GLN A 1 421 ? -20.322 -14.727 17.900 1.00 92.75 421 GLN A C 1
ATOM 3303 O O . GLN A 1 421 ? -19.723 -15.256 18.836 1.00 92.75 421 GLN A O 1
ATOM 3308 N N . VAL A 1 422 ? -19.724 -13.930 17.018 1.00 89.62 422 VAL A N 1
ATOM 3309 C CA . VAL A 1 422 ? -18.327 -13.499 17.102 1.00 89.62 422 VAL A CA 1
ATOM 3310 C C . VAL A 1 422 ? -18.314 -12.006 17.393 1.00 89.62 422 VAL A C 1
ATOM 3312 O O . VAL A 1 422 ? -18.660 -11.196 16.535 1.00 89.62 422 VAL A O 1
ATOM 3315 N N . HIS A 1 423 ? -17.915 -11.659 18.608 1.00 89.38 423 HIS A N 1
ATOM 3316 C CA . HIS A 1 423 ? -17.824 -10.297 19.108 1.00 89.38 423 HIS A CA 1
ATOM 3317 C C . HIS A 1 423 ? -16.378 -9.806 19.056 1.00 89.38 423 HIS A C 1
ATOM 3319 O O . HIS A 1 423 ? -15.427 -10.537 19.365 1.00 89.38 423 HIS A O 1
ATOM 3325 N N . TRP A 1 424 ? -16.215 -8.530 18.725 1.00 84.50 424 TRP A N 1
ATOM 3326 C CA . TRP A 1 424 ? -14.979 -7.813 19.006 1.00 84.50 424 TRP A CA 1
ATOM 3327 C C . TRP A 1 424 ? -14.888 -7.514 20.500 1.00 84.50 424 TRP A C 1
ATOM 3329 O O . TRP A 1 424 ? -15.840 -7.700 21.261 1.00 84.50 424 TRP A O 1
ATOM 3339 N N . VAL A 1 425 ? -13.714 -7.071 20.938 1.00 84.12 425 VAL A N 1
ATOM 3340 C CA . VAL A 1 425 ? -13.464 -6.814 22.354 1.00 84.12 425 VAL A CA 1
ATOM 3341 C C . VAL A 1 425 ? -13.590 -5.321 22.650 1.00 84.12 425 VAL A C 1
ATOM 3343 O O . VAL A 1 425 ? -12.809 -4.496 22.174 1.00 84.12 425 VAL A O 1
ATOM 3346 N N . GLY A 1 426 ? -14.584 -4.992 23.470 1.00 69.38 426 GLY A N 1
ATOM 3347 C CA . GLY A 1 426 ? -14.877 -3.702 24.090 1.00 69.38 426 GLY A CA 1
ATOM 3348 C C . GLY A 1 426 ? -13.859 -3.284 25.162 1.00 69.38 426 GLY A C 1
ATOM 3349 O O . GLY A 1 426 ? -12.795 -3.887 25.315 1.00 69.38 426 GLY A O 1
ATOM 3350 N N . GLU A 1 427 ? -14.108 -2.159 25.831 1.00 62.31 427 GLU A N 1
ATOM 3351 C CA . GLU A 1 427 ? -13.304 -1.769 26.997 1.00 62.31 427 GLU A CA 1
ATOM 3352 C C . GLU A 1 427 ? -13.430 -2.824 28.108 1.00 62.31 427 GLU A C 1
ATOM 3354 O O . GLU A 1 427 ? -14.440 -3.520 28.217 1.00 62.31 427 GLU A O 1
ATOM 3359 N N . GLY A 1 428 ? -12.372 -3.012 28.904 1.00 67.62 428 GLY A N 1
ATOM 3360 C CA . GLY A 1 428 ? -12.401 -3.951 30.034 1.00 67.62 428 GLY A CA 1
ATOM 3361 C C . GLY A 1 428 ? -12.551 -5.437 29.667 1.00 67.62 428 GLY A C 1
ATOM 3362 O O . GLY A 1 428 ? -12.972 -6.220 30.513 1.00 67.62 428 GLY A O 1
ATOM 3363 N N . ASN A 1 429 ? -12.197 -5.840 28.437 1.00 78.00 429 ASN A N 1
ATOM 3364 C CA . ASN A 1 429 ? -12.326 -7.216 27.924 1.00 78.00 429 ASN A CA 1
ATOM 3365 C C . ASN A 1 429 ? -13.775 -7.736 27.788 1.00 78.00 429 ASN A C 1
ATOM 3367 O O . ASN A 1 429 ? -13.995 -8.947 27.792 1.00 78.00 429 ASN A O 1
ATOM 3371 N N . GLN A 1 430 ? -14.746 -6.836 27.636 1.00 81.19 430 GLN A N 1
ATOM 3372 C CA . GLN A 1 430 ? -16.153 -7.179 27.405 1.00 81.19 430 GLN A CA 1
ATOM 3373 C C . GLN A 1 430 ? -16.469 -7.373 25.910 1.00 81.19 430 GLN A C 1
ATOM 3375 O O . GLN A 1 430 ? -15.719 -6.877 25.066 1.00 81.19 430 GLN A O 1
ATOM 3380 N N . PRO A 1 431 ? -17.539 -8.097 25.538 1.00 84.50 431 PRO A N 1
ATOM 3381 C CA . PRO A 1 431 ? -17.963 -8.209 24.143 1.00 84.50 431 PRO A CA 1
ATOM 3382 C C . PRO A 1 431 ? -18.520 -6.879 23.608 1.00 84.50 431 PRO A C 1
ATOM 3384 O O . PRO A 1 431 ? -19.144 -6.115 24.339 1.00 84.50 431 PRO A O 1
ATOM 3387 N N . SER A 1 432 ? -18.303 -6.602 22.322 1.00 81.25 432 SER A N 1
ATOM 3388 C CA . SER A 1 432 ? -18.940 -5.484 21.613 1.00 81.25 432 SER A CA 1
ATOM 3389 C C . SER A 1 432 ? -20.445 -5.701 21.425 1.00 81.25 432 SER A C 1
ATOM 3391 O O . SER A 1 432 ? -20.896 -6.840 21.308 1.00 81.25 432 SER A O 1
ATOM 3393 N N . GLU A 1 433 ? -21.214 -4.613 21.307 1.00 78.44 433 GLU A N 1
ATOM 3394 C CA . GLU A 1 433 ? -22.654 -4.676 20.996 1.00 78.44 433 GLU A CA 1
ATOM 3395 C C . GLU A 1 433 ? -22.923 -5.273 19.606 1.00 78.44 433 GLU A C 1
ATOM 3397 O O . GLU A 1 433 ? -23.844 -6.065 19.418 1.00 78.44 433 GLU A O 1
ATOM 3402 N N . GLN A 1 434 ? -22.087 -4.920 18.627 1.00 76.31 434 GLN A N 1
ATOM 3403 C CA . GLN A 1 434 ? -22.124 -5.499 17.287 1.00 76.31 434 GLN A CA 1
ATOM 3404 C C . GLN A 1 434 ? -21.360 -6.824 17.246 1.00 76.31 434 GLN A C 1
ATOM 3406 O O . GLN A 1 434 ? -20.351 -6.995 17.934 1.00 76.31 434 GLN A O 1
ATOM 3411 N N . PHE A 1 435 ? -21.817 -7.751 16.407 1.00 83.44 435 PHE A N 1
ATOM 3412 C CA . PHE A 1 435 ? -21.198 -9.062 16.235 1.00 83.44 435 PHE A CA 1
ATOM 3413 C C . PHE A 1 435 ? -21.411 -9.613 14.827 1.00 83.44 435 PHE A C 1
ATOM 3415 O O . PHE A 1 435 ? -22.360 -9.254 14.129 1.00 83.44 435 PHE A O 1
ATOM 3422 N N . VAL A 1 436 ? -20.547 -10.548 14.439 1.00 82.31 436 VAL A N 1
ATOM 3423 C CA . VAL A 1 436 ? -20.701 -11.345 13.219 1.00 82.31 436 VAL A CA 1
ATOM 3424 C C . VAL A 1 436 ? -21.409 -12.652 13.560 1.00 82.31 436 VAL A C 1
ATOM 3426 O O . VAL A 1 436 ? -21.063 -13.331 14.530 1.00 82.31 436 VAL A O 1
ATOM 3429 N N . LYS A 1 437 ? -22.399 -13.029 12.748 1.00 84.69 437 LYS A N 1
ATOM 3430 C CA . LYS A 1 437 ? -23.046 -14.342 12.842 1.00 84.69 437 LYS A CA 1
ATOM 3431 C C . LYS A 1 437 ? -22.176 -15.390 12.154 1.00 84.69 437 LYS A C 1
ATOM 3433 O O . LYS A 1 437 ? -21.892 -15.274 10.966 1.00 84.69 437 LYS A O 1
ATOM 3438 N N . GLY A 1 438 ? -21.761 -16.400 12.911 1.00 84.62 438 GLY A N 1
ATOM 3439 C CA . GLY A 1 438 ? -21.101 -17.592 12.389 1.00 84.62 438 GLY A CA 1
ATOM 3440 C C . GLY A 1 438 ? -22.120 -18.666 12.005 1.00 84.62 438 GLY A C 1
ATOM 3441 O O . GLY A 1 438 ? -23.147 -18.384 11.389 1.00 84.62 438 GLY A O 1
ATOM 3442 N N . ASN A 1 439 ? -21.853 -19.912 12.406 1.00 83.81 439 ASN A N 1
ATOM 3443 C CA . ASN A 1 439 ? -22.775 -21.023 12.180 1.00 83.81 439 ASN A CA 1
ATOM 3444 C C . ASN A 1 439 ? -24.168 -20.733 12.773 1.00 83.81 439 ASN A C 1
ATOM 3446 O O . ASN A 1 439 ? -24.260 -20.340 13.940 1.00 83.81 439 ASN A O 1
ATOM 3450 N N . PRO A 1 440 ? -25.254 -20.985 12.016 1.00 86.44 440 PRO A N 1
ATOM 3451 C CA . PRO A 1 440 ? -26.618 -20.695 12.463 1.00 86.44 440 PRO A CA 1
ATOM 3452 C C . PRO A 1 440 ? -27.054 -21.579 13.636 1.00 86.44 440 PRO A C 1
ATOM 3454 O O . PRO A 1 440 ? -27.957 -21.211 14.378 1.00 86.44 440 PRO A O 1
ATOM 3457 N N . TYR A 1 441 ? -26.409 -22.734 13.804 1.00 92.56 441 TYR A N 1
ATOM 3458 C CA . TYR A 1 441 ? -26.622 -23.638 14.922 1.00 92.56 441 TYR A CA 1
ATOM 3459 C C . TYR A 1 441 ? -25.309 -24.334 15.288 1.00 92.56 441 TYR A C 1
ATOM 3461 O O . TYR A 1 441 ? -24.693 -24.996 14.451 1.00 92.56 441 TYR A O 1
ATOM 3469 N N . PHE A 1 442 ? -24.889 -24.202 16.542 1.00 92.44 442 PHE A N 1
ATOM 3470 C CA . PHE A 1 442 ? -23.690 -24.815 17.092 1.00 92.44 442 PHE A CA 1
ATOM 3471 C C . PHE A 1 442 ? -24.008 -25.460 18.446 1.00 92.44 442 PHE A C 1
ATOM 3473 O O . PHE A 1 442 ? -24.381 -24.782 19.399 1.00 92.44 442 PHE A O 1
ATOM 3480 N N . ASP A 1 443 ? -23.852 -26.784 18.529 1.00 94.25 443 ASP A N 1
ATOM 3481 C CA . ASP A 1 443 ? -23.915 -27.543 19.781 1.00 94.25 443 ASP A CA 1
ATOM 3482 C C . ASP A 1 443 ? -22.547 -28.171 20.032 1.00 94.25 443 ASP A C 1
ATOM 3484 O O . ASP A 1 443 ? -22.113 -29.059 19.289 1.00 94.25 443 ASP A O 1
ATOM 3488 N N . ALA A 1 444 ? -21.872 -27.726 21.090 1.00 92.50 444 ALA A N 1
ATOM 3489 C CA . ALA A 1 444 ? -20.521 -28.177 21.389 1.00 92.50 444 ALA A CA 1
ATOM 3490 C C . ALA A 1 444 ? -20.432 -29.693 21.629 1.00 92.50 444 ALA A C 1
ATOM 3492 O O . ALA A 1 444 ? -19.387 -30.289 21.377 1.00 92.50 444 ALA A O 1
ATOM 3493 N N . ARG A 1 445 ? -21.524 -30.352 22.037 1.00 94.25 445 ARG A N 1
ATOM 3494 C CA . ARG A 1 445 ? -21.550 -31.804 22.297 1.00 94.25 445 ARG A CA 1
ATOM 3495 C C . ARG A 1 445 ? -21.386 -32.640 21.031 1.00 94.25 445 ARG A C 1
ATOM 3497 O O . ARG A 1 445 ? -21.014 -33.811 21.102 1.00 94.25 445 ARG A O 1
ATOM 3504 N N . HIS A 1 446 ? -21.657 -32.049 19.870 1.00 92.31 446 HIS A N 1
ATOM 3505 C CA . HIS A 1 446 ? -21.464 -32.701 18.578 1.00 92.31 446 HIS A CA 1
ATOM 3506 C C . HIS A 1 446 ? -20.018 -32.608 18.079 1.00 92.31 446 HIS A C 1
ATOM 3508 O O . HIS A 1 446 ? -19.673 -33.261 17.099 1.00 92.31 446 HIS A O 1
ATOM 3514 N N . THR A 1 447 ? -19.162 -31.824 18.739 1.00 88.88 447 THR A N 1
ATOM 3515 C CA . THR A 1 447 ? -17.770 -31.652 18.317 1.00 88.88 447 THR A CA 1
ATOM 3516 C C . THR A 1 447 ? -16.911 -32.863 18.685 1.00 88.88 447 THR A C 1
ATOM 3518 O O . THR A 1 447 ? -17.093 -33.500 19.729 1.00 88.88 447 THR A O 1
ATOM 3521 N N . THR A 1 448 ? -15.913 -33.152 17.847 1.00 88.81 448 THR A N 1
ATOM 3522 C CA . THR A 1 448 ? -14.978 -34.265 18.061 1.00 88.81 448 THR A CA 1
ATOM 3523 C C . THR A 1 448 ? -14.240 -34.138 19.392 1.00 88.81 448 THR A C 1
ATOM 3525 O O . THR A 1 448 ? -14.129 -35.114 20.131 1.00 88.81 448 THR A O 1
ATOM 3528 N N . TRP A 1 449 ? -13.762 -32.940 19.735 1.00 88.00 449 TRP A N 1
ATOM 3529 C CA . TRP A 1 449 ? -13.007 -32.717 20.969 1.00 88.00 449 TRP A CA 1
ATOM 3530 C C . TRP A 1 449 ? -13.858 -32.922 22.225 1.00 88.00 449 TRP A C 1
ATOM 3532 O O . TRP A 1 449 ? -13.362 -33.505 23.187 1.00 88.00 449 TRP A O 1
ATOM 3542 N N . TYR A 1 450 ? -15.137 -32.530 22.212 1.00 90.88 450 TYR A N 1
ATOM 3543 C CA . TYR A 1 450 ? -16.033 -32.756 23.347 1.00 90.88 450 TYR A CA 1
ATOM 3544 C C . TYR A 1 450 ? -16.264 -34.253 23.569 1.00 90.88 450 TYR A C 1
ATOM 3546 O O . TYR A 1 450 ? -16.087 -34.768 24.672 1.00 90.88 450 TYR A O 1
ATOM 3554 N N . GLN A 1 451 ? -16.597 -34.983 22.501 1.00 90.81 451 GLN A N 1
ATOM 3555 C CA . GLN A 1 451 ? -16.831 -36.426 22.578 1.00 90.81 451 GLN A CA 1
ATOM 3556 C C . GLN A 1 451 ? -15.580 -37.197 23.016 1.00 90.81 451 GLN A C 1
ATOM 3558 O O . GLN A 1 451 ? -15.689 -38.186 23.742 1.00 90.81 451 GLN A O 1
ATOM 3563 N N . GLN A 1 452 ? -14.392 -36.758 22.591 1.00 88.62 452 GLN A N 1
ATOM 3564 C CA . GLN A 1 452 ? -13.122 -37.349 23.016 1.00 88.62 452 GLN A CA 1
ATOM 3565 C C . GLN A 1 452 ? -12.823 -37.065 24.491 1.00 88.62 452 GLN A C 1
ATOM 3567 O O . GLN A 1 452 ? -12.421 -37.984 25.205 1.00 88.62 452 GLN A O 1
ATOM 3572 N N . ALA A 1 453 ? -13.073 -35.839 24.963 1.00 87.62 453 ALA A N 1
ATOM 3573 C CA . ALA A 1 453 ? -12.878 -35.471 26.364 1.00 87.62 453 ALA A CA 1
ATOM 3574 C C . ALA A 1 453 ? -13.739 -36.333 27.303 1.00 87.62 453 ALA A C 1
ATOM 3576 O O . ALA A 1 453 ? -13.217 -36.885 28.268 1.00 87.62 453 ALA A O 1
ATOM 3577 N N . ILE A 1 454 ? -15.020 -36.543 26.968 1.00 89.25 454 ILE A N 1
ATOM 3578 C CA . ILE A 1 454 ? -15.931 -37.387 27.762 1.00 89.25 454 ILE A CA 1
ATOM 3579 C C . ILE A 1 454 ? -15.495 -38.859 27.780 1.00 89.25 454 ILE A C 1
ATOM 3581 O O . ILE A 1 454 ? -15.633 -39.530 28.797 1.00 89.25 454 ILE A O 1
ATOM 3585 N N . LYS A 1 455 ? -14.963 -39.385 26.670 1.00 87.69 455 LYS A N 1
ATOM 3586 C CA . LYS A 1 455 ? -14.549 -40.797 26.583 1.00 87.69 455 LYS A CA 1
ATOM 3587 C C . LYS A 1 455 ? -13.276 -41.118 27.365 1.00 87.69 455 LYS A C 1
ATOM 3589 O O . LYS A 1 455 ? -13.074 -42.274 27.718 1.00 87.69 455 LYS A O 1
ATOM 3594 N N . GLN A 1 456 ? -12.377 -40.149 27.519 1.00 82.06 456 GLN A N 1
ATOM 3595 C CA . GLN A 1 456 ? -10.978 -40.413 27.870 1.00 82.06 456 GLN A CA 1
ATOM 3596 C C . GLN A 1 456 ? -10.499 -39.712 29.148 1.00 82.06 456 GLN A C 1
ATOM 3598 O O . GLN A 1 456 ? -9.366 -39.966 29.554 1.00 82.06 456 GLN A O 1
ATOM 3603 N N . ASP A 1 457 ? -11.336 -38.849 29.736 1.00 80.25 457 ASP A N 1
ATOM 3604 C CA . ASP A 1 457 ? -11.150 -38.157 31.021 1.00 80.25 457 ASP A CA 1
ATOM 3605 C C . ASP A 1 457 ? -9.709 -37.668 31.277 1.00 80.25 457 ASP A C 1
ATOM 3607 O O . ASP A 1 457 ? -9.017 -38.089 32.204 1.00 80.25 457 ASP A O 1
ATOM 3611 N N . GLY A 1 458 ? -9.205 -36.805 30.387 1.00 79.31 458 GLY A N 1
ATOM 3612 C CA . GLY A 1 458 ? -7.858 -36.249 30.510 1.00 79.31 458 GLY A CA 1
ATOM 3613 C C . GLY A 1 458 ? -7.435 -35.348 29.350 1.00 79.31 458 GLY A C 1
ATOM 3614 O O . GLY A 1 458 ? -8.063 -35.319 28.292 1.00 79.31 458 GLY A O 1
ATOM 3615 N N . MET A 1 459 ? -6.335 -34.612 29.545 1.00 81.81 459 MET A N 1
ATOM 3616 C CA . MET A 1 459 ? -5.756 -33.723 28.531 1.00 81.81 459 MET A CA 1
ATOM 3617 C C . MET A 1 459 ? -5.178 -34.521 27.363 1.00 81.81 459 MET A C 1
ATOM 3619 O O . MET A 1 459 ? -4.300 -35.361 27.568 1.00 81.81 459 MET A O 1
ATOM 3623 N N . ARG A 1 460 ? -5.638 -34.239 26.138 1.00 81.38 460 ARG A N 1
ATOM 3624 C CA . ARG A 1 460 ? -5.183 -34.919 24.918 1.00 81.38 460 ARG A CA 1
ATOM 3625 C C . ARG A 1 460 ? -5.289 -34.034 23.687 1.00 81.38 460 ARG A C 1
ATOM 3627 O O . ARG A 1 460 ? -6.106 -33.118 23.625 1.00 81.38 460 ARG A O 1
ATOM 3634 N N . TRP A 1 461 ? -4.507 -34.395 22.680 1.00 82.00 461 TRP A N 1
ATOM 3635 C CA . TRP A 1 461 ? -4.722 -33.945 21.313 1.00 82.00 461 TRP A CA 1
ATOM 3636 C C . TRP A 1 461 ? -5.900 -34.700 20.691 1.00 82.00 461 TRP A C 1
ATOM 3638 O O . TRP A 1 461 ? -6.064 -35.900 20.914 1.00 82.00 461 TRP A O 1
ATOM 3648 N N . TYR A 1 462 ? -6.700 -33.999 19.895 1.00 79.50 462 TYR A N 1
ATOM 3649 C CA . TYR A 1 462 ? -7.753 -34.578 19.064 1.00 79.50 462 TYR A CA 1
ATOM 3650 C C . TYR A 1 462 ? -7.407 -34.372 17.574 1.00 79.50 462 TYR A C 1
ATOM 3652 O O . TYR A 1 462 ? -6.642 -33.459 17.255 1.00 79.50 462 TYR A O 1
ATOM 3660 N N . PRO A 1 463 ? -7.922 -35.208 16.653 1.00 75.06 463 PRO A N 1
ATOM 3661 C CA . PRO A 1 463 ? -7.678 -35.050 15.217 1.00 75.06 463 PRO A CA 1
ATOM 3662 C C . PRO A 1 463 ? -8.254 -33.737 14.677 1.00 75.06 463 PRO A C 1
ATOM 3664 O O . PRO A 1 463 ? -9.299 -33.292 15.149 1.00 75.06 463 PRO A O 1
ATOM 3667 N N . VAL A 1 464 ? -7.616 -33.152 13.662 1.00 69.62 464 VAL A N 1
ATOM 3668 C CA . VAL A 1 464 ? -8.147 -31.976 12.949 1.00 69.62 464 VAL A CA 1
ATOM 3669 C C . VAL A 1 464 ? -9.532 -32.314 12.377 1.00 69.62 464 VAL A C 1
ATOM 3671 O O . VAL A 1 464 ? -9.694 -33.392 11.802 1.00 69.62 464 VAL A O 1
ATOM 3674 N N . TYR A 1 465 ? -10.515 -31.429 12.570 1.00 57.44 465 TYR A N 1
ATOM 3675 C CA . TYR A 1 465 ? -11.904 -31.611 12.136 1.00 57.44 465 TYR A CA 1
ATOM 3676 C C . TYR A 1 465 ? -12.482 -30.335 11.532 1.00 57.44 465 TYR A C 1
ATOM 3678 O O . TYR A 1 465 ? -11.988 -29.241 11.896 1.00 57.44 465 TYR A O 1
#

Mean predicted aligned error: 14.74 Å

Nearest PDB structures (foldseek):
  4jgq-assembly1_B  TM=5.323E-01  e=1.625E-07  Bacillus subtilis subsp. subtilis str. 168
  5ltv-assembly1_A  TM=6.498E-01  e=1.093E-04  Pseudomonas aeruginosa
  5ltv-assembly5_E  TM=5.987E-01  e=1.535E-04  Pseudomonas aeruginosa
  5ltv-assembly4_D  TM=5.741E-01  e=2.704E-04  Pseudomonas aeruginosa
  3jbr-assembly1_F  TM=5.891E-01  e=7.351E-02  Oryctolagus cuniculus

pLDDT: mean 82.06, std 12.89, range [46.78, 97.94]

Secondary structure (DSSP, 8-state):
-HHHHHHHHHHHHHHHHHHHHHHHHHHHHHHHHHHHHHHHHHHHHHHHHHHHHHHHHHHHHHHHHHHHH-GGGGGGGGG-HHHHTS-S-TTT-EEEEEETTEEEEEESSTT-TTTTT-BGGG-HHHHHHHHHHHHHTS-EEEEEEE-TTTSSEEEEEEEEEEETTTEEEEEEEEEEEHHHHHHHTT--TTT-SEEEEEEEE-SS-EEEEEES-TTTSTTSPP--EEEETTTEEEEEEEEE------HHHHHHHHHHHHHHHHHHHHHHHHHTTSGGGGS--SS-TTSHHHHHHHHHHHHHHHHHHHHHHHHHHHHHHHHHHHHHHHHHHHHHHHHHHHHHTSHHHHHHHHHHHHHTTSS-TTSHHHHHHHHHHHHHH-TT--EEEEE-TT--EEEEE--SSSS----EEEEE-TTTTT--EEEEE-GGGPEEEEEEE--S---GGGSHHHHHHHHH-S-------

Solvent-accessible surface area (backbone atoms only — not comparable to full-atom values): 25540 Å² total; per-residue (Å²): 108,69,76,60,49,54,51,48,54,50,48,51,52,53,49,52,52,50,45,54,49,52,50,52,51,52,52,53,51,49,54,49,54,51,51,54,52,50,49,56,52,47,50,48,30,37,52,43,43,36,53,52,48,53,50,53,51,52,53,33,51,52,52,22,54,50,39,34,75,37,66,74,45,68,84,52,41,83,74,33,69,73,59,66,69,51,58,76,48,34,58,62,41,28,46,34,33,27,56,53,59,29,27,76,44,45,36,31,62,63,62,30,63,47,51,49,43,43,47,40,87,82,35,69,88,52,45,63,61,50,52,50,14,60,73,67,65,35,54,33,69,45,78,64,37,74,36,42,58,71,60,40,59,13,36,38,37,35,20,45,23,48,34,92,86,77,42,77,41,22,34,30,33,44,35,32,29,46,66,56,53,37,40,75,21,69,51,44,78,91,76,43,73,37,49,62,33,33,34,35,37,34,90,90,49,73,70,44,69,62,39,63,62,69,81,80,46,74,83,44,65,91,52,59,70,30,76,46,58,72,85,17,33,35,38,40,32,62,42,68,48,91,69,65,71,54,60,68,59,55,48,46,52,50,51,55,44,48,51,52,48,49,51,53,50,48,53,52,37,52,76,67,52,63,62,72,57,75,82,64,86,84,91,78,91,73,62,65,65,55,53,54,49,65,60,50,51,61,54,55,54,52,53,52,54,56,56,53,59,57,57,62,59,57,58,66,59,58,61,60,62,62,65,62,62,62,65,61,59,60,59,60,58,56,64,58,58,62,61,64,69,55,55,66,58,52,56,52,52,54,53,51,37,37,75,72,62,73,34,42,85,93,43,53,68,63,30,44,32,53,41,37,51,52,42,72,75,34,85,85,53,37,70,45,72,51,67,53,96,87,21,29,34,42,30,16,33,28,59,87,67,75,59,24,71,57,63,30,37,35,39,14,33,78,91,56,67,17,21,28,37,40,19,39,38,38,80,93,58,35,69,37,95,62,65,47,79,58,52,74,66,44,53,40,65,78,35,71,62,47,50,49,40,73,74,63,76,61,95,74,89,69,82,92,128